Protein AF-A0A957ZTR5-F1 (afdb_monomer_lite)

pLDDT: mean 83.46, std 18.91, range [32.91, 98.38]

Secondary structure (DSSP, 8-state):
----------THHHHHHHHHHHHHHHHHHHHHHHHHHHHHS------TT-S-SS--EEEBSS-B--BS-TT-TT-B-SSPBPTT-EEEEEEE-TTSSEEEEEETTEEEEEEGGGBSS--TT---S-B-PPPPTTTEEEEEEE-STTPPEEP-S-EEEEEEEEEEETT--TTGGG-EEEEEEESS-EEEEEEEEEEE-SSS-EEEEEEEEEEEE-TT-EEEEEEET-TTSPPEEEEEEEEE---TTS---TTHHHHTS---S---PPEEEE-------PPPP------PPPPPPPPPPPP---PSPPPHHHHHHHHHHHHHHHHHHHHHHHHH---SSHHHHB-HHHHHHHHHHHHHHHHTTEEEEEEEEPPPEEEEEEEEETTEEEEEEEE-EEEEEEETTEE-TTT-B---EEEEEEEEEETTEEEEEEEEEE-GGGSTTGGG--S-----PPPPHHHHHHHHHHHHHHHT-SS--S-HHHHHHHHHHHHHTGGG-EEGGGTEEHHHHHHHHTSTTHHHHHHHHHHHHHHHHHHHHHHHT--TTTS-SGGGT--HHHHHHHHHHTT---SPPHHHHHHHHHHHH----TTHHHH-HHHHHHHHHHHHTT--

Sequence (612 aa):
MKVETKDYWNPEIQVREARTVLTASKMLRVLVFLAAFLLTGCVTAVDDGLPYRDLPTVEVGVPVSLIASPSHPTSYLSSEMAAGTTVTVLGADPSQQWLFVADGNQVGWMPTIYSRNGVGRLEPAVTIDPPPADCTKYLDGTFNPEERWSSFTDGSVIVLGSILRPHAGDDFDDAELSVSIDGEGVVTTADYVHVLLTRSEAIVLFGVAIDGLERGSQISFSLENAGIEEVVPQAAFFANSCPDEVPSSDEEYTDMLPIGTYKRSVSVAISNPATDVPTPEATTGSTPQPSPVPPTPIVRESGPLKSSSSLRTDIELVLERWDDIHHEVDRTLDPTDLPLVLTGDALAQQRKTLQWLRDNDCYWIFEDLAPAEVRAIDQVSTDEVVVDARKHWDGDFYCDGEYDARSSFDDPFFVRYTVIRSDGDWRVSSKEVIDEDEVVNTDNLFSSTPSTPSPSSADQRLKDDLLLKSNRSSVTLEHRQQAGEYADALIAHLDEFRMPGIGVTEQSMRNALQRSDAGDRLNCLVQEVWDEWSKRARQGGFNAYTADPGSMGFSPFRQLTIRLIQDRQGSLSDAQQHALHNYFTRNESSTAWRNDPDGIIGAVNRESFRWP

Structure (mmCIF, N/CA/C/O backbone):
data_AF-A0A957ZTR5-F1
#
_entry.id   AF-A0A957ZTR5-F1
#
loop_
_atom_site.group_PDB
_atom_site.id
_atom_site.type_symbol
_atom_site.label_atom_id
_atom_site.label_alt_id
_atom_site.label_comp_id
_atom_site.label_asym_id
_atom_site.label_entity_id
_atom_site.label_seq_id
_atom_site.pdbx_PDB_ins_code
_atom_site.Cartn_x
_atom_site.Cartn_y
_atom_site.Cartn_z
_atom_site.occupancy
_atom_site.B_iso_or_equiv
_atom_site.auth_seq_id
_atom_site.auth_comp_id
_atom_site.auth_asym_id
_atom_site.auth_atom_id
_atom_site.pdbx_PDB_model_num
ATOM 1 N N . MET A 1 1 ? 73.273 -65.743 -67.465 1.00 40.09 1 MET A N 1
ATOM 2 C CA . MET A 1 1 ? 72.386 -66.571 -66.623 1.00 40.09 1 MET A CA 1
ATOM 3 C C . MET A 1 1 ? 71.042 -65.857 -66.581 1.00 40.09 1 MET A C 1
ATOM 5 O O . MET A 1 1 ? 71.021 -64.689 -66.224 1.00 40.09 1 MET A O 1
ATOM 9 N N . LYS A 1 2 ? 69.981 -66.494 -67.093 1.00 39.81 2 LYS A N 1
ATOM 10 C CA . LYS A 1 2 ? 68.597 -65.990 -67.075 1.00 39.81 2 LYS A CA 1
ATOM 11 C C . LYS A 1 2 ? 68.119 -65.837 -65.630 1.00 39.81 2 LYS A C 1
ATOM 13 O O . LYS A 1 2 ? 68.220 -66.821 -64.908 1.00 39.81 2 LYS A O 1
ATOM 18 N N . VAL A 1 3 ? 67.513 -64.704 -65.284 1.00 33.97 3 VAL A N 1
ATOM 19 C CA . VAL A 1 3 ? 66.349 -64.655 -64.385 1.00 33.97 3 VAL A CA 1
ATOM 20 C C . VAL A 1 3 ? 65.443 -63.537 -64.894 1.00 33.97 3 VAL A C 1
ATOM 22 O O . VAL A 1 3 ? 65.836 -62.377 -64.949 1.00 33.97 3 VAL A O 1
ATOM 25 N N . GLU A 1 4 ? 64.264 -63.935 -65.347 1.00 42.12 4 GLU A N 1
ATOM 26 C CA . GLU A 1 4 ? 63.179 -63.091 -65.826 1.00 42.12 4 GLU A CA 1
ATOM 27 C C . GLU A 1 4 ? 62.104 -63.165 -64.733 1.00 42.12 4 GLU A C 1
ATOM 29 O O . GLU A 1 4 ? 61.538 -64.235 -64.510 1.00 42.12 4 GLU A O 1
ATOM 34 N N . THR A 1 5 ? 61.865 -62.076 -64.002 1.00 39.31 5 THR A N 1
ATOM 35 C CA . THR A 1 5 ? 60.751 -61.966 -63.045 1.00 39.31 5 THR A CA 1
ATOM 36 C C . THR A 1 5 ? 59.796 -60.886 -63.533 1.00 39.31 5 THR A C 1
ATOM 38 O O . THR A 1 5 ? 60.083 -59.692 -63.480 1.00 39.31 5 THR A O 1
ATOM 41 N N . LYS A 1 6 ? 58.665 -61.343 -64.076 1.00 45.47 6 LYS A N 1
ATOM 42 C CA . LYS A 1 6 ? 57.457 -60.554 -64.317 1.00 45.47 6 LYS A CA 1
ATOM 43 C C . LYS A 1 6 ? 56.676 -60.492 -63.008 1.00 45.47 6 LYS A C 1
ATOM 45 O O . LYS A 1 6 ? 56.048 -61.486 -62.656 1.00 45.47 6 LYS A O 1
ATOM 50 N N . ASP A 1 7 ? 56.658 -59.333 -62.361 1.00 45.53 7 ASP A N 1
ATOM 51 C CA . ASP A 1 7 ? 55.707 -59.052 -61.286 1.00 45.53 7 ASP A CA 1
ATOM 52 C C . ASP A 1 7 ? 54.548 -58.207 -61.819 1.00 45.53 7 ASP A C 1
ATOM 54 O O . ASP A 1 7 ? 54.715 -57.107 -62.351 1.00 45.53 7 ASP A O 1
ATOM 58 N N . TYR A 1 8 ? 53.356 -58.790 -61.710 1.00 44.09 8 TYR A N 1
ATOM 59 C CA . TYR A 1 8 ? 52.066 -58.187 -62.010 1.00 44.09 8 TYR A CA 1
ATOM 60 C C . TYR A 1 8 ? 51.768 -57.069 -61.003 1.00 44.09 8 TYR A C 1
ATOM 62 O O . TYR A 1 8 ? 51.496 -57.327 -59.833 1.00 44.09 8 TYR A O 1
ATOM 70 N N . TRP A 1 9 ? 51.757 -55.824 -61.473 1.00 45.78 9 TRP A N 1
ATOM 71 C CA . TRP A 1 9 ? 51.170 -54.702 -60.746 1.00 45.78 9 TRP A CA 1
ATOM 72 C C . TRP A 1 9 ? 49.649 -54.722 -60.934 1.00 45.78 9 TRP A C 1
ATOM 74 O O . TRP A 1 9 ? 49.159 -54.456 -62.030 1.00 45.78 9 TRP A O 1
ATOM 84 N N . ASN A 1 10 ? 48.905 -55.053 -59.875 1.00 49.91 10 ASN A N 1
ATOM 85 C CA . ASN A 1 10 ? 47.447 -54.939 -59.838 1.00 49.91 10 ASN A CA 1
ATOM 86 C C . ASN A 1 10 ? 47.044 -53.600 -59.175 1.00 49.91 10 ASN A C 1
ATOM 88 O O . ASN A 1 10 ? 47.157 -53.474 -57.952 1.00 49.91 10 ASN A O 1
ATOM 92 N N . PRO A 1 11 ? 46.576 -52.596 -59.939 1.00 49.09 11 PRO A N 1
ATOM 93 C CA . PRO A 1 11 ? 46.224 -51.276 -59.413 1.00 49.09 11 PRO A CA 1
ATOM 94 C C . PRO A 1 11 ? 44.930 -51.241 -58.575 1.00 49.09 11 PRO A C 1
ATOM 96 O O . PRO A 1 11 ? 44.629 -50.207 -57.980 1.00 49.09 11 PRO A O 1
ATOM 99 N N . GLU A 1 12 ? 44.170 -52.337 -58.460 1.00 50.75 12 GLU A N 1
ATOM 100 C CA . GLU A 1 12 ? 42.922 -52.347 -57.674 1.00 50.75 12 GLU A CA 1
ATOM 101 C C . GLU A 1 12 ? 43.125 -52.465 -56.154 1.00 50.75 12 GLU A C 1
ATOM 103 O O . GLU A 1 12 ? 42.227 -52.108 -55.386 1.00 50.75 12 GLU A O 1
ATOM 108 N N . ILE A 1 13 ? 44.298 -52.905 -55.684 1.00 53.06 13 ILE A N 1
ATOM 109 C CA . ILE A 1 13 ? 44.535 -53.110 -54.243 1.00 53.06 13 ILE A CA 1
ATOM 110 C C . ILE A 1 13 ? 44.847 -51.783 -53.526 1.00 53.06 13 ILE A C 1
ATOM 112 O O . ILE A 1 13 ? 44.353 -51.556 -52.421 1.00 53.06 13 ILE A O 1
ATOM 116 N N . GLN A 1 14 ? 45.537 -50.837 -54.175 1.00 50.38 14 GLN A N 1
ATOM 117 C CA . GLN A 1 14 ? 45.859 -49.544 -53.549 1.00 50.38 14 GLN A CA 1
ATOM 118 C C . GLN A 1 14 ? 44.653 -48.607 -53.380 1.00 50.38 14 GLN A C 1
ATOM 120 O O . GLN A 1 14 ? 44.631 -47.782 -52.467 1.00 50.38 14 GLN A O 1
ATOM 125 N N . VAL A 1 15 ? 43.607 -48.749 -54.201 1.00 54.56 15 VAL A N 1
ATOM 126 C CA . VAL A 1 15 ? 42.398 -47.914 -54.078 1.00 54.56 15 VAL A CA 1
ATOM 127 C C . VAL A 1 15 ? 41.513 -48.370 -52.911 1.00 54.56 15 VAL A C 1
ATOM 129 O O . VAL A 1 15 ? 40.822 -47.545 -52.305 1.00 54.56 15 VAL A O 1
ATOM 132 N N . ARG A 1 16 ? 41.551 -49.660 -52.543 1.00 51.38 16 ARG A N 1
ATOM 133 C CA . ARG A 1 16 ? 40.812 -50.166 -51.376 1.00 51.38 16 ARG A CA 1
ATOM 134 C C . ARG A 1 16 ? 41.450 -49.730 -50.061 1.00 51.38 16 ARG A C 1
ATOM 136 O O . ARG A 1 16 ? 40.718 -49.254 -49.203 1.00 51.38 16 ARG A O 1
ATOM 143 N N . GLU A 1 17 ? 42.774 -49.780 -49.923 1.00 49.59 17 GLU A N 1
ATOM 144 C CA . GLU A 1 17 ? 43.439 -49.328 -48.689 1.00 49.59 17 GLU A CA 1
ATOM 145 C C . GLU A 1 17 ? 43.338 -47.809 -48.481 1.00 49.59 17 GLU A C 1
ATOM 147 O O . GLU A 1 17 ? 43.058 -47.355 -47.370 1.00 49.59 17 GLU A O 1
ATOM 152 N N . ALA A 1 18 ? 43.432 -47.010 -49.551 1.00 52.44 18 ALA A N 1
ATOM 153 C CA . ALA A 1 18 ? 43.260 -45.559 -49.461 1.00 52.44 18 ALA A CA 1
ATOM 154 C C . ALA A 1 18 ? 41.830 -45.147 -49.062 1.00 52.44 18 ALA A C 1
ATOM 156 O O . ALA A 1 18 ? 41.648 -44.163 -48.340 1.00 52.44 18 ALA A O 1
ATOM 157 N N . ARG A 1 19 ? 40.801 -45.903 -49.478 1.00 52.31 19 ARG A N 1
ATOM 158 C CA . ARG A 1 19 ? 39.416 -45.645 -49.050 1.00 52.31 19 ARG A CA 1
ATOM 159 C C . ARG A 1 19 ? 39.203 -45.972 -47.577 1.00 52.31 19 ARG A C 1
ATOM 161 O O . ARG A 1 19 ? 38.579 -45.160 -46.902 1.00 52.31 19 ARG A O 1
ATOM 168 N N . THR A 1 20 ? 39.768 -47.067 -47.066 1.00 53.41 20 THR A N 1
ATOM 169 C CA . THR A 1 20 ? 39.609 -47.466 -45.657 1.00 53.41 20 THR A CA 1
ATOM 170 C C . THR A 1 20 ? 40.232 -46.446 -44.700 1.00 53.41 20 THR A C 1
ATOM 172 O O . THR A 1 20 ? 39.604 -46.072 -43.707 1.00 53.41 20 THR A O 1
ATOM 175 N N . VAL A 1 21 ? 41.415 -45.915 -45.034 1.00 54.91 21 VAL A N 1
ATOM 176 C CA . VAL A 1 21 ? 42.104 -44.889 -44.227 1.00 54.91 21 VAL A CA 1
ATOM 177 C C . VAL A 1 21 ? 41.354 -43.550 -44.258 1.00 54.91 21 VAL A C 1
ATOM 179 O O . VAL A 1 21 ? 41.246 -42.873 -43.232 1.00 54.91 21 VAL A O 1
ATOM 182 N N . LEU A 1 22 ? 40.750 -43.186 -45.395 1.00 53.19 22 LEU A N 1
ATOM 183 C CA . LEU A 1 22 ? 39.968 -41.952 -45.510 1.00 53.19 22 LEU A CA 1
ATOM 184 C C . LEU A 1 22 ? 38.634 -42.028 -44.741 1.00 53.19 22 LEU A C 1
ATOM 186 O O . LEU A 1 22 ? 38.217 -41.032 -44.147 1.00 53.19 22 LEU A O 1
ATOM 190 N N . THR A 1 23 ? 37.976 -43.193 -44.698 1.00 59.75 23 THR A N 1
ATOM 191 C CA . THR A 1 23 ? 36.775 -43.404 -43.866 1.00 59.75 23 THR A CA 1
ATOM 192 C C . THR A 1 23 ? 37.092 -43.452 -42.377 1.00 59.75 23 THR A C 1
ATOM 194 O O . THR A 1 23 ? 36.352 -42.854 -41.600 1.00 59.75 23 THR A O 1
ATOM 197 N N . ALA A 1 24 ? 38.206 -44.069 -41.970 1.00 61.94 24 ALA A N 1
ATOM 198 C CA . ALA A 1 24 ? 38.617 -44.105 -40.566 1.00 61.94 24 ALA A CA 1
ATOM 199 C C . ALA A 1 24 ? 38.969 -42.703 -40.038 1.00 61.94 24 ALA A C 1
ATOM 201 O O . ALA A 1 24 ? 38.566 -42.336 -38.938 1.00 61.94 24 ALA A O 1
ATOM 202 N N . SER A 1 25 ? 39.636 -41.872 -40.848 1.00 65.69 25 SER A N 1
ATOM 203 C CA . SER A 1 25 ? 39.948 -40.483 -40.482 1.00 65.69 25 SER A CA 1
ATOM 204 C C . SER A 1 25 ? 38.696 -39.599 -40.381 1.00 65.69 25 SER A C 1
ATOM 206 O O . SER A 1 25 ? 38.597 -38.769 -39.476 1.00 65.69 25 SER A O 1
ATOM 208 N N . LYS A 1 26 ? 37.707 -39.798 -41.264 1.00 66.12 26 LYS A N 1
ATOM 209 C CA . LYS A 1 26 ? 36.421 -39.087 -41.184 1.00 66.12 26 LYS A CA 1
ATOM 210 C C . LYS A 1 26 ? 35.589 -39.536 -39.984 1.00 66.12 26 LYS A C 1
ATOM 212 O O . LYS A 1 26 ? 35.067 -38.674 -39.287 1.00 66.12 26 LYS A O 1
ATOM 217 N N . MET A 1 27 ? 35.523 -40.839 -39.696 1.00 71.56 27 MET A N 1
ATOM 218 C CA . MET A 1 27 ? 34.851 -41.335 -38.491 1.00 71.56 27 MET A CA 1
ATOM 219 C C . MET A 1 27 ? 35.527 -40.829 -37.221 1.00 71.56 27 MET A C 1
ATOM 221 O O . MET A 1 27 ? 34.823 -40.378 -36.331 1.00 71.56 27 MET A O 1
ATOM 225 N N . LEU A 1 28 ? 36.862 -40.811 -37.154 1.00 73.94 28 LEU A N 1
ATOM 226 C CA . LEU A 1 28 ? 37.580 -40.303 -35.984 1.00 73.94 28 LEU A CA 1
ATOM 227 C C . LEU A 1 28 ? 37.324 -38.806 -35.760 1.00 73.94 28 LEU A C 1
ATOM 229 O O . LEU A 1 28 ? 37.132 -38.390 -34.626 1.00 73.94 28 LEU A O 1
ATOM 233 N N . ARG A 1 29 ? 37.253 -37.991 -36.821 1.00 73.62 29 ARG A N 1
ATOM 234 C CA . ARG A 1 29 ? 36.906 -36.563 -36.692 1.00 73.62 29 ARG A CA 1
ATOM 235 C C . ARG A 1 29 ? 35.461 -36.344 -36.253 1.00 73.62 29 ARG A C 1
ATOM 237 O O . ARG A 1 29 ? 35.226 -35.449 -35.453 1.00 73.62 29 ARG A O 1
ATOM 244 N N . VAL A 1 30 ? 34.523 -37.162 -36.731 1.00 73.19 30 VAL A N 1
ATOM 245 C CA . VAL A 1 30 ? 33.121 -37.119 -36.287 1.00 73.19 30 VAL A CA 1
ATOM 246 C C . VAL A 1 30 ? 32.998 -37.577 -34.833 1.00 73.19 30 VAL A C 1
ATOM 248 O O . VAL A 1 30 ? 32.297 -36.930 -34.070 1.00 73.19 30 VAL A O 1
ATOM 251 N N . LEU A 1 31 ? 33.732 -38.613 -34.419 1.00 75.06 31 LEU A N 1
ATOM 252 C CA . LEU A 1 31 ? 33.757 -39.094 -33.033 1.00 75.06 31 LEU A CA 1
ATOM 253 C C . LEU A 1 31 ? 34.407 -38.089 -32.080 1.00 75.06 31 LEU A C 1
ATOM 255 O O . LEU A 1 31 ? 33.911 -37.909 -30.978 1.00 75.06 31 LEU A O 1
ATOM 259 N N . VAL A 1 32 ? 35.468 -37.396 -32.503 1.00 75.81 32 VAL A N 1
ATOM 260 C CA . VAL A 1 32 ? 36.087 -36.318 -31.714 1.00 75.81 32 VAL A CA 1
ATOM 261 C C . VAL A 1 32 ? 35.158 -35.103 -31.620 1.00 75.81 32 VAL A C 1
ATOM 263 O O . VAL A 1 32 ? 35.066 -34.510 -30.552 1.00 75.81 32 VAL A O 1
ATOM 266 N N . PHE A 1 33 ? 34.415 -34.763 -32.680 1.00 72.12 33 PHE A N 1
ATOM 267 C CA . PHE A 1 33 ? 33.396 -33.706 -32.622 1.00 72.12 33 PHE A CA 1
ATOM 268 C C . PHE A 1 33 ? 32.196 -34.087 -31.743 1.00 72.12 33 PHE A C 1
ATOM 270 O O . PHE A 1 33 ? 31.734 -33.257 -30.968 1.00 72.12 33 PHE A O 1
ATOM 277 N N . LEU A 1 34 ? 31.721 -35.336 -31.809 1.00 67.75 34 LEU A N 1
ATOM 278 C CA . LEU A 1 34 ? 30.649 -35.834 -30.940 1.00 67.75 34 LEU A CA 1
ATOM 279 C C . LEU A 1 34 ? 31.100 -35.933 -29.481 1.00 67.75 34 LEU A C 1
ATOM 281 O O . LEU A 1 34 ? 30.345 -35.560 -28.595 1.00 67.75 34 LEU A O 1
ATOM 285 N N . ALA A 1 35 ? 32.330 -36.383 -29.221 1.00 63.91 35 ALA A N 1
ATOM 286 C CA . ALA A 1 35 ? 32.892 -36.423 -27.875 1.00 63.91 35 ALA A CA 1
ATOM 287 C C . ALA A 1 35 ? 33.115 -35.013 -27.311 1.00 63.91 35 ALA A C 1
ATOM 289 O O . ALA A 1 35 ? 32.875 -34.800 -26.131 1.00 63.91 35 ALA A O 1
ATOM 290 N N . ALA A 1 36 ? 33.506 -34.036 -28.139 1.00 60.50 36 ALA A N 1
ATOM 291 C CA . ALA A 1 36 ? 33.584 -32.640 -27.718 1.00 60.50 36 ALA A CA 1
ATOM 292 C C . ALA A 1 36 ? 32.198 -32.077 -27.361 1.00 60.50 36 ALA A C 1
ATOM 294 O O . ALA A 1 36 ? 32.074 -31.457 -26.314 1.00 60.50 36 ALA A O 1
ATOM 295 N N . PHE A 1 37 ? 31.157 -32.369 -28.155 1.00 58.38 37 PHE A N 1
ATOM 296 C CA . PHE A 1 37 ? 29.772 -31.979 -27.845 1.00 58.38 37 PHE A CA 1
ATOM 297 C C . PHE A 1 37 ? 29.219 -32.670 -26.589 1.00 58.38 37 PHE A C 1
ATOM 299 O O . PHE A 1 37 ? 28.539 -32.030 -25.792 1.00 58.38 37 PHE A O 1
ATOM 306 N N . LEU A 1 38 ? 29.544 -33.950 -26.379 1.00 54.41 38 LEU A N 1
ATOM 307 C CA . LEU A 1 38 ? 29.143 -34.704 -25.187 1.00 54.41 38 LEU A CA 1
ATOM 308 C C . LEU A 1 38 ? 29.898 -34.256 -23.924 1.00 54.41 38 LEU A C 1
ATOM 310 O O . LEU A 1 38 ? 29.332 -34.307 -22.840 1.00 54.41 38 LEU A O 1
ATOM 314 N N . LEU A 1 39 ? 31.140 -33.774 -24.046 1.00 50.44 39 LEU A N 1
ATOM 315 C CA . LEU A 1 39 ? 31.922 -33.259 -22.914 1.00 50.44 39 LEU A CA 1
ATOM 316 C C . LEU A 1 39 ? 31.602 -31.795 -22.571 1.00 50.44 39 LEU A C 1
ATOM 318 O O . LEU A 1 39 ? 31.800 -31.395 -21.430 1.00 50.44 39 LEU A O 1
ATOM 322 N N . THR A 1 40 ? 31.063 -31.008 -23.508 1.00 52.09 40 THR A N 1
ATOM 323 C CA . THR A 1 40 ? 30.482 -29.681 -23.220 1.00 52.09 40 THR A CA 1
ATOM 324 C C . THR A 1 40 ? 29.017 -29.740 -22.778 1.00 52.09 40 THR A C 1
ATOM 326 O O . THR A 1 40 ? 28.488 -28.733 -22.329 1.00 52.09 40 THR A O 1
ATOM 329 N N . GLY A 1 41 ? 28.362 -30.902 -22.894 1.00 44.16 41 GLY A N 1
ATOM 330 C CA . GLY A 1 41 ? 26.984 -31.132 -22.443 1.00 44.16 41 GLY A CA 1
ATOM 331 C C . GLY A 1 41 ? 26.845 -31.412 -20.943 1.00 44.16 41 GLY A C 1
ATOM 332 O O . GLY A 1 41 ? 25.733 -31.416 -20.433 1.00 44.16 41 GLY A O 1
ATOM 333 N N . CYS A 1 42 ? 27.957 -31.597 -20.226 1.00 40.56 42 CYS A N 1
ATOM 334 C CA . CYS A 1 42 ? 27.994 -31.620 -18.763 1.00 40.56 42 CYS A CA 1
ATOM 335 C C . CYS A 1 42 ? 28.304 -30.221 -18.211 1.00 40.56 42 CYS A C 1
ATOM 337 O O . CYS A 1 42 ? 29.170 -30.060 -17.353 1.00 40.56 42 CYS A O 1
ATOM 339 N N . VAL A 1 43 ? 27.627 -29.188 -18.714 1.00 38.72 43 VAL A N 1
ATOM 340 C CA . VAL A 1 43 ? 27.353 -28.043 -17.847 1.00 38.72 43 VAL A CA 1
ATOM 341 C C . VAL A 1 43 ? 26.305 -28.586 -16.893 1.00 38.72 43 VAL A C 1
ATOM 343 O O . VAL A 1 43 ? 25.178 -28.843 -17.302 1.00 38.72 43 VAL A O 1
ATOM 346 N N . THR A 1 44 ? 26.722 -28.895 -15.664 1.00 43.12 44 THR A N 1
ATOM 347 C CA . THR A 1 44 ? 25.800 -29.106 -14.547 1.00 43.12 44 THR A CA 1
ATOM 348 C C . THR A 1 44 ? 24.752 -28.015 -14.661 1.00 43.12 44 THR A C 1
ATOM 350 O O . THR A 1 44 ? 25.137 -26.842 -14.618 1.00 43.12 44 THR A O 1
ATOM 353 N N . ALA A 1 45 ? 23.494 -28.385 -14.907 1.00 38.38 45 ALA A N 1
ATOM 354 C CA . ALA A 1 45 ? 22.394 -27.449 -14.811 1.00 38.38 45 ALA A CA 1
ATOM 355 C C . ALA A 1 45 ? 22.568 -26.777 -13.448 1.00 38.38 45 ALA A C 1
ATOM 357 O O . ALA A 1 45 ? 22.547 -27.438 -12.410 1.00 38.38 45 ALA A O 1
ATOM 358 N N . VAL A 1 46 ? 22.960 -25.505 -13.474 1.00 41.44 46 VAL A N 1
ATOM 359 C CA . VAL A 1 46 ? 22.815 -24.651 -12.309 1.00 41.44 46 VAL A CA 1
ATOM 360 C C . VAL A 1 46 ? 21.317 -24.698 -12.087 1.00 41.44 46 VAL A C 1
ATOM 362 O O . VAL A 1 46 ? 20.577 -24.436 -13.025 1.00 41.44 46 VAL A O 1
ATOM 365 N N . ASP A 1 47 ? 20.906 -25.198 -10.930 1.00 45.72 47 ASP A N 1
ATOM 366 C CA . ASP A 1 47 ? 19.505 -25.238 -10.553 1.00 45.72 47 ASP A CA 1
ATOM 367 C C . ASP A 1 47 ? 18.948 -23.813 -10.690 1.00 45.72 47 ASP A C 1
ATOM 369 O O . ASP A 1 47 ? 19.323 -22.928 -9.919 1.00 45.72 47 ASP A O 1
ATOM 373 N N . ASP A 1 48 ? 18.183 -23.563 -11.757 1.00 52.34 48 ASP A N 1
ATOM 374 C CA . ASP A 1 48 ? 17.647 -22.240 -12.104 1.00 52.34 48 ASP A CA 1
ATOM 375 C C . ASP A 1 48 ? 16.522 -21.827 -11.127 1.00 52.34 48 ASP A C 1
ATOM 377 O O . ASP A 1 48 ? 15.954 -20.749 -11.267 1.00 52.34 48 ASP A O 1
ATOM 381 N N . GLY A 1 49 ? 16.198 -22.672 -10.137 1.00 64.88 49 GLY A N 1
ATOM 382 C CA . GLY A 1 49 ? 15.149 -22.441 -9.144 1.00 64.88 49 GLY A CA 1
ATOM 383 C C . GLY A 1 49 ? 15.566 -21.659 -7.894 1.00 64.88 49 GLY A C 1
ATOM 384 O O . GLY A 1 49 ? 14.709 -21.390 -7.060 1.00 64.88 49 GLY A O 1
ATOM 385 N N . LEU A 1 50 ? 16.845 -21.297 -7.722 1.00 74.38 50 LEU A N 1
ATOM 386 C CA . LEU A 1 50 ? 17.261 -20.484 -6.571 1.00 74.38 50 LEU A CA 1
ATOM 387 C C . LEU A 1 50 ? 17.058 -18.989 -6.849 1.00 74.38 50 LEU A C 1
ATOM 389 O O . LEU A 1 50 ? 17.512 -18.510 -7.893 1.00 74.38 50 LEU A O 1
ATOM 393 N N . PRO A 1 51 ? 16.469 -18.227 -5.905 1.00 73.94 51 PRO A N 1
ATOM 394 C CA . PRO A 1 51 ? 16.151 -16.818 -6.122 1.00 73.94 51 PRO A CA 1
ATOM 395 C C . PRO A 1 51 ? 17.413 -15.978 -6.338 1.00 73.94 51 PRO A C 1
ATOM 397 O O . PRO A 1 51 ? 17.395 -15.012 -7.103 1.00 73.94 51 PRO A O 1
ATOM 400 N N . TYR A 1 52 ? 18.541 -16.375 -5.735 1.00 84.94 52 TYR A N 1
ATOM 401 C CA . TYR A 1 52 ? 19.802 -15.672 -5.909 1.00 84.94 52 TYR A CA 1
ATOM 402 C C . TYR A 1 52 ? 21.007 -16.585 -6.092 1.00 84.94 52 TYR A C 1
ATOM 404 O O . TYR A 1 52 ? 21.160 -17.646 -5.485 1.00 84.94 52 TYR A O 1
ATOM 412 N N . ARG A 1 53 ? 21.955 -16.078 -6.886 1.00 87.31 53 ARG A N 1
ATOM 413 C CA . ARG A 1 53 ? 23.335 -16.565 -6.872 1.00 87.31 53 ARG A CA 1
ATOM 414 C C . ARG A 1 53 ? 24.089 -16.066 -5.638 1.00 87.31 53 ARG A C 1
ATOM 416 O O . ARG A 1 53 ? 24.803 -16.848 -5.023 1.00 87.31 53 ARG A O 1
ATOM 423 N N . ASP A 1 54 ? 23.940 -14.778 -5.341 1.00 91.12 54 ASP A N 1
ATOM 424 C CA . ASP A 1 54 ? 24.507 -14.069 -4.196 1.00 91.12 54 ASP A CA 1
ATOM 425 C C . ASP A 1 54 ? 23.397 -13.154 -3.652 1.00 91.12 54 ASP A C 1
ATOM 427 O O . ASP A 1 54 ? 22.733 -12.487 -4.455 1.00 91.12 54 ASP A O 1
ATOM 431 N N . LEU A 1 55 ? 23.180 -13.115 -2.333 1.00 92.56 55 LEU A N 1
ATOM 432 C CA . LEU A 1 55 ? 22.127 -12.275 -1.755 1.00 92.56 55 LEU A CA 1
ATOM 433 C C . LEU A 1 55 ? 22.368 -10.785 -2.057 1.00 92.56 55 LEU A C 1
ATOM 435 O O . LEU A 1 55 ? 23.509 -10.307 -1.974 1.00 92.56 55 LEU A O 1
ATOM 439 N N . PRO A 1 56 ? 21.314 -10.018 -2.391 1.00 94.06 56 PRO A N 1
ATOM 440 C CA . PRO A 1 56 ? 21.451 -8.588 -2.595 1.00 94.06 56 PRO A CA 1
ATOM 441 C C . PRO A 1 56 ? 21.867 -7.890 -1.299 1.00 94.06 56 PRO A C 1
ATOM 443 O O . PRO A 1 56 ? 21.455 -8.259 -0.202 1.00 94.06 56 PRO A O 1
ATOM 446 N N . THR A 1 57 ? 22.667 -6.834 -1.429 1.00 95.00 57 THR A N 1
ATOM 447 C CA . THR A 1 57 ? 23.082 -6.004 -0.294 1.00 95.00 57 THR A CA 1
ATOM 448 C C . THR A 1 57 ? 22.677 -4.552 -0.502 1.00 95.00 57 THR A C 1
ATOM 450 O O . THR A 1 57 ? 22.620 -4.052 -1.631 1.00 95.00 57 THR A O 1
ATOM 453 N N . VAL A 1 58 ? 22.408 -3.856 0.600 1.00 94.88 58 VAL A N 1
ATOM 454 C CA . VAL A 1 58 ? 22.104 -2.422 0.611 1.00 94.88 58 VAL A CA 1
ATOM 455 C C . VAL A 1 58 ? 22.982 -1.694 1.618 1.00 94.88 58 VAL A C 1
ATOM 457 O O . VAL A 1 58 ? 23.347 -2.234 2.658 1.00 94.88 58 VAL A O 1
ATOM 460 N N . GLU A 1 59 ? 23.339 -0.451 1.298 1.00 96.25 59 GLU A N 1
ATOM 461 C CA . GLU A 1 59 ? 24.062 0.426 2.218 1.00 96.25 59 GLU A CA 1
ATOM 462 C C . GLU A 1 59 ? 23.054 1.246 3.026 1.00 96.25 59 GLU A C 1
ATOM 464 O O . GLU A 1 59 ? 22.193 1.918 2.455 1.00 96.25 59 GLU A O 1
ATOM 469 N N . VAL A 1 60 ? 23.175 1.221 4.347 1.00 95.44 60 VAL A N 1
ATOM 470 C CA . VAL A 1 60 ? 22.364 1.999 5.282 1.00 95.44 60 VAL A CA 1
ATOM 471 C C . VAL A 1 60 ? 22.709 3.487 5.134 1.00 95.44 60 VAL A C 1
ATOM 473 O O . VAL A 1 60 ? 23.826 3.918 5.399 1.00 95.44 60 VAL A O 1
ATOM 476 N N . GLY A 1 61 ? 21.766 4.309 4.691 1.00 88.69 61 GLY A N 1
ATOM 477 C CA . GLY A 1 61 ? 21.960 5.736 4.425 1.00 88.69 61 GLY A CA 1
ATOM 478 C C . GLY A 1 61 ? 21.980 6.618 5.677 1.00 88.69 61 GLY A C 1
ATOM 479 O O . GLY A 1 61 ? 22.617 7.673 5.670 1.00 88.69 61 GLY A O 1
ATOM 480 N N . VAL A 1 62 ? 21.306 6.203 6.751 1.00 87.06 62 VAL A N 1
ATOM 481 C CA . VAL A 1 62 ? 21.250 6.899 8.048 1.00 87.06 62 VAL A CA 1
ATOM 482 C C . VAL A 1 62 ? 21.260 5.879 9.182 1.00 87.06 62 VAL A C 1
ATOM 484 O O . VAL A 1 62 ? 20.786 4.770 8.958 1.00 87.06 62 VAL A O 1
ATOM 487 N N . PRO A 1 63 ? 21.754 6.226 10.384 1.00 92.75 63 PRO A N 1
ATOM 488 C CA . PRO A 1 63 ? 21.729 5.291 11.497 1.00 92.75 63 PRO A CA 1
ATOM 489 C C . PRO A 1 63 ? 20.311 4.778 11.783 1.00 92.75 63 PRO A C 1
ATOM 491 O O . PRO A 1 63 ? 19.355 5.559 11.752 1.00 92.75 63 PRO A O 1
ATOM 494 N N . VAL A 1 64 ? 20.167 3.470 12.003 1.00 93.81 64 VAL A N 1
ATOM 495 C CA . VAL A 1 64 ? 18.864 2.818 12.198 1.00 93.81 64 VAL A CA 1
ATOM 496 C C . VAL A 1 64 ? 18.996 1.563 13.056 1.00 93.81 64 VAL A C 1
ATOM 498 O O . VAL A 1 64 ? 19.903 0.762 12.863 1.00 93.81 64 VAL A O 1
ATOM 501 N N . SER A 1 65 ? 18.068 1.364 13.989 1.00 95.00 65 SER A N 1
ATOM 502 C CA . SER A 1 65 ? 17.900 0.090 14.695 1.00 95.00 65 SER A CA 1
ATOM 503 C C . SER A 1 65 ? 16.937 -0.817 13.936 1.00 95.00 65 SER A C 1
ATOM 505 O O . SER A 1 65 ? 15.885 -0.359 13.486 1.00 95.00 65 SER A O 1
ATOM 507 N N . LEU A 1 66 ? 17.272 -2.104 13.839 1.00 95.19 66 LEU A N 1
ATOM 508 C CA . LEU A 1 66 ? 16.340 -3.112 13.340 1.00 95.19 66 LEU A CA 1
ATOM 509 C C . LEU A 1 66 ? 15.134 -3.230 14.274 1.00 95.19 66 LEU A C 1
ATOM 511 O O . LEU A 1 66 ? 15.273 -3.084 15.493 1.00 95.19 66 LEU A O 1
ATOM 515 N N . ILE A 1 67 ? 13.967 -3.509 13.700 1.00 95.56 67 ILE A N 1
ATOM 516 C CA . ILE A 1 67 ? 12.733 -3.756 14.451 1.00 95.56 67 ILE A CA 1
ATOM 517 C C . ILE A 1 67 ? 12.200 -5.171 14.214 1.00 95.56 67 ILE A C 1
ATOM 519 O O . ILE A 1 67 ? 12.550 -5.824 13.231 1.00 95.56 67 ILE A O 1
ATOM 523 N N . ALA A 1 68 ? 11.354 -5.638 15.128 1.00 93.31 68 ALA A N 1
ATOM 524 C CA . ALA A 1 68 ? 10.795 -6.983 15.140 1.00 93.31 68 ALA A CA 1
ATOM 525 C C . ALA A 1 68 ? 9.732 -7.188 14.071 1.00 93.31 68 ALA A C 1
ATOM 527 O O . ALA A 1 68 ? 9.619 -8.270 13.505 1.00 93.31 68 ALA A O 1
ATOM 528 N N . SER A 1 69 ? 8.943 -6.148 13.813 1.00 93.19 69 SER A N 1
ATOM 529 C CA . SER A 1 69 ? 7.826 -6.209 12.883 1.00 93.19 69 SER A CA 1
ATOM 530 C C . SER A 1 69 ? 7.517 -4.832 12.293 1.00 93.19 69 SER A C 1
ATOM 532 O O . SER A 1 69 ? 7.413 -3.869 13.058 1.00 93.19 69 SER A O 1
ATOM 534 N N . PRO A 1 70 ? 7.299 -4.733 10.968 1.00 90.88 70 PRO A N 1
ATOM 535 C CA . PRO A 1 70 ? 6.838 -3.522 10.289 1.00 90.88 70 PRO A CA 1
ATOM 536 C C . PRO A 1 70 ? 5.590 -2.887 10.911 1.00 90.88 70 PRO A C 1
ATOM 538 O O . PRO A 1 70 ? 5.518 -1.665 11.030 1.00 90.88 70 PRO A O 1
ATOM 541 N N . SER A 1 71 ? 4.642 -3.712 11.367 1.00 88.88 71 SER A N 1
ATOM 542 C CA . SER A 1 71 ? 3.396 -3.268 12.007 1.00 88.88 71 SER A CA 1
ATOM 543 C C . SER A 1 71 ? 3.603 -2.630 13.378 1.00 88.88 71 SER A C 1
ATOM 545 O O . SER A 1 71 ? 2.743 -1.903 13.867 1.00 88.88 71 SER A O 1
ATOM 547 N N . HIS A 1 72 ? 4.760 -2.867 14.001 1.00 91.75 72 HIS A N 1
ATOM 548 C CA . HIS A 1 72 ? 5.113 -2.353 15.321 1.00 91.75 72 HIS A CA 1
ATOM 549 C C . HIS A 1 72 ? 6.435 -1.581 15.241 1.00 91.75 72 HIS A C 1
ATOM 551 O O . HIS A 1 72 ? 7.459 -2.072 15.714 1.00 91.75 72 HIS A O 1
ATOM 557 N N . PRO A 1 73 ? 6.465 -0.352 14.688 1.00 86.62 73 PRO A N 1
ATOM 558 C CA . PRO A 1 73 ? 7.703 0.393 14.417 1.00 86.62 73 PRO A CA 1
ATOM 559 C C . PRO A 1 73 ? 8.532 0.760 15.661 1.00 86.62 73 PRO A C 1
ATOM 561 O O . PRO A 1 73 ? 9.653 1.251 15.540 1.00 86.62 73 PRO A O 1
ATOM 564 N N . THR A 1 74 ? 7.995 0.532 16.859 1.00 86.00 74 THR A N 1
ATOM 565 C CA . THR A 1 74 ? 8.665 0.729 18.152 1.00 86.00 74 THR A CA 1
ATOM 566 C C . THR A 1 74 ? 9.291 -0.553 18.719 1.00 86.00 74 THR A C 1
ATOM 568 O O . THR A 1 74 ? 9.890 -0.512 19.794 1.00 86.00 74 THR A O 1
ATOM 571 N N . SER A 1 75 ? 9.181 -1.682 18.010 1.00 89.62 75 SER A N 1
ATOM 572 C CA . SER A 1 75 ? 9.687 -3.005 18.407 1.00 89.62 75 SER A CA 1
ATOM 573 C C . SER A 1 75 ? 11.193 -3.173 18.159 1.00 89.62 75 SER A C 1
ATOM 575 O O . SER A 1 75 ? 11.629 -4.068 17.444 1.00 89.62 75 SER A O 1
ATOM 577 N N . TYR A 1 76 ? 12.019 -2.282 18.705 1.00 90.06 76 TYR A N 1
ATOM 578 C CA . TYR A 1 76 ? 13.465 -2.297 18.460 1.00 90.06 76 TYR A CA 1
ATOM 579 C C . TYR A 1 76 ? 14.132 -3.584 18.957 1.00 90.06 76 TYR A C 1
ATOM 581 O O . TYR A 1 76 ? 13.955 -3.975 20.109 1.00 90.06 76 TYR A O 1
ATOM 589 N N . LEU A 1 77 ? 14.942 -4.201 18.095 1.00 81.12 77 LEU A N 1
ATOM 590 C CA . LEU A 1 77 ? 15.604 -5.474 18.369 1.00 81.12 77 LEU A CA 1
ATOM 591 C C . LEU A 1 77 ? 17.006 -5.318 18.980 1.00 81.12 77 LEU A C 1
ATOM 593 O O . LEU A 1 77 ? 17.444 -6.174 19.740 1.00 81.12 77 LEU A O 1
ATOM 597 N N . SER A 1 78 ? 17.751 -4.259 18.639 1.00 74.00 78 SER A N 1
ATOM 598 C CA . SER A 1 78 ? 19.169 -4.154 19.027 1.00 74.00 78 SER A CA 1
ATOM 599 C C . SER A 1 78 ? 19.787 -2.752 18.918 1.00 74.00 78 SER A C 1
ATOM 601 O O . SER A 1 78 ? 19.109 -1.736 18.724 1.00 74.00 78 SER A O 1
ATOM 603 N N . SER A 1 79 ? 21.123 -2.729 19.047 1.00 75.12 79 SER A N 1
ATOM 604 C CA . SER A 1 79 ? 21.997 -1.599 18.768 1.00 75.12 79 SER A CA 1
ATOM 605 C C . SER A 1 79 ? 21.810 -1.040 17.361 1.00 75.12 79 SER A C 1
ATOM 607 O O . SER A 1 79 ? 21.749 -1.764 16.375 1.00 75.12 79 SER A O 1
ATOM 609 N N . GLU A 1 80 ? 21.793 0.284 17.300 1.00 91.94 80 GLU A N 1
ATOM 610 C CA . GLU A 1 80 ? 21.739 1.076 16.079 1.00 91.94 80 GLU A CA 1
ATOM 611 C C . GLU A 1 80 ? 22.850 0.685 15.086 1.00 91.94 80 GLU A C 1
ATOM 613 O O . GLU A 1 80 ? 24.041 0.723 15.412 1.00 91.94 80 GLU A O 1
ATOM 618 N N . MET A 1 81 ? 22.461 0.345 13.856 1.00 94.75 81 MET A N 1
ATOM 619 C CA . MET A 1 81 ? 23.368 0.203 12.721 1.00 94.75 81 MET A CA 1
ATOM 620 C C . MET A 1 81 ? 23.830 1.589 12.285 1.00 94.75 81 MET A C 1
ATOM 622 O O . MET A 1 81 ? 23.022 2.507 12.145 1.00 94.75 81 MET A O 1
ATOM 626 N N . ALA A 1 82 ? 25.127 1.758 12.045 1.00 95.81 82 ALA A N 1
ATOM 627 C CA . ALA A 1 82 ? 25.669 3.029 11.582 1.00 95.81 82 ALA A CA 1
ATOM 628 C C . ALA A 1 82 ? 25.316 3.306 10.107 1.00 95.81 82 ALA A C 1
ATOM 630 O O . ALA A 1 82 ? 25.171 2.398 9.290 1.00 95.81 82 ALA A O 1
ATOM 631 N N . ALA A 1 83 ? 25.263 4.587 9.731 1.00 94.19 83 ALA A N 1
ATOM 632 C CA . ALA A 1 83 ? 25.247 4.953 8.317 1.00 94.19 83 ALA A CA 1
ATOM 633 C C . ALA A 1 83 ? 26.523 4.452 7.617 1.00 94.19 83 ALA A C 1
ATOM 635 O O . ALA A 1 83 ? 27.629 4.590 8.144 1.00 94.19 83 ALA A O 1
ATOM 636 N N . GLY A 1 84 ? 26.369 3.911 6.413 1.00 94.25 84 GLY A N 1
ATOM 637 C CA . GLY A 1 84 ? 27.414 3.251 5.639 1.00 94.25 84 GLY A CA 1
ATOM 638 C C . GLY A 1 84 ? 27.543 1.749 5.912 1.00 94.25 84 GLY A C 1
ATOM 639 O O . GLY A 1 84 ? 28.279 1.084 5.184 1.00 94.25 84 GLY A O 1
ATOM 640 N N . THR A 1 85 ? 26.850 1.197 6.919 1.00 96.81 85 THR A N 1
ATOM 641 C CA . THR A 1 85 ? 26.800 -0.258 7.130 1.00 96.81 85 THR A CA 1
ATOM 642 C C . THR A 1 85 ? 26.180 -0.929 5.907 1.00 96.81 85 THR A C 1
ATOM 644 O O . THR A 1 85 ? 25.189 -0.449 5.363 1.00 96.81 85 THR A O 1
ATOM 647 N N . THR A 1 86 ? 26.787 -2.020 5.443 1.00 96.75 86 THR A N 1
ATOM 648 C CA . THR A 1 86 ? 26.230 -2.848 4.367 1.00 96.75 86 THR A CA 1
ATOM 649 C C . THR A 1 86 ? 25.489 -4.011 4.998 1.00 96.75 86 THR A C 1
ATOM 651 O O . THR A 1 86 ? 26.101 -4.769 5.742 1.00 96.75 86 THR A O 1
ATOM 654 N N . VAL A 1 87 ? 24.204 -4.141 4.687 1.00 96.06 87 VAL A N 1
ATOM 655 C CA . VAL A 1 87 ? 23.346 -5.221 5.185 1.00 96.06 87 VAL A CA 1
ATOM 656 C C . VAL A 1 87 ? 22.887 -6.102 4.034 1.00 96.06 87 VAL A C 1
ATOM 658 O O . VAL A 1 87 ? 22.753 -5.636 2.896 1.00 96.06 87 VAL A O 1
ATOM 661 N N . THR A 1 88 ? 22.650 -7.373 4.329 1.00 96.00 88 THR A N 1
ATOM 662 C CA . THR A 1 88 ? 22.139 -8.350 3.366 1.00 96.00 88 THR A CA 1
ATOM 663 C C . THR A 1 88 ? 20.618 -8.306 3.370 1.00 96.00 88 THR A C 1
ATOM 665 O O . THR A 1 88 ? 20.013 -8.352 4.434 1.00 96.00 88 THR A O 1
ATOM 668 N N . VAL A 1 89 ? 19.984 -8.209 2.203 1.00 95.50 89 VAL A N 1
ATOM 669 C CA . VAL A 1 89 ? 18.521 -8.213 2.076 1.00 95.50 89 VAL A CA 1
ATOM 670 C C . VAL A 1 89 ? 18.049 -9.650 1.883 1.00 95.50 89 VAL A C 1
ATOM 672 O O . VAL A 1 89 ? 18.434 -10.309 0.921 1.00 95.50 89 VAL A O 1
ATOM 675 N N . LEU A 1 90 ? 17.230 -10.123 2.819 1.00 95.31 90 LEU A N 1
ATOM 676 C CA . LEU A 1 90 ? 16.646 -11.465 2.833 1.00 95.31 90 LEU A CA 1
ATOM 677 C C . LEU A 1 90 ? 15.242 -11.473 2.215 1.00 95.31 90 LEU A C 1
ATOM 679 O O . LEU A 1 90 ? 14.844 -12.452 1.593 1.00 95.31 90 LEU A O 1
ATOM 683 N N . GLY A 1 91 ? 14.500 -10.377 2.383 1.00 94.19 91 GLY A N 1
ATOM 684 C CA . GLY A 1 91 ? 13.118 -10.256 1.935 1.00 94.19 91 GLY A CA 1
ATOM 685 C C . GLY A 1 91 ? 12.571 -8.835 2.053 1.00 94.19 91 GLY A C 1
ATOM 686 O O . GLY A 1 91 ? 13.317 -7.888 2.325 1.00 94.19 91 GLY A O 1
ATOM 687 N N . ALA A 1 92 ? 11.265 -8.688 1.863 1.00 93.88 92 ALA A N 1
ATOM 688 C CA . ALA A 1 92 ? 10.535 -7.440 2.063 1.00 93.88 92 ALA A CA 1
ATOM 689 C C . ALA A 1 92 ? 9.096 -7.708 2.530 1.00 93.88 92 ALA A C 1
ATOM 691 O O . ALA A 1 92 ? 8.625 -8.843 2.506 1.00 93.88 92 ALA A O 1
ATOM 692 N N . ASP A 1 93 ? 8.397 -6.666 2.966 1.00 91.69 93 ASP A N 1
ATOM 693 C CA . ASP A 1 93 ? 6.943 -6.719 3.116 1.00 91.69 93 ASP A CA 1
ATOM 694 C C . ASP A 1 93 ? 6.273 -6.579 1.731 1.00 91.69 93 ASP A C 1
ATOM 696 O O . ASP A 1 93 ? 6.933 -6.125 0.787 1.00 91.69 93 ASP A O 1
ATOM 700 N N . PRO A 1 94 ? 4.977 -6.911 1.570 1.00 83.88 94 PRO A N 1
ATOM 701 C CA . PRO A 1 94 ? 4.306 -6.831 0.267 1.00 83.88 94 PRO A CA 1
ATOM 702 C C . PRO A 1 94 ? 4.379 -5.441 -0.367 1.00 83.88 94 PRO A C 1
ATOM 704 O O . PRO A 1 94 ? 4.537 -5.299 -1.578 1.00 83.88 94 PRO A O 1
ATOM 707 N N . SER A 1 95 ? 4.330 -4.394 0.463 1.00 80.62 95 SER A N 1
ATOM 708 C CA . SER A 1 95 ? 4.409 -3.006 0.001 1.00 80.62 95 SER A CA 1
ATOM 709 C C . SER A 1 95 ? 5.837 -2.538 -0.320 1.00 80.62 95 SER A C 1
ATOM 711 O O . SER A 1 95 ? 6.032 -1.420 -0.809 1.00 80.62 95 SER A O 1
ATOM 713 N N . GLN A 1 96 ? 6.845 -3.368 -0.027 1.00 86.75 96 GLN A N 1
ATOM 714 C CA . GLN A 1 96 ? 8.280 -3.076 -0.111 1.00 86.75 96 GLN A CA 1
ATOM 715 C C . GLN A 1 96 ? 8.704 -1.800 0.635 1.00 86.75 96 GLN A C 1
ATOM 717 O O . GLN A 1 96 ? 9.748 -1.199 0.346 1.00 86.75 96 GLN A O 1
ATOM 722 N N . GLN A 1 97 ? 7.915 -1.346 1.608 1.00 87.62 97 GLN A N 1
ATOM 723 C CA . GLN A 1 97 ? 8.258 -0.219 2.473 1.00 87.62 97 GLN A CA 1
ATOM 724 C C . GLN A 1 97 ? 9.261 -0.608 3.562 1.00 87.62 97 GLN A C 1
ATOM 726 O O . GLN A 1 97 ? 9.932 0.272 4.127 1.00 87.62 97 GLN A O 1
ATOM 731 N N . TRP A 1 98 ? 9.392 -1.907 3.814 1.00 94.19 98 TRP A N 1
ATOM 732 C CA . TRP A 1 98 ? 10.273 -2.525 4.783 1.00 94.19 98 TRP A CA 1
ATOM 733 C C . TRP A 1 98 ? 11.083 -3.638 4.128 1.00 94.19 98 TRP A C 1
ATOM 735 O O . TRP A 1 98 ? 10.560 -4.509 3.445 1.00 94.19 98 TRP A O 1
ATOM 745 N N . LEU A 1 99 ? 12.388 -3.612 4.369 1.00 95.19 99 LEU A N 1
ATOM 746 C CA . LEU A 1 99 ? 13.306 -4.675 3.998 1.00 95.19 99 LEU A CA 1
ATOM 747 C C . LEU A 1 99 ? 13.526 -5.569 5.205 1.00 95.19 99 LEU A C 1
ATOM 749 O O . LEU A 1 99 ? 13.827 -5.081 6.299 1.00 95.19 99 LEU A O 1
ATOM 753 N N . PHE A 1 100 ? 13.443 -6.870 4.985 1.00 96.12 100 PHE A N 1
ATOM 754 C CA . PHE A 1 100 ? 13.901 -7.858 5.939 1.00 96.12 100 PHE A CA 1
ATOM 755 C C . PHE A 1 100 ? 15.383 -8.115 5.685 1.00 96.12 100 PHE A C 1
ATOM 757 O O . PHE A 1 100 ? 15.764 -8.552 4.597 1.00 96.12 100 PHE A O 1
ATOM 764 N N . VAL A 1 101 ? 16.237 -7.760 6.643 1.00 96.44 101 VAL A N 1
ATOM 765 C CA . VAL A 1 101 ? 17.690 -7.694 6.450 1.00 96.44 101 VAL A CA 1
ATOM 766 C C . VAL A 1 101 ? 18.455 -8.459 7.525 1.00 96.44 101 VAL A C 1
ATOM 768 O O . VAL A 1 101 ? 17.992 -8.589 8.658 1.00 96.44 101 VAL A O 1
ATOM 771 N N . ALA A 1 102 ? 19.653 -8.915 7.167 1.00 95.75 102 ALA A N 1
ATOM 772 C CA . ALA A 1 102 ? 20.656 -9.436 8.085 1.00 95.75 102 ALA A CA 1
ATOM 773 C C . ALA A 1 102 ? 21.838 -8.466 8.226 1.00 95.75 102 ALA A C 1
ATOM 775 O O . ALA A 1 102 ? 22.385 -7.988 7.225 1.00 95.75 102 ALA A O 1
ATOM 776 N N . ASP A 1 103 ? 22.265 -8.239 9.468 1.00 94.94 103 ASP A N 1
ATOM 777 C CA . ASP A 1 103 ? 23.509 -7.552 9.828 1.00 94.94 103 ASP A CA 1
ATOM 778 C C . ASP A 1 103 ? 24.281 -8.392 10.855 1.00 94.94 103 ASP A C 1
ATOM 780 O O . ASP A 1 103 ? 23.932 -8.458 12.035 1.00 94.94 103 ASP A O 1
ATOM 784 N N . GLY A 1 104 ? 25.323 -9.091 10.399 1.00 92.06 104 GLY A N 1
ATOM 785 C CA . GLY A 1 104 ? 26.119 -9.977 11.248 1.00 92.06 104 GLY A CA 1
ATOM 786 C C . GLY A 1 104 ? 25.299 -11.129 11.835 1.00 92.06 104 GLY A C 1
ATOM 787 O O . GLY A 1 104 ? 24.824 -11.993 11.104 1.00 92.06 104 GLY A O 1
ATOM 788 N N . ASN A 1 105 ? 25.168 -11.156 13.163 1.00 91.56 105 ASN A N 1
ATOM 789 C CA . ASN A 1 105 ? 24.426 -12.175 13.910 1.00 91.56 105 ASN A CA 1
ATOM 790 C C . ASN A 1 105 ? 23.010 -11.713 14.277 1.00 91.56 105 ASN A C 1
ATOM 792 O O . ASN A 1 105 ? 22.474 -12.110 15.312 1.00 91.56 105 ASN A O 1
ATOM 796 N N . GLN A 1 106 ? 22.425 -10.846 13.458 1.00 93.38 106 GLN A N 1
ATOM 797 C CA . GLN A 1 106 ? 21.087 -10.347 13.682 1.00 93.38 106 GLN A CA 1
ATOM 798 C C . GLN A 1 106 ? 20.285 -10.292 12.390 1.00 93.38 106 GLN A C 1
ATOM 800 O O . GLN A 1 106 ? 20.798 -9.915 11.338 1.00 93.38 106 GLN A O 1
ATOM 805 N N . VAL A 1 107 ? 19.001 -10.614 12.510 1.00 95.38 107 VAL A N 1
ATOM 806 C CA . VAL A 1 107 ? 17.992 -10.442 11.470 1.00 95.38 107 VAL A CA 1
ATOM 807 C C . VAL A 1 107 ? 16.887 -9.531 12.000 1.00 95.38 107 VAL A C 1
ATOM 809 O O . VAL A 1 107 ? 16.577 -9.540 13.194 1.00 95.38 107 VAL A O 1
ATOM 812 N N . GLY A 1 108 ? 16.310 -8.709 11.130 1.00 95.56 108 GLY A N 1
ATOM 813 C CA . GLY A 1 108 ? 15.180 -7.864 11.480 1.00 95.56 108 GLY A CA 1
ATOM 814 C C . GLY A 1 108 ? 14.739 -6.963 10.342 1.00 95.56 108 GLY A C 1
ATOM 815 O O . GLY A 1 108 ? 15.224 -7.048 9.215 1.00 95.56 108 GLY A O 1
ATOM 816 N N . TRP A 1 109 ? 13.810 -6.071 10.651 1.00 96.06 109 TRP A N 1
ATOM 817 C CA . TRP A 1 109 ? 13.209 -5.186 9.668 1.00 96.06 109 TRP A CA 1
ATOM 818 C C . TRP A 1 109 ? 13.854 -3.809 9.682 1.00 96.06 109 TRP A C 1
ATOM 820 O O . TRP A 1 109 ? 14.059 -3.200 10.735 1.00 96.06 109 TRP A O 1
ATOM 830 N N . MET A 1 110 ? 14.130 -3.293 8.490 1.00 95.62 110 MET A N 1
ATOM 831 C CA . MET A 1 110 ? 14.620 -1.944 8.265 1.00 95.62 110 MET A CA 1
ATOM 832 C C . MET A 1 110 ? 13.735 -1.254 7.227 1.00 95.62 110 MET A C 1
ATOM 834 O O . MET A 1 110 ? 13.529 -1.798 6.146 1.00 95.62 110 MET A O 1
ATOM 838 N N . PRO A 1 111 ? 13.257 -0.027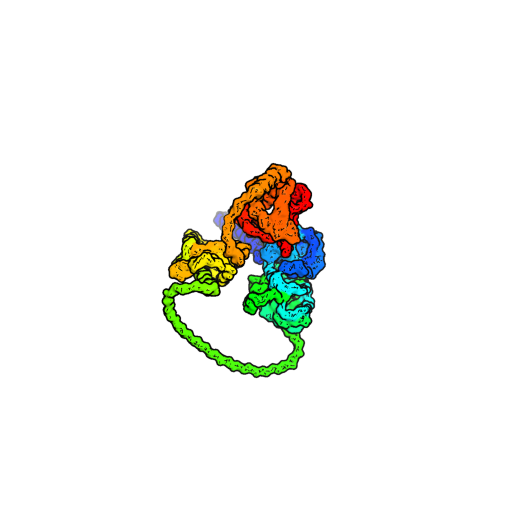 7.475 1.00 93.31 111 PRO A N 1
ATOM 839 C CA . PRO A 1 111 ? 12.498 0.678 6.461 1.00 93.31 111 PRO A CA 1
ATOM 840 C C . PRO A 1 111 ? 13.329 0.957 5.202 1.00 93.31 111 PRO A C 1
ATOM 842 O O . PRO A 1 111 ? 14.428 1.510 5.269 1.00 93.31 111 PRO A O 1
ATOM 845 N N . THR A 1 112 ? 12.751 0.668 4.041 1.00 91.31 112 THR A N 1
ATOM 846 C CA . THR A 1 112 ? 13.377 0.760 2.716 1.00 91.31 112 THR A CA 1
ATOM 847 C C . THR A 1 112 ? 13.969 2.140 2.415 1.00 91.31 112 THR A C 1
ATOM 849 O O . THR A 1 112 ? 15.020 2.256 1.788 1.00 91.31 112 THR A O 1
ATOM 852 N N . ILE A 1 113 ? 13.351 3.205 2.936 1.00 84.50 113 ILE A N 1
ATOM 853 C CA . ILE A 1 113 ? 13.824 4.599 2.820 1.00 84.50 113 ILE A CA 1
ATOM 854 C C . ILE A 1 113 ? 15.213 4.855 3.425 1.00 84.50 113 ILE A C 1
ATOM 856 O O . ILE A 1 113 ? 15.798 5.911 3.177 1.00 84.50 113 ILE A O 1
ATOM 860 N N . TYR A 1 114 ? 15.690 3.961 4.293 1.00 89.75 114 TYR A N 1
ATOM 861 C CA . TYR A 1 114 ? 16.998 4.060 4.922 1.00 89.75 114 TYR A CA 1
ATOM 862 C C . TYR A 1 114 ? 18.055 3.318 4.120 1.00 89.75 114 TYR A C 1
ATOM 864 O O . TYR A 1 114 ? 19.225 3.420 4.459 1.00 89.75 114 TYR A O 1
ATOM 872 N N . SER A 1 115 ? 17.690 2.645 3.028 1.00 90.75 115 SER A N 1
ATOM 873 C CA . SER A 1 115 ? 18.660 2.218 2.030 1.00 90.75 115 SER A CA 1
ATOM 874 C C . SER A 1 115 ? 19.132 3.411 1.199 1.00 90.75 115 SER A C 1
ATOM 876 O O . SER A 1 115 ? 18.344 4.227 0.720 1.00 90.75 115 SER A O 1
ATOM 878 N N . ARG A 1 116 ? 20.442 3.489 0.985 1.00 87.12 116 ARG A N 1
ATOM 879 C CA . ARG A 1 116 ? 21.093 4.451 0.092 1.00 87.12 116 ARG A CA 1
ATOM 880 C C . ARG A 1 116 ? 21.042 4.021 -1.371 1.00 87.12 116 ARG A C 1
ATOM 882 O O . ARG A 1 116 ? 21.060 4.866 -2.264 1.00 87.12 116 ARG A O 1
ATOM 889 N N . ASN A 1 117 ? 21.007 2.713 -1.609 1.00 83.88 117 ASN A N 1
ATOM 890 C CA . ASN A 1 117 ? 21.084 2.128 -2.942 1.00 83.88 117 ASN A CA 1
ATOM 891 C C . ASN A 1 117 ? 19.684 1.726 -3.417 1.00 83.88 117 ASN A C 1
ATOM 893 O O . ASN A 1 117 ? 18.804 1.443 -2.607 1.00 83.88 117 ASN A O 1
ATOM 897 N N . GLY A 1 118 ? 19.468 1.741 -4.736 1.00 70.56 118 GLY A N 1
ATOM 898 C CA . GLY A 1 118 ? 18.156 1.529 -5.352 1.00 70.56 118 GLY A CA 1
ATOM 899 C C . GLY A 1 118 ? 17.546 0.164 -5.027 1.00 70.56 118 GLY A C 1
ATOM 900 O O . GLY A 1 118 ? 17.854 -0.824 -5.682 1.00 70.56 118 GLY A O 1
ATOM 901 N N . VAL A 1 119 ? 16.647 0.160 -4.049 1.00 79.12 119 VAL A N 1
ATOM 902 C CA . VAL A 1 119 ? 15.827 -0.968 -3.573 1.00 79.12 119 VAL A CA 1
ATOM 903 C C . VAL A 1 119 ? 14.702 -1.367 -4.519 1.00 79.12 119 VAL A C 1
ATOM 905 O O . VAL A 1 119 ? 14.367 -2.537 -4.583 1.00 79.12 119 VAL A O 1
ATOM 908 N N . GLY A 1 120 ? 14.175 -0.439 -5.326 1.00 69.00 120 GLY A N 1
ATOM 909 C CA . GLY A 1 120 ? 13.048 -0.704 -6.236 1.00 69.00 120 GLY A CA 1
ATOM 910 C C . GLY A 1 120 ? 13.362 -1.616 -7.431 1.00 69.00 120 GLY A C 1
ATOM 911 O O . GLY A 1 120 ? 12.619 -1.624 -8.404 1.00 69.00 120 GLY A O 1
ATOM 912 N N . ARG A 1 121 ? 14.507 -2.306 -7.416 1.00 73.00 121 ARG A N 1
ATOM 913 C CA . ARG A 1 121 ? 14.881 -3.363 -8.371 1.00 73.00 121 ARG A CA 1
ATOM 914 C C . ARG A 1 121 ? 15.207 -4.684 -7.679 1.00 73.00 121 ARG A C 1
ATOM 916 O O . ARG A 1 121 ? 15.677 -5.601 -8.343 1.00 73.00 121 ARG A O 1
ATOM 923 N N . LEU A 1 122 ? 15.076 -4.739 -6.358 1.00 78.38 122 LEU A N 1
ATOM 924 C CA . LEU A 1 122 ? 15.262 -5.971 -5.617 1.00 78.38 122 LEU A CA 1
ATOM 925 C C . LEU A 1 122 ? 13.983 -6.783 -5.786 1.00 78.38 122 LEU A C 1
ATOM 927 O O . LEU A 1 122 ? 12.906 -6.306 -5.456 1.00 78.38 122 LEU A O 1
ATOM 931 N N . GLU A 1 123 ? 14.116 -7.982 -6.333 1.00 81.44 123 GLU A N 1
ATOM 932 C CA . GLU A 1 123 ? 13.077 -9.008 -6.280 1.00 81.44 123 GLU A CA 1
ATOM 933 C C . GLU A 1 123 ? 13.355 -9.800 -5.003 1.00 81.44 123 GLU A C 1
ATOM 935 O O . GLU A 1 123 ? 14.319 -10.562 -5.019 1.00 81.44 123 GLU A O 1
ATOM 940 N N . PRO A 1 124 ? 12.669 -9.543 -3.873 1.00 81.75 124 PRO A N 1
ATOM 941 C CA . PRO A 1 124 ? 12.958 -10.204 -2.599 1.00 81.75 124 PRO A CA 1
ATOM 942 C C . PRO A 1 124 ? 12.726 -11.721 -2.702 1.00 81.75 124 PRO A C 1
ATOM 944 O O . PRO A 1 124 ? 11.745 -12.148 -3.297 1.00 81.75 124 PRO A O 1
ATOM 947 N N . ALA A 1 125 ? 13.601 -12.539 -2.102 1.00 82.75 125 ALA A N 1
ATOM 948 C CA . ALA A 1 125 ? 13.408 -13.997 -2.061 1.00 82.75 125 ALA A CA 1
ATOM 949 C C . ALA A 1 125 ? 12.203 -14.404 -1.212 1.00 82.75 125 ALA A C 1
ATOM 951 O O . ALA A 1 125 ? 11.652 -15.485 -1.399 1.00 82.75 125 ALA A O 1
ATOM 952 N N . VAL A 1 126 ? 11.832 -13.551 -0.260 1.00 88.00 126 VAL A N 1
ATOM 953 C CA . VAL A 1 126 ? 10.715 -13.770 0.646 1.00 88.00 126 VAL A CA 1
ATOM 954 C C . VAL A 1 126 ? 9.903 -12.488 0.751 1.00 88.00 126 VAL A C 1
ATOM 956 O O . VAL A 1 126 ? 10.455 -11.423 1.043 1.00 88.00 126 VAL A O 1
ATOM 959 N N . THR A 1 127 ? 8.593 -12.620 0.584 1.00 86.00 127 THR A N 1
ATOM 960 C CA . THR A 1 127 ? 7.613 -11.604 0.969 1.00 86.00 127 THR A CA 1
ATOM 961 C C . THR A 1 127 ? 6.952 -12.058 2.266 1.00 86.00 127 THR A C 1
ATOM 963 O O . THR A 1 127 ? 6.490 -13.194 2.337 1.00 86.00 127 THR A O 1
ATOM 966 N N . ILE A 1 128 ? 6.964 -11.219 3.304 1.00 86.06 128 ILE A N 1
ATOM 967 C CA . ILE A 1 128 ? 6.415 -11.566 4.624 1.00 86.06 128 ILE A CA 1
ATOM 968 C C . ILE A 1 128 ? 5.329 -10.561 4.987 1.00 86.06 128 ILE A C 1
ATOM 970 O O . ILE A 1 128 ? 5.614 -9.367 5.119 1.00 86.06 128 ILE A O 1
ATOM 974 N N . ASP A 1 129 ? 4.114 -11.052 5.209 1.00 83.44 129 ASP A N 1
ATOM 975 C CA . ASP A 1 129 ? 3.032 -10.236 5.746 1.00 83.44 129 ASP A CA 1
ATOM 976 C C . ASP A 1 129 ? 3.277 -9.934 7.231 1.00 83.44 129 ASP A C 1
ATOM 978 O O . ASP A 1 129 ? 3.520 -10.833 8.041 1.00 83.44 129 ASP A O 1
ATOM 982 N N . PRO A 1 130 ? 3.277 -8.665 7.655 1.00 85.19 130 PRO A N 1
ATOM 983 C CA . PRO A 1 130 ? 3.387 -8.364 9.067 1.00 85.19 130 PRO A CA 1
ATOM 984 C C . PRO A 1 130 ? 2.030 -8.614 9.759 1.00 85.19 130 PRO A C 1
ATOM 986 O O . PRO A 1 130 ? 0.977 -8.451 9.144 1.00 85.19 130 PRO A O 1
ATOM 989 N N . PRO A 1 131 ? 2.015 -8.960 11.060 1.00 85.19 131 PRO A N 1
ATOM 990 C CA . PRO A 1 131 ? 0.767 -9.158 11.790 1.00 85.19 131 PRO A CA 1
ATOM 991 C C . PRO A 1 131 ? -0.038 -7.847 11.817 1.00 85.19 131 PRO A C 1
ATOM 993 O O . PRO A 1 131 ? 0.578 -6.781 11.926 1.00 85.19 131 PRO A O 1
ATOM 996 N N . PRO A 1 132 ? -1.380 -7.867 11.777 1.00 81.94 132 PRO A N 1
ATOM 997 C CA . PRO A 1 132 ? -2.165 -6.634 11.750 1.00 81.94 132 PRO A CA 1
ATOM 998 C C . PRO A 1 132 ? -1.924 -5.789 13.010 1.00 81.94 132 PRO A C 1
ATOM 1000 O O . PRO A 1 132 ? -1.990 -6.287 14.140 1.00 81.94 132 PRO A O 1
ATOM 1003 N N . ALA A 1 133 ? -1.579 -4.512 12.822 1.00 83.94 133 ALA A N 1
ATOM 1004 C CA . ALA A 1 133 ? -1.162 -3.612 13.903 1.00 83.94 133 ALA A CA 1
ATOM 1005 C C . ALA A 1 133 ? -2.299 -3.263 14.881 1.00 83.94 133 ALA A C 1
ATOM 1007 O O . ALA A 1 133 ? -2.051 -2.943 16.041 1.00 83.94 133 ALA A O 1
ATOM 1008 N N . ASP A 1 134 ? -3.540 -3.311 14.408 1.00 82.25 134 ASP A N 1
ATOM 1009 C CA . ASP A 1 134 ? -4.777 -3.078 15.156 1.00 82.25 134 ASP A CA 1
ATOM 1010 C C . ASP A 1 134 ? -5.189 -4.279 16.023 1.00 82.25 134 ASP A C 1
ATOM 1012 O O . ASP A 1 134 ? -5.821 -4.112 17.067 1.00 82.25 134 ASP A O 1
ATOM 1016 N N . CYS A 1 135 ? -4.780 -5.478 15.618 1.00 85.50 135 CYS A N 1
ATOM 1017 C CA . CYS A 1 135 ? -5.131 -6.742 16.261 1.00 85.50 135 CYS A CA 1
ATOM 1018 C C . CYS A 1 135 ? -4.047 -7.276 17.200 1.00 85.50 135 CYS A C 1
ATOM 1020 O O . CYS A 1 135 ? -4.291 -8.173 18.008 1.00 85.50 135 CYS A O 1
ATOM 1022 N N . THR A 1 136 ? -2.836 -6.733 17.119 1.00 91.50 136 THR A N 1
ATOM 1023 C CA . THR A 1 136 ? -1.692 -7.235 17.876 1.00 91.50 136 THR A CA 1
ATOM 1024 C C . THR A 1 136 ? -1.023 -6.137 18.679 1.00 91.50 136 THR A C 1
ATOM 1026 O O . THR A 1 136 ? -1.065 -4.959 18.341 1.00 91.50 136 THR A O 1
ATOM 1029 N N . LYS A 1 137 ? -0.351 -6.526 19.760 1.00 92.38 137 LYS A N 1
ATOM 1030 C CA . LYS A 1 137 ? 0.494 -5.631 20.546 1.00 92.38 137 LYS A CA 1
ATOM 1031 C C . LYS A 1 137 ? 1.846 -6.276 20.778 1.00 92.38 137 LYS A C 1
ATOM 1033 O O . LYS A 1 137 ? 1.919 -7.305 21.444 1.00 92.38 137 LYS A O 1
ATOM 1038 N N . TYR A 1 138 ? 2.916 -5.642 20.303 1.00 94.50 138 TYR A N 1
ATOM 1039 C CA . TYR A 1 138 ? 4.274 -6.111 20.573 1.00 94.50 138 TYR A CA 1
ATOM 1040 C C . TYR A 1 138 ? 4.552 -6.216 22.081 1.00 94.50 138 TYR A C 1
ATOM 1042 O O . TYR A 1 138 ? 4.289 -5.283 22.849 1.00 94.50 138 TYR A O 1
ATOM 1050 N N . LEU A 1 139 ? 5.080 -7.368 22.488 1.00 94.75 139 LEU A N 1
ATOM 1051 C CA . LEU A 1 139 ? 5.469 -7.678 23.856 1.00 94.75 139 LEU A CA 1
ATOM 1052 C C . LEU A 1 139 ? 6.984 -7.602 24.013 1.00 94.75 139 LEU A C 1
ATOM 1054 O O . LEU A 1 139 ? 7.463 -6.835 24.846 1.00 94.75 139 LEU A O 1
ATOM 1058 N N . ASP A 1 140 ? 7.716 -8.403 23.240 1.00 96.12 140 ASP A N 1
ATOM 1059 C CA . ASP A 1 140 ? 9.169 -8.546 23.349 1.00 96.12 140 ASP A CA 1
ATOM 1060 C C . ASP A 1 140 ? 9.751 -9.312 22.150 1.00 96.12 140 ASP A C 1
ATOM 1062 O O . ASP A 1 140 ? 9.006 -9.754 21.271 1.00 96.12 140 ASP A O 1
ATOM 1066 N N . GLY A 1 141 ? 11.067 -9.530 22.143 1.00 93.56 141 GLY A N 1
ATOM 1067 C CA . GLY A 1 141 ? 11.740 -10.403 21.187 1.00 93.56 141 GLY A CA 1
ATOM 1068 C C . GLY A 1 141 ? 12.910 -11.182 21.790 1.00 93.56 141 GLY A C 1
ATOM 1069 O O . GLY A 1 141 ? 13.435 -10.828 22.840 1.00 93.56 141 GLY A O 1
ATOM 1070 N N . THR A 1 142 ? 13.317 -12.253 21.113 1.00 94.12 142 THR A N 1
ATOM 1071 C CA . THR A 1 142 ? 14.506 -13.056 21.439 1.00 94.12 142 THR A CA 1
ATOM 1072 C C . THR A 1 142 ? 15.391 -13.227 20.206 1.00 94.12 142 THR A C 1
ATOM 1074 O O . THR A 1 142 ? 14.895 -13.222 19.077 1.00 94.12 142 THR A O 1
ATOM 1077 N N . PHE A 1 143 ? 16.703 -13.358 20.425 1.00 90.81 143 PHE A N 1
ATOM 1078 C CA . PHE A 1 143 ? 17.732 -13.359 19.367 1.00 90.81 143 PHE A CA 1
ATOM 1079 C C . PHE A 1 143 ? 18.702 -14.530 19.448 1.00 90.81 143 PHE A C 1
ATOM 1081 O O . PHE A 1 143 ? 19.672 -14.606 18.698 1.00 90.81 143 PHE A O 1
ATOM 1088 N N . ASN A 1 144 ? 18.502 -15.415 20.417 1.00 87.56 144 ASN A N 1
ATOM 1089 C CA . ASN A 1 144 ? 19.385 -16.537 20.666 1.00 87.56 144 ASN A CA 1
ATOM 1090 C C . ASN A 1 144 ? 18.526 -17.802 20.720 1.00 87.56 144 ASN A C 1
ATOM 1092 O O . ASN A 1 14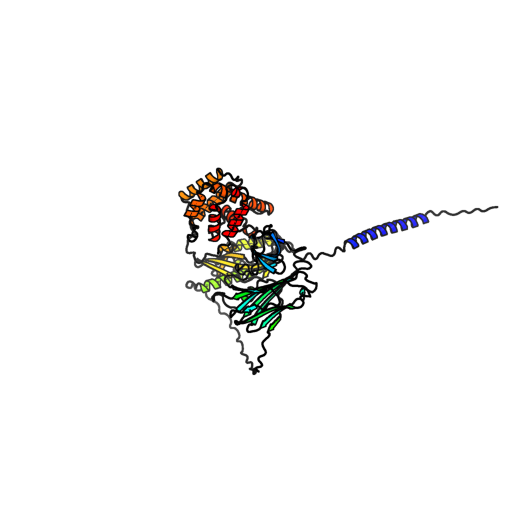4 ? 17.501 -17.794 21.397 1.00 87.56 144 ASN A O 1
ATOM 1096 N N . PRO A 1 145 ? 18.916 -18.888 20.032 1.00 78.94 145 PRO A N 1
ATOM 1097 C CA . PRO A 1 145 ? 18.070 -20.080 19.985 1.00 78.94 145 PRO A CA 1
ATOM 1098 C C . PRO A 1 145 ? 17.927 -20.741 21.367 1.00 78.94 145 PRO A C 1
ATOM 1100 O O . PRO A 1 145 ? 16.965 -21.448 21.631 1.00 78.94 145 PRO A O 1
ATOM 1103 N N . GLU A 1 146 ? 18.864 -20.499 22.284 1.00 83.94 146 GLU A N 1
ATOM 1104 C CA . GLU A 1 146 ? 18.816 -21.014 23.654 1.00 83.94 146 GLU A CA 1
ATOM 1105 C C . GLU A 1 146 ? 18.109 -20.065 24.634 1.00 83.94 146 GLU A C 1
ATOM 1107 O O . GLU A 1 146 ? 17.874 -20.423 25.794 1.00 83.94 146 GLU A O 1
ATOM 1112 N N . GLU A 1 147 ? 17.800 -18.838 24.210 1.00 92.94 147 GLU A N 1
ATOM 1113 C CA . GLU A 1 147 ? 17.133 -17.867 25.064 1.00 92.94 147 GLU A CA 1
ATOM 1114 C C . GLU A 1 147 ? 15.665 -18.248 25.260 1.00 92.94 147 GLU A C 1
ATOM 1116 O O . GLU A 1 147 ? 14.948 -18.652 24.344 1.00 92.94 147 GLU A O 1
ATOM 1121 N N . ARG A 1 148 ? 15.224 -18.140 26.514 1.00 96.44 148 ARG A N 1
ATOM 1122 C CA . ARG A 1 148 ? 13.840 -18.385 26.899 1.00 96.44 148 ARG A CA 1
ATOM 1123 C C . ARG A 1 148 ? 13.158 -17.056 27.128 1.00 96.44 148 ARG A C 1
ATOM 1125 O O . ARG A 1 148 ? 13.523 -16.329 28.056 1.00 96.44 148 ARG A O 1
ATOM 1132 N N . TRP A 1 149 ? 12.135 -16.767 26.341 1.00 97.12 149 TRP A N 1
ATOM 1133 C CA . TRP A 1 149 ? 11.275 -15.633 26.622 1.00 97.12 149 TRP A CA 1
ATOM 1134 C C . TRP A 1 149 ? 10.379 -15.957 27.813 1.00 97.12 149 TRP A C 1
ATOM 1136 O O . TRP A 1 149 ? 9.782 -17.028 27.859 1.00 97.12 149 TRP A O 1
ATOM 1146 N N . SER A 1 150 ? 10.296 -15.054 28.789 1.00 97.69 150 SER A N 1
ATOM 1147 C CA . SER A 1 150 ? 9.418 -15.214 29.952 1.00 97.69 150 SER A CA 1
ATOM 1148 C C . SER A 1 150 ? 8.187 -14.334 29.796 1.00 97.69 150 SER A C 1
ATOM 1150 O O . SER A 1 150 ? 8.300 -13.108 29.751 1.00 97.69 150 SER A O 1
ATOM 1152 N N . SER A 1 151 ? 7.010 -14.951 29.778 1.00 96.81 151 SER A N 1
ATOM 1153 C CA . SER A 1 151 ? 5.754 -14.230 29.660 1.00 96.81 151 SER A CA 1
ATOM 1154 C C . SER A 1 151 ? 5.531 -13.307 30.848 1.00 96.81 151 SER A C 1
ATOM 1156 O O . SER A 1 151 ? 5.587 -13.712 32.009 1.00 96.81 151 SER A O 1
ATOM 1158 N N . PHE A 1 152 ? 5.214 -12.049 30.566 1.00 95.31 152 PHE A N 1
ATOM 1159 C CA . PHE A 1 152 ? 4.758 -11.085 31.568 1.00 95.31 152 PHE A CA 1
ATOM 1160 C C . PHE A 1 152 ? 3.251 -10.793 31.468 1.00 95.31 152 PHE A C 1
ATOM 1162 O O . PHE A 1 152 ? 2.725 -9.986 32.249 1.00 95.31 152 PHE A O 1
ATOM 1169 N N . THR A 1 153 ? 2.554 -11.460 30.544 1.00 93.19 153 THR A N 1
ATOM 1170 C CA . THR A 1 153 ? 1.110 -11.346 30.316 1.00 93.19 153 THR A CA 1
ATOM 1171 C C . THR A 1 153 ? 0.413 -12.688 30.513 1.00 93.19 153 THR A C 1
ATOM 1173 O O . THR A 1 153 ? 1.037 -13.740 30.417 1.00 93.19 153 THR A O 1
ATOM 1176 N N . ASP A 1 154 ? -0.884 -12.622 30.783 1.00 94.75 154 ASP A N 1
ATOM 1177 C CA . ASP A 1 154 ? -1.773 -13.776 30.715 1.00 94.75 154 ASP A CA 1
ATOM 1178 C C . ASP A 1 154 ? -2.512 -13.741 29.362 1.00 94.75 154 ASP A C 1
ATOM 1180 O O . ASP A 1 154 ? -2.688 -12.654 28.796 1.00 94.75 154 ASP A O 1
ATOM 1184 N N . GLY A 1 155 ? -2.960 -14.891 28.857 1.00 94.00 155 GLY A N 1
ATOM 1185 C CA . GLY A 1 155 ? -3.819 -14.999 27.672 1.00 94.00 155 GLY A CA 1
ATOM 1186 C C . GLY A 1 155 ? -3.121 -15.569 26.437 1.00 94.00 155 GLY A C 1
ATOM 1187 O O . GLY A 1 155 ? -2.360 -16.529 26.540 1.00 94.00 155 GLY A O 1
ATOM 1188 N N . SER A 1 156 ? -3.436 -15.005 25.272 1.00 93.81 156 SER A N 1
ATOM 1189 C CA . SER A 1 156 ? -2.985 -15.502 23.970 1.00 93.81 156 SER A CA 1
ATOM 1190 C C . SER A 1 156 ? -1.796 -14.707 23.442 1.00 93.81 156 SER A C 1
ATOM 1192 O O . SER A 1 156 ? -1.790 -13.470 23.480 1.00 93.81 156 SER A O 1
ATOM 1194 N N . VAL A 1 157 ? -0.798 -15.416 22.922 1.00 94.62 157 VAL A N 1
ATOM 1195 C CA . VAL A 1 157 ? 0.409 -14.846 22.322 1.00 94.62 157 VAL A CA 1
ATOM 1196 C C . VAL A 1 157 ? 0.613 -15.421 20.928 1.00 94.62 157 VAL A C 1
ATOM 1198 O O . VAL A 1 157 ? 0.563 -16.631 20.729 1.00 94.62 157 VAL A O 1
ATOM 1201 N N . ILE A 1 158 ? 0.892 -14.539 19.974 1.00 93.38 158 ILE A N 1
ATOM 1202 C CA . ILE A 1 158 ? 1.374 -14.889 18.641 1.00 93.38 158 ILE A CA 1
ATOM 1203 C C . ILE A 1 158 ? 2.884 -14.675 18.636 1.00 93.38 158 ILE A C 1
ATOM 1205 O O . ILE A 1 158 ? 3.374 -13.630 19.070 1.00 93.38 158 ILE A O 1
ATOM 1209 N N . VAL A 1 159 ? 3.625 -15.657 18.143 1.00 94.56 159 VAL A N 1
ATOM 1210 C CA . VAL A 1 159 ? 5.064 -15.567 17.921 1.00 94.56 159 VAL A CA 1
ATOM 1211 C C . VAL A 1 159 ? 5.325 -15.616 16.431 1.00 94.56 159 VAL A C 1
ATOM 1213 O O . VAL A 1 159 ? 4.893 -16.553 15.772 1.00 94.56 159 VAL A O 1
ATOM 1216 N N . LEU A 1 160 ? 6.054 -14.634 15.914 1.00 94.06 160 LEU A N 1
ATOM 1217 C CA . LEU A 1 160 ? 6.569 -14.650 14.547 1.00 94.06 160 LEU A CA 1
ATOM 1218 C C . LEU A 1 160 ? 8.083 -14.599 14.600 1.00 94.06 160 LEU A C 1
ATOM 1220 O O . LEU A 1 160 ? 8.648 -13.797 15.347 1.00 94.06 160 LEU A O 1
ATOM 1224 N N . GLY A 1 161 ? 8.748 -15.433 13.817 1.00 94.50 161 GLY A N 1
ATOM 1225 C CA . GLY A 1 161 ? 10.194 -15.486 13.847 1.00 94.50 161 GLY A CA 1
ATOM 1226 C C . GLY A 1 161 ? 10.832 -16.014 12.581 1.00 94.50 161 GLY A C 1
ATOM 1227 O O . GLY A 1 161 ? 10.185 -16.431 11.622 1.00 94.50 161 GLY A O 1
ATOM 1228 N N . SER A 1 162 ? 12.153 -15.957 12.605 1.00 95.19 162 SER A N 1
ATOM 1229 C CA . SER A 1 162 ? 13.033 -16.412 11.550 1.00 95.19 162 SER A CA 1
ATOM 1230 C C . SER A 1 162 ? 14.285 -17.058 12.133 1.00 95.19 162 SER A C 1
ATOM 1232 O O . SER A 1 162 ? 14.728 -16.712 13.228 1.00 95.19 162 SER A O 1
ATOM 1234 N N . ILE A 1 163 ? 14.867 -17.998 11.396 1.00 95.38 163 ILE A N 1
ATOM 1235 C CA . ILE A 1 163 ? 16.163 -18.607 11.685 1.00 95.38 163 ILE A CA 1
ATOM 1236 C C . ILE A 1 163 ? 16.964 -18.596 10.387 1.00 95.38 163 ILE A C 1
ATOM 1238 O O . ILE A 1 163 ? 16.745 -19.429 9.506 1.00 95.38 163 ILE A O 1
ATOM 1242 N N . LEU A 1 164 ? 17.879 -17.636 10.251 1.00 95.62 164 LEU A N 1
ATOM 1243 C CA . LEU A 1 164 ? 18.807 -17.592 9.123 1.00 95.62 164 LEU A CA 1
ATOM 1244 C C . LEU A 1 164 ? 19.926 -18.615 9.348 1.00 95.62 164 LEU A C 1
ATOM 1246 O O . LEU A 1 164 ? 20.549 -18.660 10.412 1.00 95.62 164 LEU A O 1
ATOM 1250 N N . ARG A 1 165 ? 20.186 -19.417 8.318 1.00 94.69 165 ARG A N 1
ATOM 1251 C CA . ARG A 1 165 ? 21.238 -20.432 8.237 1.00 94.69 165 ARG A CA 1
ATOM 1252 C C . ARG A 1 165 ? 22.254 -19.998 7.177 1.00 94.69 165 ARG A C 1
ATOM 1254 O O . ARG A 1 165 ? 21.995 -20.189 5.987 1.00 94.69 165 ARG A O 1
ATOM 1261 N N . PRO A 1 166 ? 23.383 -19.378 7.564 1.00 93.62 166 PRO A N 1
ATOM 1262 C CA . PRO A 1 166 ? 24.372 -18.867 6.611 1.00 93.62 166 PRO A CA 1
ATOM 1263 C C . PRO A 1 166 ? 25.112 -19.959 5.818 1.00 93.62 166 PRO A C 1
ATOM 1265 O O . PRO A 1 166 ? 25.776 -19.652 4.824 1.00 93.62 166 PRO A O 1
ATOM 1268 N N . HIS A 1 167 ? 25.068 -21.212 6.285 1.00 93.25 167 HIS A N 1
ATOM 1269 C CA . HIS A 1 167 ? 25.793 -22.358 5.735 1.00 93.25 167 HIS A CA 1
ATOM 1270 C C . HIS A 1 167 ? 24.904 -23.614 5.665 1.00 93.25 167 HIS A C 1
ATOM 1272 O O . HIS A 1 167 ? 25.339 -24.709 6.034 1.00 93.25 167 HIS A O 1
ATOM 1278 N N . ALA A 1 168 ? 23.677 -23.449 5.163 1.00 89.62 168 ALA A N 1
ATOM 1279 C CA . ALA A 1 168 ? 22.709 -24.515 4.957 1.00 89.62 168 ALA A CA 1
ATOM 1280 C C . ALA A 1 168 ? 23.339 -25.688 4.182 1.00 89.62 168 ALA A C 1
ATOM 1282 O O . ALA A 1 168 ? 23.815 -25.531 3.054 1.00 89.62 168 ALA A O 1
ATOM 1283 N N . GLY A 1 169 ? 23.389 -26.855 4.830 1.00 86.81 169 GLY A N 1
ATOM 1284 C CA . GLY A 1 169 ? 23.848 -28.104 4.228 1.00 86.81 169 GLY A CA 1
ATOM 1285 C C . GLY A 1 169 ? 22.780 -28.758 3.352 1.00 86.81 169 GLY A C 1
ATOM 1286 O O . GLY A 1 169 ? 21.638 -28.306 3.294 1.00 86.81 169 GLY A O 1
ATOM 1287 N N . ASP A 1 170 ? 23.143 -29.872 2.711 1.00 85.56 170 ASP A N 1
ATOM 1288 C CA . ASP A 1 170 ? 22.212 -30.684 1.908 1.00 85.56 170 ASP A CA 1
ATOM 1289 C C . ASP A 1 170 ? 21.049 -31.267 2.749 1.00 85.56 170 ASP A C 1
ATOM 1291 O O . ASP A 1 170 ? 20.054 -31.723 2.197 1.00 85.56 170 ASP A O 1
ATOM 1295 N N . ASP A 1 171 ? 21.180 -31.266 4.079 1.00 84.06 171 ASP A N 1
ATOM 1296 C CA . ASP A 1 171 ? 20.189 -31.703 5.068 1.00 84.06 171 ASP A CA 1
ATOM 1297 C C . ASP A 1 171 ? 19.305 -30.556 5.588 1.00 84.06 171 ASP A C 1
ATOM 1299 O O . ASP A 1 171 ? 18.585 -30.718 6.572 1.00 84.06 171 ASP A O 1
ATOM 1303 N N . PHE A 1 172 ? 19.336 -29.381 4.947 1.00 84.62 172 PHE A N 1
ATOM 1304 C CA . PHE A 1 172 ? 18.530 -28.234 5.367 1.00 84.62 172 PHE A CA 1
ATOM 1305 C C . PHE A 1 172 ? 17.035 -28.557 5.460 1.00 84.62 172 PHE A C 1
ATOM 1307 O O . PHE A 1 172 ? 16.390 -28.196 6.446 1.00 84.62 172 PHE A O 1
ATOM 1314 N N . ASP A 1 173 ? 16.518 -29.294 4.480 1.00 84.25 173 ASP A N 1
ATOM 1315 C CA . ASP A 1 173 ? 15.108 -29.669 4.413 1.00 84.25 173 ASP A CA 1
ATOM 1316 C C . ASP A 1 173 ? 14.683 -30.646 5.518 1.00 84.25 173 ASP A C 1
ATOM 1318 O O . ASP A 1 173 ? 13.481 -30.821 5.724 1.00 84.25 173 ASP A O 1
ATOM 1322 N N . ASP A 1 174 ? 15.628 -31.263 6.235 1.00 87.88 174 ASP A N 1
ATOM 1323 C CA . ASP A 1 174 ? 15.373 -32.184 7.350 1.00 87.88 174 ASP A CA 1
ATOM 1324 C C . ASP A 1 174 ? 15.327 -31.468 8.713 1.00 87.88 174 ASP A C 1
ATOM 1326 O O . ASP A 1 174 ? 15.068 -32.103 9.743 1.00 87.88 174 ASP A O 1
ATOM 1330 N N . ALA A 1 175 ? 15.579 -30.154 8.741 1.00 88.19 175 ALA A N 1
ATOM 1331 C CA . ALA A 1 175 ? 15.481 -29.371 9.962 1.00 88.19 175 ALA A CA 1
ATOM 1332 C C . ALA A 1 175 ? 14.038 -29.340 10.488 1.00 88.19 175 ALA A C 1
ATOM 1334 O O . ALA A 1 175 ? 13.075 -29.185 9.734 1.00 88.19 175 ALA A O 1
ATOM 1335 N N . GLU A 1 176 ? 13.878 -29.486 11.800 1.00 90.81 176 GLU A N 1
ATOM 1336 C CA . GLU A 1 176 ? 12.564 -29.489 12.441 1.00 90.81 176 GLU A CA 1
ATOM 1337 C C . GLU A 1 176 ? 12.531 -28.455 13.558 1.00 90.81 176 GLU A C 1
ATOM 1339 O O . GLU A 1 176 ? 13.335 -28.490 14.492 1.00 90.81 176 GLU A O 1
ATOM 1344 N N . LEU A 1 177 ? 11.607 -27.502 13.445 1.00 91.12 177 LEU A N 1
ATOM 1345 C CA . LEU A 1 177 ? 11.367 -26.533 14.500 1.00 91.12 177 LEU A CA 1
ATOM 1346 C C . LEU A 1 177 ? 10.582 -27.214 15.624 1.00 91.12 177 LEU A C 1
ATOM 1348 O O . LEU A 1 177 ? 9.521 -27.792 15.392 1.00 91.12 177 LEU A O 1
ATOM 1352 N N . SER A 1 178 ? 11.086 -27.107 16.847 1.00 92.12 178 SER A N 1
ATOM 1353 C CA . SER A 1 178 ? 10.393 -27.523 18.060 1.00 92.12 178 SER A CA 1
ATOM 1354 C C . SER A 1 178 ? 10.152 -26.332 18.978 1.00 92.12 178 SER A C 1
ATOM 1356 O O . SER A 1 178 ? 11.011 -25.467 19.166 1.00 92.12 178 SER A O 1
ATOM 1358 N N . VAL A 1 179 ? 8.956 -26.300 19.563 1.00 94.31 179 VAL A N 1
ATOM 1359 C CA . VAL A 1 179 ? 8.545 -25.288 20.542 1.00 94.31 179 VAL A CA 1
ATOM 1360 C C . VAL A 1 179 ? 8.438 -25.963 21.900 1.00 94.31 179 VAL A C 1
ATOM 1362 O O . VAL A 1 179 ? 7.746 -26.974 22.048 1.00 94.31 179 VAL A O 1
ATOM 1365 N N . SER A 1 180 ? 9.116 -25.396 22.896 1.00 95.50 180 SER A N 1
ATOM 1366 C CA . SER A 1 180 ? 9.032 -25.833 24.289 1.00 95.50 180 SER A CA 1
ATOM 1367 C C . SER A 1 180 ? 8.429 -24.728 25.142 1.00 95.50 180 SER A C 1
ATOM 1369 O O . SER A 1 180 ? 8.915 -23.596 25.131 1.00 95.50 180 SER A O 1
ATOM 1371 N N . ILE A 1 181 ? 7.404 -25.089 25.915 1.00 96.12 181 ILE A N 1
ATOM 1372 C CA . ILE A 1 181 ? 6.754 -24.222 26.901 1.00 96.12 181 ILE A CA 1
ATOM 1373 C C . ILE A 1 181 ? 7.006 -24.822 28.291 1.00 96.12 181 ILE A C 1
ATOM 1375 O O . ILE A 1 181 ? 6.682 -25.986 28.533 1.00 96.12 181 ILE A O 1
ATOM 1379 N N . ASP A 1 182 ? 7.622 -24.045 29.182 1.00 96.62 182 ASP A N 1
ATOM 1380 C CA . ASP A 1 182 ? 7.796 -24.358 30.608 1.00 96.62 182 ASP A CA 1
ATOM 1381 C C . ASP A 1 182 ? 6.838 -23.476 31.422 1.00 96.62 182 ASP A C 1
ATOM 1383 O O . ASP A 1 182 ? 7.073 -22.276 31.586 1.00 96.62 182 ASP A O 1
ATOM 1387 N N . GLY A 1 183 ? 5.719 -24.054 31.861 1.00 95.19 183 GLY A N 1
ATOM 1388 C CA . GLY A 1 183 ? 4.597 -23.348 32.487 1.00 95.19 183 GLY A CA 1
ATOM 1389 C C . GLY A 1 183 ? 3.257 -23.708 31.840 1.00 95.19 183 GLY A C 1
ATOM 1390 O O . GLY A 1 183 ? 3.134 -24.753 31.205 1.00 95.19 183 GLY A O 1
ATOM 1391 N N . GLU A 1 184 ? 2.262 -22.837 32.005 1.00 96.12 184 GLU A N 1
ATOM 1392 C CA . GLU A 1 184 ? 0.962 -22.950 31.331 1.00 96.12 184 GLU A CA 1
ATOM 1393 C C . GLU A 1 184 ? 1.032 -22.370 29.914 1.00 96.12 184 GLU A C 1
ATOM 1395 O O . GLU A 1 184 ? 1.787 -21.424 29.667 1.00 96.12 184 GLU A O 1
ATOM 1400 N N . GLY A 1 185 ? 0.233 -22.920 29.002 1.00 94.88 185 GLY A N 1
ATOM 1401 C CA . GLY A 1 185 ? 0.150 -22.504 27.604 1.00 94.88 185 GLY A CA 1
ATOM 1402 C C . GLY A 1 185 ? 0.050 -23.699 26.660 1.00 94.88 185 GLY A C 1
ATOM 1403 O O . GLY A 1 185 ? 0.703 -24.724 26.860 1.00 94.88 185 GLY A O 1
ATOM 1404 N N . VAL A 1 186 ? -0.76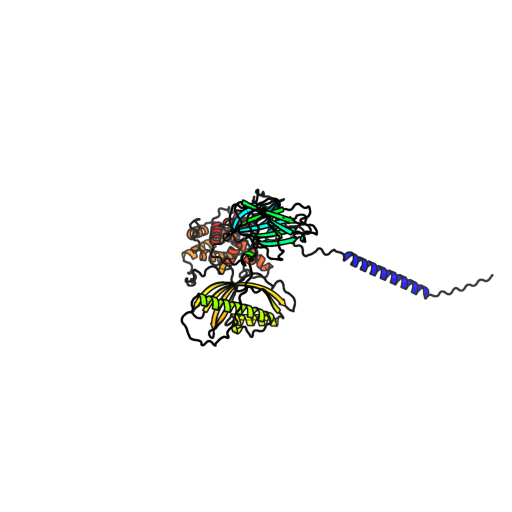2 -23.576 25.615 1.00 93.31 186 VAL A N 1
ATOM 1405 C CA . VAL A 1 186 ? -0.944 -24.610 24.591 1.00 93.31 186 VAL A CA 1
ATOM 1406 C C . VAL A 1 186 ? -0.739 -23.983 23.224 1.00 93.31 186 VAL A C 1
ATOM 1408 O O . VAL A 1 186 ? -1.378 -22.988 22.899 1.00 93.31 186 VAL A O 1
ATOM 1411 N N . VAL A 1 187 ? 0.143 -24.578 22.420 1.00 92.31 187 VAL A N 1
ATOM 1412 C CA . VAL A 1 187 ? 0.259 -24.232 20.999 1.00 92.31 187 VAL A CA 1
ATOM 1413 C C . VAL A 1 187 ? -1.036 -24.660 20.316 1.00 92.31 187 VAL A C 1
ATOM 1415 O O . VAL A 1 187 ? -1.314 -25.858 20.225 1.00 92.31 187 VAL A O 1
ATOM 1418 N N . THR A 1 188 ? -1.838 -23.698 19.875 1.00 88.56 188 THR A N 1
ATOM 1419 C CA . THR A 1 188 ? -3.105 -23.960 19.183 1.00 88.56 188 THR A CA 1
ATOM 1420 C C . THR A 1 188 ? -2.916 -24.027 17.680 1.00 88.56 188 THR A C 1
ATOM 1422 O O . THR A 1 188 ? -3.535 -24.863 17.028 1.00 88.56 188 THR A O 1
ATOM 1425 N N . THR A 1 189 ? -1.985 -23.232 17.151 1.00 86.75 189 THR A N 1
ATOM 1426 C CA . THR A 1 189 ? -1.599 -23.243 15.738 1.00 86.75 189 THR A CA 1
ATOM 1427 C C . THR A 1 189 ? -0.099 -23.015 15.603 1.00 86.75 189 THR A C 1
ATOM 1429 O O . THR A 1 189 ? 0.484 -22.236 16.354 1.00 86.75 189 THR A O 1
ATOM 1432 N N . ALA A 1 190 ? 0.539 -23.670 14.638 1.00 88.31 190 ALA A N 1
ATOM 1433 C CA . ALA A 1 190 ? 1.908 -23.366 14.254 1.00 88.31 190 ALA A CA 1
ATOM 1434 C C . ALA A 1 190 ? 2.117 -23.634 12.763 1.00 88.31 190 ALA A C 1
ATOM 1436 O O . ALA A 1 190 ? 1.578 -24.607 12.235 1.00 88.31 190 ALA A O 1
ATOM 1437 N N . ASP A 1 191 ? 2.924 -22.796 12.122 1.00 84.88 191 ASP A N 1
ATOM 1438 C CA . ASP A 1 191 ? 3.340 -22.950 10.732 1.00 84.88 191 ASP A CA 1
ATOM 1439 C C . ASP A 1 191 ? 4.805 -22.540 10.567 1.00 84.88 191 ASP A C 1
ATOM 1441 O O . ASP A 1 191 ? 5.315 -21.690 11.305 1.00 84.88 191 ASP A O 1
ATOM 1445 N N . TYR A 1 192 ? 5.497 -23.156 9.615 1.00 88.75 192 TYR A N 1
ATOM 1446 C CA . TYR A 1 192 ? 6.849 -22.764 9.245 1.00 88.75 192 TYR A CA 1
ATOM 1447 C C . TYR A 1 192 ? 7.192 -23.177 7.816 1.00 88.75 192 TYR A C 1
ATOM 1449 O O . TYR A 1 192 ? 6.778 -24.233 7.336 1.00 88.75 192 TYR A O 1
ATOM 1457 N N . VAL A 1 193 ? 8.019 -22.361 7.163 1.00 87.00 193 VAL A N 1
ATOM 1458 C CA . VAL A 1 193 ? 8.508 -22.593 5.802 1.00 87.00 193 VAL A CA 1
ATOM 1459 C C . VAL A 1 193 ? 10.028 -22.554 5.759 1.00 87.00 193 VAL A C 1
ATOM 1461 O O . VAL A 1 193 ? 10.689 -21.786 6.464 1.00 87.00 193 VAL A O 1
ATOM 1464 N N . HIS A 1 194 ? 10.575 -23.392 4.891 1.00 89.56 194 HIS A N 1
ATOM 1465 C CA . HIS A 1 194 ? 11.983 -23.451 4.548 1.00 89.56 194 HIS A CA 1
ATOM 1466 C C . HIS A 1 194 ? 12.206 -22.760 3.205 1.00 89.56 194 HIS A C 1
ATOM 1468 O O . HIS A 1 194 ? 11.648 -23.186 2.197 1.00 89.56 194 HIS A O 1
ATOM 1474 N N . VAL A 1 195 ? 13.035 -21.716 3.179 1.00 90.88 195 VAL A N 1
ATOM 1475 C CA . VAL A 1 195 ? 13.365 -20.992 1.947 1.00 90.88 195 VAL A CA 1
ATOM 1476 C C . VAL A 1 195 ? 14.866 -21.039 1.707 1.00 90.88 195 VAL A C 1
ATOM 1478 O O . VAL A 1 195 ? 15.652 -20.496 2.485 1.00 90.88 195 VAL A O 1
ATOM 1481 N N . LEU A 1 196 ? 15.270 -21.663 0.602 1.00 91.69 196 LEU A N 1
ATOM 1482 C CA . LEU A 1 196 ? 16.637 -21.563 0.101 1.00 91.69 196 LEU A CA 1
ATOM 1483 C C . LEU A 1 196 ? 16.841 -20.175 -0.516 1.00 91.69 196 LEU A C 1
ATOM 1485 O O . LEU A 1 196 ? 16.173 -19.802 -1.477 1.00 91.69 196 LEU A O 1
ATOM 1489 N N . LEU A 1 197 ? 17.776 -19.409 0.041 1.00 92.12 197 LEU A N 1
ATOM 1490 C CA . LEU A 1 197 ? 18.100 -18.056 -0.411 1.00 92.12 197 LEU A CA 1
ATOM 1491 C C . LEU A 1 197 ? 19.207 -18.081 -1.470 1.00 92.12 197 LEU A C 1
ATOM 1493 O O . LEU A 1 197 ? 19.152 -17.369 -2.472 1.00 92.12 197 LEU A O 1
ATOM 1497 N N . THR A 1 198 ? 20.212 -18.927 -1.248 1.00 93.25 198 THR A N 1
ATOM 1498 C CA . THR A 1 198 ? 21.295 -19.227 -2.190 1.00 93.25 198 THR A CA 1
ATOM 1499 C C . THR A 1 198 ? 21.606 -20.724 -2.137 1.00 93.25 198 THR A C 1
ATOM 1501 O O . THR A 1 198 ? 20.860 -21.514 -1.567 1.00 93.25 198 THR A O 1
ATOM 1504 N N . ARG A 1 199 ? 22.732 -21.149 -2.722 1.00 90.12 199 ARG A N 1
ATOM 1505 C CA . ARG A 1 199 ? 23.192 -22.548 -2.642 1.00 90.12 199 ARG A CA 1
ATOM 1506 C C . ARG A 1 199 ? 23.667 -22.972 -1.256 1.00 90.12 199 ARG A C 1
ATOM 1508 O O . ARG A 1 199 ? 23.873 -24.159 -1.044 1.00 90.12 199 ARG A O 1
ATOM 1515 N N . SER A 1 200 ? 23.961 -22.015 -0.385 1.00 92.12 200 SER A N 1
ATOM 1516 C CA . SER A 1 200 ? 24.517 -22.274 0.944 1.00 92.12 200 SER A CA 1
ATOM 1517 C C . SER A 1 200 ? 23.834 -21.468 2.034 1.00 92.12 200 SER A C 1
ATOM 1519 O O . SER A 1 200 ? 24.217 -21.591 3.185 1.00 92.12 200 SER A O 1
ATOM 1521 N N . GLU A 1 201 ? 22.873 -20.616 1.695 1.00 94.75 201 GLU A N 1
ATOM 1522 C CA . GLU A 1 201 ? 22.140 -19.811 2.663 1.00 94.75 201 GLU A CA 1
ATOM 1523 C C . GLU A 1 201 ? 20.668 -20.160 2.566 1.00 94.75 201 GLU A C 1
ATOM 1525 O O . GLU A 1 201 ? 20.107 -20.259 1.471 1.00 94.75 201 GLU A O 1
ATOM 1530 N N . ALA A 1 202 ? 20.043 -20.323 3.720 1.00 94.62 202 ALA A N 1
ATOM 1531 C CA . ALA A 1 202 ? 18.631 -20.616 3.820 1.00 94.62 202 ALA A CA 1
ATOM 1532 C C . ALA A 1 202 ? 18.029 -19.893 5.016 1.00 94.62 202 ALA A C 1
ATOM 1534 O O . ALA A 1 202 ? 18.735 -19.504 5.947 1.00 94.62 202 ALA A O 1
ATOM 1535 N N . ILE A 1 203 ? 16.718 -19.723 5.006 1.00 94.62 203 ILE A N 1
ATOM 1536 C CA . ILE A 1 203 ? 15.982 -19.156 6.122 1.00 94.62 203 ILE A CA 1
ATOM 1537 C C . ILE A 1 203 ? 14.781 -20.030 6.445 1.00 94.62 203 ILE A C 1
ATOM 1539 O O . ILE A 1 203 ? 14.072 -20.498 5.557 1.00 94.62 203 ILE A O 1
ATOM 1543 N N . VAL A 1 204 ? 14.576 -20.262 7.737 1.00 93.62 204 VAL A N 1
ATOM 1544 C CA . VAL A 1 204 ? 13.336 -20.827 8.264 1.00 93.62 204 VAL A CA 1
ATOM 1545 C C . VAL A 1 204 ? 12.497 -19.664 8.757 1.00 93.62 204 VAL A C 1
ATOM 1547 O O . VAL A 1 204 ? 12.983 -18.891 9.576 1.00 93.62 204 VAL A O 1
ATOM 1550 N N . LEU A 1 205 ? 11.268 -19.520 8.283 1.00 93.44 205 LEU A N 1
ATOM 1551 C CA . LEU A 1 205 ? 10.310 -18.551 8.823 1.00 93.44 205 LEU A CA 1
ATOM 1552 C C . LEU A 1 205 ? 9.245 -19.332 9.567 1.00 93.44 205 LEU A C 1
ATOM 1554 O O . LEU A 1 205 ? 8.851 -20.396 9.096 1.00 93.44 205 LEU A O 1
ATOM 1558 N N . PHE A 1 206 ? 8.784 -18.831 10.707 1.00 93.56 206 PHE A N 1
ATOM 1559 C CA . PHE A 1 206 ? 7.784 -19.534 11.502 1.00 93.56 206 PHE A CA 1
ATOM 1560 C C . PHE A 1 206 ? 6.802 -18.594 12.196 1.00 93.56 206 PHE A C 1
ATOM 1562 O O . PHE A 1 206 ? 7.130 -17.459 12.548 1.00 93.56 206 PHE A O 1
ATOM 1569 N N . GLY A 1 207 ? 5.596 -19.108 12.412 1.00 92.38 207 GLY A N 1
ATOM 1570 C CA . GLY A 1 207 ? 4.519 -18.478 13.154 1.00 92.38 207 GLY A CA 1
ATOM 1571 C C . GLY A 1 207 ? 3.904 -19.471 14.137 1.00 92.38 207 GLY A C 1
ATOM 1572 O O . GLY A 1 207 ? 3.662 -20.621 13.784 1.00 92.38 207 GLY A O 1
ATOM 1573 N N . VAL A 1 208 ? 3.676 -19.063 15.385 1.00 92.88 208 VAL A N 1
ATOM 1574 C CA . VAL A 1 208 ? 3.125 -19.927 16.442 1.00 92.88 208 VAL A CA 1
ATOM 1575 C C . VAL A 1 208 ? 2.096 -19.149 17.252 1.00 92.88 208 VAL A C 1
ATOM 1577 O O . VAL A 1 208 ? 2.418 -18.109 17.818 1.00 92.88 208 VAL A O 1
ATOM 1580 N N . ALA A 1 209 ? 0.874 -19.661 17.346 1.00 92.00 209 ALA A N 1
ATOM 1581 C CA . ALA A 1 209 ? -0.164 -19.163 18.239 1.00 92.00 209 ALA A CA 1
ATOM 1582 C C . ALA A 1 209 ? -0.215 -20.021 19.508 1.00 92.00 209 ALA A C 1
ATOM 1584 O O . ALA A 1 209 ? -0.237 -21.254 19.446 1.00 92.00 209 ALA A O 1
ATOM 1585 N N . ILE A 1 210 ? -0.199 -19.362 20.665 1.00 94.19 210 ILE A N 1
ATOM 1586 C CA . ILE A 1 210 ? -0.182 -19.997 21.982 1.00 94.19 210 ILE A CA 1
ATOM 1587 C C . ILE A 1 210 ? -1.295 -19.395 22.826 1.00 94.19 210 ILE A C 1
ATOM 1589 O O . ILE A 1 210 ? -1.288 -18.194 23.088 1.00 94.19 210 ILE A O 1
ATOM 1593 N N . ASP A 1 211 ? -2.206 -20.237 23.299 1.00 94.06 211 ASP A N 1
ATOM 1594 C CA . ASP A 1 211 ? -3.324 -19.840 24.151 1.00 94.06 211 ASP A CA 1
ATOM 1595 C C . ASP A 1 211 ? -3.146 -20.314 25.589 1.00 94.06 211 ASP A C 1
ATOM 1597 O O . ASP A 1 211 ? -2.439 -21.283 25.871 1.00 94.06 211 ASP A O 1
ATOM 1601 N N . GLY A 1 212 ? -3.821 -19.629 26.514 1.00 94.38 212 GLY A N 1
ATOM 1602 C CA . GLY A 1 212 ? -3.807 -19.991 27.932 1.00 94.38 212 GLY A CA 1
ATOM 1603 C C . GLY A 1 212 ? -2.442 -19.810 28.594 1.00 94.38 212 GLY A C 1
ATOM 1604 O O . GLY A 1 212 ? -2.128 -20.517 29.547 1.00 94.38 212 GLY A O 1
ATOM 1605 N N . LEU A 1 213 ? -1.621 -18.894 28.083 1.00 96.00 213 LEU A N 1
ATOM 1606 C CA . LEU A 1 213 ? -0.328 -18.575 28.667 1.00 96.00 213 LEU A CA 1
ATOM 1607 C C . LEU A 1 213 ? -0.536 -17.836 29.998 1.00 96.00 213 LEU A C 1
ATOM 1609 O O . LEU A 1 213 ? -1.351 -16.916 30.071 1.00 96.00 213 LEU A O 1
ATOM 1613 N N . GLU A 1 214 ? 0.212 -18.201 31.038 1.00 96.56 214 GLU A N 1
ATOM 1614 C CA . GLU A 1 214 ? 0.229 -17.474 32.314 1.00 96.56 214 GLU A CA 1
ATOM 1615 C C . GLU A 1 214 ? 1.506 -16.635 32.458 1.00 96.56 214 GLU A C 1
ATOM 1617 O O . GLU A 1 214 ? 2.577 -16.965 31.933 1.00 96.56 214 GLU A O 1
ATOM 1622 N N . ARG A 1 215 ? 1.426 -15.542 33.224 1.00 96.25 215 ARG A N 1
ATOM 1623 C CA . ARG A 1 215 ? 2.604 -14.761 33.610 1.00 96.25 215 ARG A CA 1
ATOM 1624 C C . ARG A 1 215 ? 3.625 -15.662 34.312 1.00 96.25 215 ARG A C 1
ATOM 1626 O O . ARG A 1 215 ? 3.378 -16.184 35.395 1.00 96.25 215 ARG A O 1
ATOM 1633 N N . GLY A 1 216 ? 4.828 -15.719 33.754 1.00 96.50 216 GLY A N 1
ATOM 1634 C CA . GLY A 1 216 ? 5.944 -16.529 34.230 1.00 96.50 216 GLY A CA 1
ATOM 1635 C C . GLY A 1 216 ? 6.229 -17.754 33.363 1.00 96.50 216 GLY A C 1
ATOM 1636 O O . GLY A 1 216 ? 7.344 -18.266 33.462 1.00 96.50 216 GLY A O 1
ATOM 1637 N N . SER A 1 217 ? 5.297 -18.177 32.498 1.00 97.19 217 SER A N 1
ATOM 1638 C CA . SER A 1 217 ? 5.554 -19.230 31.509 1.00 97.19 217 SER A CA 1
ATOM 1639 C C . SER A 1 217 ? 6.731 -18.850 30.617 1.00 97.19 217 SER A C 1
ATOM 1641 O O . SER A 1 217 ? 6.869 -17.689 30.225 1.00 97.19 217 SER A O 1
ATOM 1643 N N . GLN A 1 218 ? 7.586 -19.815 30.294 1.00 97.94 218 GLN A N 1
ATOM 1644 C CA . GLN A 1 218 ? 8.750 -19.607 29.441 1.00 97.94 218 GLN A CA 1
ATOM 1645 C C . GLN A 1 218 ? 8.578 -20.306 28.097 1.00 97.94 218 GLN A C 1
ATOM 1647 O O . GLN A 1 218 ? 8.186 -21.468 28.061 1.00 97.94 218 GLN A O 1
ATOM 1652 N N . ILE A 1 219 ? 8.912 -19.618 27.007 1.00 96.62 219 ILE A N 1
ATOM 1653 C CA . ILE A 1 219 ? 8.853 -20.146 25.640 1.00 96.62 219 ILE A CA 1
ATOM 1654 C C . ILE A 1 219 ? 10.267 -20.169 25.062 1.00 96.62 219 ILE A C 1
ATOM 1656 O O . ILE A 1 219 ? 11.006 -19.190 25.183 1.00 96.62 219 ILE A O 1
ATOM 1660 N N . SER A 1 220 ? 10.636 -21.275 24.421 1.00 95.88 220 SER A N 1
ATOM 1661 C CA . SER A 1 220 ? 11.890 -21.409 23.673 1.00 95.88 220 SER A CA 1
ATOM 1662 C C . SER A 1 220 ? 11.703 -22.200 22.386 1.00 95.88 220 SER A C 1
ATOM 1664 O O . SER A 1 220 ? 10.831 -23.069 22.312 1.00 95.88 220 SER A O 1
ATOM 1666 N N . PHE A 1 221 ? 12.574 -21.933 21.416 1.00 94.12 221 PHE A N 1
ATOM 1667 C CA . PHE A 1 221 ? 12.565 -22.548 20.093 1.00 94.12 221 PHE A CA 1
ATOM 1668 C C . PHE A 1 221 ? 13.870 -23.299 19.870 1.00 94.12 221 PHE A C 1
ATOM 1670 O O . PHE A 1 221 ? 14.943 -22.736 20.053 1.00 94.12 221 PHE A O 1
ATOM 1677 N N . SER A 1 222 ? 13.793 -24.549 19.436 1.00 91.69 222 SER A N 1
ATOM 1678 C CA . SER A 1 222 ? 14.964 -25.313 19.008 1.00 91.69 222 SER A CA 1
ATOM 1679 C C . SER A 1 222 ? 14.797 -25.763 17.569 1.00 91.69 222 SER A C 1
ATOM 1681 O O . SER A 1 222 ? 13.708 -26.139 17.153 1.00 91.69 222 SER A O 1
ATOM 1683 N N . LEU A 1 223 ? 15.888 -25.726 16.809 1.00 90.12 223 LEU A N 1
ATOM 1684 C CA . LEU A 1 223 ? 15.931 -26.288 15.467 1.00 90.12 223 LEU A CA 1
ATOM 1685 C C . LEU A 1 223 ? 16.693 -27.612 15.535 1.00 90.12 223 LEU A C 1
ATOM 1687 O O . LEU A 1 223 ? 17.917 -27.638 15.690 1.00 90.12 223 LEU A O 1
ATOM 1691 N N . GLU A 1 224 ? 15.964 -28.719 15.480 1.00 90.19 224 GLU A N 1
ATOM 1692 C CA . GLU A 1 224 ? 16.553 -30.049 15.380 1.00 90.19 224 GLU A CA 1
ATOM 1693 C C . GLU A 1 224 ? 17.111 -30.258 13.969 1.00 90.19 224 GLU A C 1
ATOM 1695 O O . GLU A 1 224 ? 16.630 -29.667 13.006 1.00 90.19 224 GLU A O 1
ATOM 1700 N N . ASN A 1 225 ? 18.163 -31.071 13.844 1.00 86.88 225 ASN A N 1
ATOM 1701 C CA . ASN A 1 225 ? 18.864 -31.322 12.576 1.00 86.88 225 ASN A CA 1
ATOM 1702 C C . ASN A 1 225 ? 19.384 -30.051 11.865 1.00 86.88 225 ASN A C 1
ATOM 1704 O O . ASN A 1 225 ? 19.604 -30.051 10.660 1.00 86.88 225 ASN A O 1
ATOM 1708 N N . ALA A 1 226 ? 19.661 -28.972 12.605 1.00 81.44 226 ALA A N 1
ATOM 1709 C CA . ALA A 1 226 ? 20.249 -27.746 12.054 1.00 81.44 226 ALA A CA 1
ATOM 1710 C C . ALA A 1 226 ? 21.717 -27.897 11.591 1.00 81.44 226 ALA A C 1
ATOM 1712 O O . ALA A 1 226 ? 22.315 -26.940 11.113 1.00 81.44 226 ALA A O 1
ATOM 1713 N N . GLY A 1 227 ? 22.328 -29.074 11.752 1.00 84.38 227 GLY A N 1
ATOM 1714 C CA . GLY A 1 227 ? 23.762 -29.277 11.549 1.00 84.38 227 GLY A CA 1
ATOM 1715 C C . GLY A 1 227 ? 24.613 -28.715 12.698 1.00 84.38 227 GLY A C 1
ATOM 1716 O O . GLY A 1 227 ? 24.149 -28.554 13.823 1.00 84.38 227 GLY A O 1
ATOM 1717 N N . ILE A 1 228 ? 25.900 -28.471 12.430 1.00 85.12 228 ILE A N 1
ATOM 1718 C CA . ILE A 1 228 ? 26.857 -27.871 13.389 1.00 85.12 228 ILE A CA 1
ATOM 1719 C C . ILE A 1 228 ? 27.060 -26.365 13.166 1.00 85.12 228 ILE A C 1
ATOM 1721 O O . ILE A 1 228 ? 27.983 -25.782 13.736 1.00 85.12 228 ILE A O 1
ATOM 1725 N N . GLU A 1 229 ? 26.278 -25.760 12.274 1.00 88.88 229 GLU A N 1
ATOM 1726 C CA . GLU A 1 229 ? 26.424 -24.351 11.925 1.00 88.88 229 GLU A CA 1
ATOM 1727 C C . GLU A 1 229 ? 25.831 -23.427 12.992 1.00 88.88 229 GLU A C 1
ATOM 1729 O O . GLU A 1 229 ? 24.940 -23.798 13.756 1.00 88.88 229 GLU A O 1
ATOM 1734 N N . GLU A 1 230 ? 26.357 -22.207 13.043 1.00 92.00 230 GLU A N 1
ATOM 1735 C CA . GLU A 1 230 ? 25.790 -21.141 13.857 1.00 92.00 230 GLU A CA 1
ATOM 1736 C C . GLU A 1 230 ? 24.595 -20.543 13.112 1.00 92.00 230 GLU A C 1
ATOM 1738 O O . GLU A 1 230 ? 24.728 -20.084 11.976 1.00 92.00 230 GLU A O 1
ATOM 1743 N N . VAL A 1 231 ? 23.429 -20.568 13.752 1.00 94.25 231 VAL A N 1
ATOM 1744 C CA . VAL A 1 231 ? 22.198 -19.982 13.217 1.00 94.25 231 VAL A CA 1
ATOM 1745 C C . VAL A 1 231 ? 21.971 -18.591 13.795 1.00 94.25 231 VAL A C 1
ATOM 1747 O O . VAL A 1 231 ? 22.411 -18.292 14.906 1.00 94.25 231 VAL A O 1
ATOM 1750 N N . VAL A 1 232 ? 21.246 -17.752 13.060 1.00 95.19 232 VAL A N 1
ATOM 1751 C CA . VAL A 1 232 ? 20.865 -16.404 13.492 1.00 95.19 232 VAL A CA 1
ATOM 1752 C C . VAL A 1 232 ? 19.348 -16.356 13.677 1.00 95.19 232 VAL A C 1
ATOM 1754 O O . VAL A 1 232 ? 18.626 -16.147 12.697 1.00 95.19 232 VAL A O 1
ATOM 1757 N N . PRO A 1 233 ? 18.835 -16.595 14.898 1.00 95.06 233 PRO A N 1
ATOM 1758 C CA . PRO A 1 233 ? 17.409 -16.559 15.145 1.00 95.06 233 PRO A CA 1
ATOM 1759 C C . PRO A 1 233 ? 16.930 -15.168 15.539 1.00 95.06 233 PRO A C 1
ATOM 1761 O O . PRO A 1 233 ? 17.637 -14.375 16.161 1.00 95.06 233 PRO A O 1
ATOM 1764 N N . GLN A 1 234 ? 15.671 -14.914 15.229 1.00 94.88 234 GLN A N 1
ATOM 1765 C CA . GLN A 1 234 ? 14.908 -13.795 15.739 1.00 94.88 234 GLN A CA 1
ATOM 1766 C C . GLN A 1 234 ? 13.473 -14.269 15.942 1.00 94.88 234 GLN A C 1
ATOM 1768 O O . GLN A 1 234 ? 12.889 -14.853 15.037 1.00 94.88 234 GLN A O 1
ATOM 1773 N N . ALA A 1 235 ? 12.892 -14.020 17.110 1.00 95.56 235 ALA A N 1
ATOM 1774 C CA . ALA A 1 235 ? 11.462 -14.210 17.325 1.00 95.56 235 ALA A CA 1
ATOM 1775 C C . ALA A 1 235 ? 10.873 -12.992 18.031 1.00 95.56 235 ALA A C 1
ATOM 1777 O O . ALA A 1 235 ? 11.521 -12.383 18.882 1.00 95.56 235 ALA A O 1
ATOM 1778 N N . ALA A 1 236 ? 9.656 -12.628 17.654 1.00 95.25 236 ALA A N 1
ATOM 1779 C CA . ALA A 1 236 ? 8.895 -11.507 18.172 1.00 95.25 236 ALA A CA 1
ATOM 1780 C C . ALA A 1 236 ? 7.587 -12.021 18.768 1.00 95.25 236 ALA A C 1
ATOM 1782 O O . ALA A 1 236 ? 6.880 -12.801 18.132 1.00 95.25 236 ALA A O 1
ATOM 1783 N N . PHE A 1 237 ? 7.267 -11.566 19.974 1.00 95.94 237 PHE A N 1
ATOM 1784 C CA . PHE A 1 237 ? 6.082 -11.967 20.721 1.00 95.94 237 PHE A CA 1
ATOM 1785 C C . PHE A 1 237 ? 5.051 -10.846 20.679 1.00 95.94 237 PHE A C 1
ATOM 1787 O O . PHE A 1 237 ? 5.368 -9.687 20.962 1.00 95.94 237 PHE A O 1
ATOM 1794 N N . PHE A 1 238 ? 3.807 -11.193 20.380 1.00 95.00 238 PHE A N 1
ATOM 1795 C CA . PHE A 1 238 ? 2.692 -10.264 20.292 1.00 95.00 238 PHE A CA 1
ATOM 1796 C C . PHE A 1 238 ? 1.539 -10.767 21.151 1.00 95.00 238 PHE A C 1
ATOM 1798 O O . PHE A 1 238 ? 1.131 -11.918 21.030 1.00 95.00 238 PHE A O 1
ATOM 1805 N N . ALA A 1 239 ? 0.986 -9.911 22.005 1.00 93.00 239 ALA A N 1
ATOM 1806 C CA . ALA A 1 239 ? -0.302 -10.190 22.617 1.00 93.00 239 ALA A CA 1
ATOM 1807 C C . ALA A 1 239 ? -1.379 -10.019 21.554 1.00 93.00 239 ALA A C 1
ATOM 1809 O O . ALA A 1 239 ? -1.366 -9.035 20.808 1.00 93.00 239 ALA A O 1
ATOM 1810 N N . ASN A 1 240 ? -2.317 -10.955 21.534 1.00 83.88 240 ASN A N 1
ATOM 1811 C CA . ASN A 1 240 ? -3.548 -10.780 20.790 1.00 83.88 240 ASN A CA 1
ATOM 1812 C C . ASN A 1 240 ? -4.420 -9.746 21.521 1.00 83.88 240 ASN A C 1
ATOM 1814 O O . ASN A 1 240 ? -4.689 -9.884 22.717 1.00 83.88 240 ASN A O 1
ATOM 1818 N N . SER A 1 241 ? -4.804 -8.679 20.828 1.00 80.44 241 SER A N 1
ATOM 1819 C CA . SER A 1 241 ? -5.620 -7.599 21.384 1.00 80.44 241 SER A CA 1
ATOM 1820 C C . SER A 1 241 ? -6.734 -7.160 20.441 1.00 80.44 241 SER A C 1
ATOM 1822 O O . SER A 1 241 ? -7.145 -6.000 20.510 1.00 80.44 241 SER A O 1
ATOM 1824 N N . CYS A 1 242 ? -7.215 -8.058 19.573 1.00 77.94 242 CYS A N 1
ATOM 1825 C CA . CYS A 1 242 ? -8.380 -7.785 18.737 1.00 77.94 242 CYS A CA 1
ATOM 1826 C C . CYS A 1 242 ? -9.544 -7.275 19.606 1.00 77.94 242 CYS A C 1
ATOM 1828 O O . CYS A 1 242 ? -9.816 -7.858 20.661 1.00 77.94 242 CYS A O 1
ATOM 1830 N N . PRO A 1 243 ? -10.248 -6.206 19.199 1.00 72.00 243 PRO A N 1
ATOM 1831 C CA . PRO A 1 243 ? -11.517 -5.846 19.814 1.00 72.00 243 PRO A CA 1
ATOM 1832 C C . PRO A 1 243 ? -12.472 -7.048 19.769 1.00 72.00 243 PRO A C 1
ATOM 1834 O O . PRO A 1 243 ? -12.558 -7.709 18.736 1.00 72.00 243 PRO A O 1
ATOM 1837 N N . ASP A 1 244 ? -13.223 -7.291 20.850 1.00 60.91 244 ASP A N 1
ATOM 1838 C CA . ASP A 1 244 ? -14.170 -8.417 21.027 1.00 60.91 244 ASP A CA 1
ATOM 1839 C C . ASP A 1 244 ? -15.261 -8.545 19.925 1.00 60.91 244 ASP A C 1
ATOM 1841 O O . ASP A 1 244 ? -16.118 -9.426 19.987 1.00 60.91 244 ASP A O 1
ATOM 1845 N N . GLU A 1 245 ? -15.278 -7.646 18.937 1.00 51.38 245 GLU A N 1
ATOM 1846 C CA . GLU A 1 245 ? -16.218 -7.625 17.814 1.00 51.38 245 GLU A CA 1
ATOM 1847 C C . GLU A 1 245 ? -15.743 -8.429 16.590 1.00 51.38 245 GLU A C 1
ATOM 1849 O O . GLU A 1 245 ? -16.556 -8.676 15.698 1.00 51.38 245 GLU A O 1
ATOM 1854 N N . VAL A 1 246 ? -14.484 -8.887 16.548 1.00 52.06 246 VAL A N 1
ATOM 1855 C CA . VAL A 1 246 ? -14.033 -9.850 15.528 1.00 52.06 246 VAL A CA 1
ATOM 1856 C C . VAL A 1 246 ? -14.450 -11.254 15.991 1.00 52.06 246 VAL A C 1
ATOM 1858 O O . VAL A 1 246 ? -14.028 -11.682 17.069 1.00 52.06 246 VAL A O 1
ATOM 1861 N N . PRO A 1 247 ? -15.347 -11.950 15.268 1.00 45.78 247 PRO A N 1
ATOM 1862 C CA . PRO A 1 247 ? -15.884 -13.230 15.708 1.00 45.78 247 PRO A CA 1
ATOM 1863 C C . PRO A 1 247 ? -14.748 -14.235 15.910 1.00 45.78 247 PRO A C 1
ATOM 1865 O O . PRO A 1 247 ? -14.016 -14.556 14.989 1.00 45.78 247 PRO A O 1
ATOM 1868 N N . SER A 1 248 ? -14.630 -14.751 17.131 1.00 44.59 248 SER A N 1
ATOM 1869 C CA . SER A 1 248 ? -13.573 -15.664 17.579 1.00 44.59 248 SER A CA 1
ATOM 1870 C C . SER A 1 248 ? -13.672 -17.077 16.979 1.00 44.59 248 SER A C 1
ATOM 1872 O O . SER A 1 248 ? -13.485 -18.058 17.701 1.00 44.59 248 SER A O 1
ATOM 1874 N N . SER A 1 249 ? -14.082 -17.235 15.719 1.00 48.62 249 SER A N 1
ATOM 1875 C CA . SER A 1 249 ? -14.042 -18.546 15.077 1.00 48.62 249 SER A CA 1
ATOM 1876 C C . SER A 1 249 ? -12.586 -18.952 14.894 1.00 48.62 249 SER A C 1
ATOM 1878 O O . SER A 1 249 ? -11.837 -18.270 14.202 1.00 48.62 249 SER A O 1
ATOM 1880 N N . ASP A 1 250 ? -12.223 -20.080 15.503 1.00 49.62 250 ASP A N 1
ATOM 1881 C CA . ASP A 1 250 ? -10.883 -20.679 15.524 1.00 49.62 250 ASP A CA 1
ATOM 1882 C C . ASP A 1 250 ? -10.224 -20.839 14.130 1.00 49.62 250 ASP A C 1
ATOM 1884 O O . ASP A 1 250 ? -9.022 -21.074 14.053 1.00 49.62 250 ASP A O 1
ATOM 1888 N N . GLU A 1 251 ? -10.979 -20.697 13.033 1.00 51.97 251 GLU A N 1
ATOM 1889 C CA . GLU A 1 251 ? -10.485 -20.765 11.650 1.00 51.97 251 GLU A CA 1
ATOM 1890 C C . GLU A 1 251 ? -9.762 -19.484 11.180 1.00 51.97 251 GLU A C 1
ATOM 1892 O O . GLU A 1 251 ? -8.884 -19.573 10.327 1.00 51.97 251 GLU A O 1
ATOM 1897 N N . GLU A 1 252 ? -10.028 -18.306 11.760 1.00 54.22 252 GLU A N 1
ATOM 1898 C CA . GLU A 1 252 ? -9.422 -17.046 11.278 1.00 54.22 252 GLU A CA 1
ATOM 1899 C C . GLU A 1 252 ? -7.966 -16.868 11.764 1.00 54.22 252 GLU A C 1
ATOM 1901 O O . GLU A 1 252 ? -7.149 -16.230 11.104 1.00 54.22 252 GLU A O 1
ATOM 1906 N N . TYR A 1 253 ? -7.583 -17.507 12.878 1.00 53.94 253 TYR A N 1
ATOM 1907 C CA . TYR A 1 253 ? -6.215 -17.424 13.412 1.00 53.94 253 TYR A CA 1
ATOM 1908 C C . TYR A 1 253 ? -5.184 -18.188 12.578 1.00 53.94 253 TYR A C 1
ATOM 1910 O O . TYR A 1 253 ? -4.020 -17.787 12.529 1.00 53.94 253 TYR A O 1
ATOM 1918 N N . THR A 1 254 ? -5.595 -19.278 11.925 1.00 52.09 254 THR A N 1
ATOM 1919 C CA . THR A 1 254 ? -4.732 -20.043 11.014 1.00 52.09 254 THR A CA 1
ATOM 1920 C C . THR A 1 254 ? -4.336 -19.246 9.779 1.00 52.09 254 THR A C 1
ATOM 1922 O O . THR A 1 254 ? -3.220 -19.424 9.298 1.00 52.09 254 THR A O 1
ATOM 1925 N N . ASP A 1 255 ? -5.200 -18.337 9.326 1.00 55.31 255 ASP A N 1
ATOM 1926 C CA . ASP A 1 255 ? -4.951 -17.490 8.156 1.00 55.31 255 ASP A CA 1
ATOM 1927 C C . ASP A 1 255 ? -4.173 -16.212 8.517 1.00 55.31 255 ASP A C 1
ATOM 1929 O O . ASP A 1 255 ? -3.599 -15.559 7.650 1.00 55.31 255 ASP A O 1
ATOM 1933 N N . MET A 1 256 ? -4.085 -15.870 9.810 1.00 54.12 256 MET A N 1
ATOM 1934 C CA . MET A 1 256 ? -3.260 -14.758 10.301 1.00 54.12 256 MET A CA 1
ATOM 1935 C C . MET A 1 256 ? -1.765 -15.091 10.395 1.00 54.12 256 MET A C 1
ATOM 1937 O O . MET A 1 256 ? -0.963 -14.183 10.632 1.00 54.12 256 MET A O 1
ATOM 1941 N N . LEU A 1 257 ? -1.366 -16.363 10.272 1.00 57.53 257 LEU A N 1
ATOM 1942 C CA . LEU A 1 257 ? 0.051 -16.715 10.230 1.00 57.53 257 LEU A CA 1
ATOM 1943 C C . LEU A 1 257 ? 0.589 -16.405 8.820 1.00 57.53 257 LEU A C 1
ATOM 1945 O O . LEU A 1 257 ? 0.190 -17.055 7.860 1.00 57.53 257 LEU A O 1
ATOM 1949 N N . PRO A 1 258 ? 1.504 -15.433 8.675 1.00 54.62 258 PRO A N 1
ATOM 1950 C CA . PRO A 1 258 ? 1.821 -14.782 7.398 1.00 54.62 258 PRO A CA 1
ATOM 1951 C C . PRO A 1 258 ? 2.700 -15.608 6.442 1.00 54.62 258 PRO A C 1
ATOM 1953 O O . PRO A 1 258 ? 3.455 -15.059 5.640 1.00 54.62 258 PRO A O 1
ATOM 1956 N N . ILE A 1 259 ? 2.696 -16.933 6.564 1.00 60.25 259 ILE A N 1
ATOM 1957 C CA . ILE A 1 259 ? 3.659 -17.814 5.902 1.00 60.25 259 ILE A CA 1
ATOM 1958 C C . ILE A 1 259 ? 2.913 -18.676 4.881 1.00 60.25 259 ILE A C 1
ATOM 1960 O O . ILE A 1 259 ? 2.548 -19.818 5.128 1.00 60.25 259 ILE A O 1
ATOM 1964 N N . GLY A 1 260 ? 2.642 -18.081 3.722 1.00 48.91 260 GLY A N 1
ATOM 1965 C CA . GLY A 1 260 ? 1.665 -18.561 2.746 1.00 48.91 260 GLY A CA 1
ATOM 1966 C C . GLY A 1 260 ? 2.030 -19.748 1.842 1.00 48.91 260 GLY A C 1
ATOM 1967 O O . GLY A 1 260 ? 1.536 -19.753 0.729 1.00 48.91 260 GLY A O 1
ATOM 1968 N N . THR A 1 261 ? 2.842 -20.753 2.210 1.00 42.56 261 THR A N 1
ATOM 1969 C CA . THR A 1 261 ? 2.901 -22.033 1.436 1.00 42.56 261 THR A CA 1
ATOM 1970 C C . THR A 1 261 ? 3.621 -23.204 2.143 1.00 42.56 261 THR A C 1
ATOM 1972 O O . THR A 1 261 ? 4.545 -23.020 2.924 1.00 42.56 261 THR A O 1
ATOM 1975 N N . TYR A 1 262 ? 3.183 -24.431 1.793 1.00 40.03 262 TYR A N 1
ATOM 1976 C CA . TYR A 1 262 ? 3.587 -25.787 2.237 1.00 40.03 262 TYR A CA 1
ATOM 1977 C C . TYR A 1 262 ? 3.750 -26.012 3.754 1.00 40.03 262 TYR A C 1
ATOM 1979 O O . TYR A 1 262 ? 4.849 -26.040 4.303 1.00 40.03 262 TYR A O 1
ATOM 1987 N N . LYS A 1 263 ? 2.617 -26.316 4.398 1.00 49.66 263 LYS A N 1
ATOM 1988 C CA . LYS A 1 263 ? 2.485 -26.579 5.837 1.00 49.66 263 LYS A CA 1
ATOM 1989 C C . LYS A 1 263 ? 3.272 -27.824 6.269 1.00 49.66 263 LYS A C 1
ATOM 1991 O O . LYS A 1 263 ? 2.966 -28.941 5.837 1.00 49.66 263 LYS A O 1
ATOM 1996 N N . ARG A 1 264 ? 4.241 -27.664 7.176 1.00 53.75 264 ARG A N 1
ATOM 1997 C CA . ARG A 1 264 ? 4.813 -28.768 7.970 1.00 53.75 264 ARG A CA 1
ATOM 1998 C C . ARG A 1 264 ? 4.361 -28.647 9.425 1.00 53.75 264 ARG A C 1
ATOM 2000 O O . ARG A 1 264 ? 4.267 -27.557 9.972 1.00 53.75 264 ARG A O 1
ATOM 2007 N N . SER A 1 265 ? 4.069 -29.778 10.064 1.00 59.34 265 SER A N 1
ATOM 2008 C CA . SER A 1 265 ? 3.656 -29.798 11.471 1.00 59.34 265 SER A CA 1
ATOM 2009 C C . SER A 1 265 ? 4.844 -29.534 12.394 1.00 59.34 265 SER A C 1
ATOM 2011 O O . SER A 1 265 ? 5.848 -30.235 12.297 1.00 59.34 265 SER A O 1
ATOM 2013 N N . VAL A 1 266 ? 4.702 -28.586 13.318 1.00 65.44 266 VAL A N 1
ATOM 2014 C CA . VAL A 1 266 ? 5.675 -28.335 14.392 1.00 65.44 266 VAL A CA 1
ATOM 2015 C C . VAL A 1 266 ? 5.514 -29.376 15.498 1.00 65.44 266 VAL A C 1
ATOM 2017 O O . VAL A 1 266 ? 4.408 -29.594 16.002 1.00 65.44 266 VAL A O 1
ATOM 2020 N N . SER A 1 267 ? 6.618 -29.986 15.925 1.00 70.81 267 SER A N 1
ATOM 2021 C CA . SER A 1 267 ? 6.629 -30.839 17.114 1.00 70.81 267 SER A CA 1
ATOM 2022 C C . SER A 1 267 ? 6.588 -29.987 18.384 1.00 70.81 267 SER A C 1
ATOM 2024 O O . SER A 1 267 ? 7.488 -29.192 18.661 1.00 70.81 267 SER A O 1
ATOM 2026 N N . VAL A 1 268 ? 5.532 -30.157 19.183 1.00 71.06 268 VAL A N 1
ATOM 2027 C CA . VAL A 1 268 ? 5.348 -29.429 20.446 1.00 71.06 268 VAL A CA 1
ATOM 2028 C C . VAL A 1 268 ? 5.785 -30.314 21.609 1.00 71.06 268 VAL A C 1
ATOM 2030 O O . VAL A 1 268 ? 5.143 -31.320 21.923 1.00 71.06 268 VAL A O 1
ATOM 2033 N N . ALA A 1 269 ? 6.874 -29.930 22.275 1.00 69.88 269 ALA A N 1
ATOM 2034 C CA . ALA A 1 269 ? 7.354 -30.597 23.477 1.00 69.88 269 ALA A CA 1
ATOM 2035 C C . ALA A 1 269 ? 6.835 -29.853 24.716 1.00 69.88 269 ALA A C 1
ATOM 2037 O O . ALA A 1 269 ? 7.447 -28.897 25.192 1.00 69.88 269 ALA A O 1
ATOM 2038 N N . ILE A 1 270 ? 5.697 -30.294 25.258 1.00 58.84 270 ILE A N 1
ATOM 2039 C CA . ILE A 1 270 ? 5.172 -29.746 26.516 1.00 58.84 270 ILE A CA 1
ATOM 2040 C C . ILE A 1 270 ? 5.938 -30.384 27.675 1.00 58.84 270 ILE A C 1
ATOM 2042 O O . ILE A 1 270 ? 5.706 -31.539 28.048 1.00 58.84 270 ILE A O 1
ATOM 2046 N N . SER A 1 271 ? 6.862 -29.624 28.253 1.00 55.31 271 SER A N 1
ATOM 2047 C CA . SER A 1 271 ? 7.607 -30.037 29.439 1.00 55.31 271 SER A CA 1
ATOM 2048 C C . SER A 1 271 ? 6.781 -29.735 30.687 1.00 55.31 271 SER A C 1
ATOM 2050 O O . SER A 1 271 ? 7.102 -28.828 31.444 1.00 55.31 271 SER A O 1
ATOM 2052 N N . ASN A 1 272 ? 5.702 -30.489 30.919 1.00 46.62 272 ASN A N 1
ATOM 2053 C CA . ASN A 1 272 ? 4.941 -30.339 32.160 1.00 46.62 272 ASN A CA 1
ATOM 2054 C C . ASN A 1 272 ? 5.830 -30.736 33.352 1.00 46.62 272 ASN A C 1
ATOM 2056 O O . ASN A 1 272 ? 6.308 -31.879 33.386 1.00 46.62 272 ASN A O 1
ATOM 2060 N N . PRO A 1 273 ? 6.035 -29.871 34.365 1.00 49.56 273 PRO A N 1
ATOM 2061 C CA . PRO A 1 273 ? 6.638 -30.304 35.616 1.00 49.56 273 PRO A CA 1
ATOM 2062 C C . PRO A 1 273 ? 5.734 -31.384 36.217 1.00 49.56 273 PRO A C 1
ATOM 2064 O O . PRO A 1 273 ? 4.603 -31.116 36.624 1.00 49.56 273 PRO A O 1
ATOM 2067 N N . ALA A 1 274 ? 6.217 -32.631 36.193 1.00 38.12 274 ALA A N 1
ATOM 2068 C CA . ALA A 1 274 ? 5.454 -33.829 36.522 1.00 38.12 274 ALA A CA 1
ATOM 2069 C C . ALA A 1 274 ? 4.683 -33.668 37.840 1.00 38.12 274 ALA A C 1
ATOM 2071 O O . ALA A 1 274 ? 5.245 -33.761 38.933 1.00 38.12 274 ALA A O 1
ATOM 2072 N N . THR A 1 275 ? 3.376 -33.441 37.723 1.00 42.62 275 THR A N 1
ATOM 2073 C CA . THR A 1 275 ? 2.444 -33.490 38.843 1.00 42.62 275 THR A CA 1
ATOM 2074 C C . THR A 1 275 ? 1.655 -34.786 38.698 1.00 42.62 275 THR A C 1
ATOM 2076 O O . THR A 1 275 ? 0.643 -34.844 38.006 1.00 42.62 275 THR A O 1
ATOM 2079 N N . ASP A 1 276 ? 2.171 -35.857 39.306 1.00 37.50 276 ASP A N 1
ATOM 2080 C CA . ASP A 1 276 ? 1.530 -37.175 39.380 1.00 37.50 276 ASP A CA 1
ATOM 2081 C C . ASP A 1 276 ? 0.151 -37.073 40.065 1.00 37.50 276 ASP A C 1
ATOM 2083 O O . ASP A 1 276 ? 0.057 -37.063 41.296 1.00 37.50 276 ASP A O 1
ATOM 2087 N N . VAL A 1 277 ? -0.940 -37.038 39.288 1.00 38.09 277 VAL A N 1
ATOM 2088 C CA . VAL A 1 277 ? -2.313 -37.238 39.790 1.00 38.09 277 VAL A CA 1
ATOM 2089 C C . VAL A 1 277 ? -3.092 -38.171 38.842 1.00 38.09 277 VAL A C 1
ATOM 2091 O O . VAL A 1 277 ? -3.155 -37.902 37.645 1.00 38.09 277 VAL A O 1
ATOM 2094 N N . PRO A 1 278 ? -3.702 -39.269 39.337 1.00 37.47 278 PRO A N 1
ATOM 2095 C CA . PRO A 1 278 ? -4.442 -40.224 38.508 1.00 37.47 278 PRO A CA 1
ATOM 2096 C C . PRO A 1 278 ? -5.889 -39.769 38.220 1.00 37.47 278 PRO A C 1
ATOM 2098 O O . PRO A 1 278 ? -6.659 -39.511 39.147 1.00 37.47 278 PRO A O 1
ATOM 2101 N N . THR A 1 279 ? -6.277 -39.748 36.940 1.00 37.38 279 THR A N 1
ATOM 2102 C CA . THR A 1 279 ? -7.632 -39.401 36.452 1.00 37.38 279 THR A CA 1
ATOM 2103 C C . THR A 1 279 ? -8.511 -40.657 36.252 1.00 37.38 279 THR A C 1
ATOM 2105 O O . THR A 1 279 ? -8.016 -41.646 35.710 1.00 37.38 279 THR A O 1
ATOM 2108 N N . PRO A 1 280 ? -9.806 -40.654 36.650 1.00 38.62 280 PRO A N 1
ATOM 2109 C CA . PRO A 1 280 ? -10.750 -41.756 36.423 1.00 38.62 280 PRO A CA 1
ATOM 2110 C C . PRO A 1 280 ? -11.546 -41.649 35.101 1.00 38.62 280 PRO A C 1
ATOM 2112 O O . PRO A 1 280 ? -11.885 -40.558 34.650 1.00 38.62 280 PRO A O 1
ATOM 2115 N N . GLU A 1 281 ? -11.871 -42.817 34.528 1.00 41.03 281 GLU A N 1
ATOM 2116 C CA . GLU A 1 281 ? -12.617 -43.053 33.276 1.00 41.03 281 GLU A CA 1
ATOM 2117 C C . GLU A 1 281 ? -14.054 -42.491 33.264 1.00 41.03 281 GLU A C 1
ATOM 2119 O O . GLU A 1 281 ? -14.797 -42.632 34.240 1.00 41.03 281 GLU A O 1
ATOM 2124 N N . ALA A 1 282 ? -14.489 -41.968 32.107 1.00 36.00 282 ALA A N 1
ATOM 2125 C CA . ALA A 1 282 ? -15.890 -41.652 31.826 1.00 36.00 282 ALA A CA 1
ATOM 2126 C C . ALA A 1 282 ? -16.351 -42.111 30.427 1.00 36.00 282 ALA A C 1
ATOM 2128 O O . ALA A 1 282 ? -15.639 -42.030 29.431 1.00 36.00 282 ALA A O 1
ATOM 2129 N N . THR A 1 283 ? -17.588 -42.604 30.432 1.00 33.69 283 THR A N 1
ATOM 2130 C CA . THR A 1 283 ? -18.333 -43.383 29.435 1.00 33.69 283 THR A CA 1
ATOM 2131 C C . THR A 1 283 ? -18.937 -42.548 28.297 1.00 33.69 283 THR A C 1
ATOM 2133 O O . THR A 1 283 ? -19.494 -41.478 28.528 1.00 33.69 283 THR A O 1
ATOM 2136 N N . THR A 1 284 ? -18.927 -43.102 27.082 1.00 35.69 284 THR A N 1
ATOM 2137 C CA . THR A 1 284 ? -19.555 -42.592 25.850 1.00 35.69 284 THR A CA 1
ATOM 2138 C C . THR A 1 284 ? -21.061 -42.890 25.760 1.00 35.69 284 THR A C 1
ATOM 2140 O O . THR A 1 284 ? -21.511 -43.992 26.073 1.00 35.69 284 THR A O 1
ATOM 2143 N N . GLY A 1 285 ? -21.846 -41.928 25.257 1.00 34.75 285 GLY A N 1
ATOM 2144 C CA . GLY A 1 285 ? -23.260 -42.093 24.896 1.00 34.75 285 GLY A CA 1
ATOM 2145 C C . GLY A 1 285 ? -23.601 -41.323 23.615 1.00 34.75 285 GLY A C 1
ATOM 2146 O O . GLY A 1 285 ? -23.317 -40.134 23.517 1.00 34.75 285 GLY A O 1
ATOM 2147 N N . SER A 1 286 ? -24.172 -42.017 22.629 1.00 35.72 286 SER A N 1
ATOM 2148 C CA . SER A 1 286 ? -24.504 -41.534 21.282 1.00 35.72 286 SER A CA 1
ATOM 2149 C C . SER A 1 286 ? -25.979 -41.120 21.143 1.00 35.72 286 SER A C 1
ATOM 2151 O O . SER A 1 286 ? -26.866 -41.745 21.727 1.00 35.72 286 SER A O 1
ATOM 2153 N N . THR A 1 287 ? -26.247 -40.099 20.319 1.00 34.88 287 THR A N 1
ATOM 2154 C CA . THR A 1 287 ? -27.592 -39.551 20.032 1.00 34.88 287 THR A CA 1
ATOM 2155 C C . THR A 1 287 ? -27.910 -39.671 18.528 1.00 34.88 287 THR A C 1
ATOM 2157 O O . THR A 1 287 ? -26.993 -39.491 17.727 1.00 34.88 287 THR A O 1
ATOM 2160 N N . PRO A 1 288 ? -29.159 -39.970 18.100 1.00 41.03 288 PRO A N 1
ATOM 2161 C CA . PRO A 1 288 ? -29.486 -40.232 16.697 1.00 41.03 288 PRO A CA 1
ATOM 2162 C C . PRO A 1 288 ? -30.020 -39.010 15.923 1.00 41.03 288 PRO A C 1
ATOM 2164 O O . PRO A 1 288 ? -30.747 -38.172 16.451 1.00 41.03 288 PRO A O 1
ATOM 2167 N N . GLN A 1 289 ? -29.686 -38.991 14.631 1.00 39.22 289 GLN A N 1
ATOM 2168 C CA . GLN A 1 289 ? -29.973 -37.979 13.606 1.00 39.22 289 GLN A CA 1
ATOM 2169 C C . GLN A 1 289 ? -31.380 -38.136 12.973 1.00 39.22 289 GLN A C 1
ATOM 2171 O O . GLN A 1 289 ? -31.757 -39.263 12.636 1.00 39.22 289 GLN A O 1
ATOM 2176 N N . PRO A 1 290 ? -32.160 -37.054 12.748 1.00 40.25 290 PRO A N 1
ATOM 2177 C CA . PRO A 1 290 ? -33.435 -37.118 12.029 1.00 40.25 290 PRO A CA 1
ATOM 2178 C C . PRO A 1 290 ? -33.307 -36.821 10.519 1.00 40.25 290 PRO A C 1
ATOM 2180 O O . PRO A 1 290 ? -32.444 -36.068 10.078 1.00 40.25 290 PRO A O 1
ATOM 2183 N N . SER A 1 291 ? -34.198 -37.440 9.733 1.00 37.00 291 SER A N 1
ATOM 2184 C CA . SER A 1 291 ? -34.307 -37.338 8.263 1.00 37.00 291 SER A CA 1
ATOM 2185 C C . SER A 1 291 ? -35.121 -36.119 7.776 1.00 37.00 291 SER A C 1
ATOM 2187 O O . SER A 1 291 ? -35.960 -35.618 8.528 1.00 37.00 291 SER A O 1
ATOM 2189 N N . PRO A 1 292 ? -34.930 -35.671 6.514 1.00 43.50 292 PRO A N 1
ATOM 2190 C CA . PRO A 1 292 ? -35.436 -34.393 6.007 1.00 43.50 292 PRO A CA 1
ATOM 2191 C C . PRO A 1 292 ? -36.847 -34.470 5.388 1.00 43.50 292 PRO A C 1
ATOM 2193 O O . PRO A 1 292 ? -37.277 -35.510 4.886 1.00 43.50 292 PRO A O 1
ATOM 2196 N N . VAL A 1 293 ? -37.558 -33.336 5.411 1.00 43.59 293 VAL A N 1
ATOM 2197 C CA . VAL A 1 293 ? -38.922 -33.131 4.878 1.00 43.59 293 VAL A CA 1
ATOM 2198 C C . VAL A 1 293 ? -38.862 -32.407 3.514 1.00 43.59 293 VAL A C 1
ATOM 2200 O O . VAL A 1 293 ? -37.986 -31.561 3.340 1.00 43.59 293 VAL A O 1
ATOM 2203 N N . PRO A 1 294 ? -39.765 -32.685 2.544 1.00 47.09 294 PRO A N 1
ATOM 2204 C CA . PRO A 1 294 ? -39.723 -32.094 1.199 1.00 47.09 294 PRO A CA 1
ATOM 2205 C C . PRO A 1 294 ? -40.321 -30.669 1.133 1.00 47.09 294 PRO A C 1
ATOM 2207 O O . PRO A 1 294 ? -41.246 -30.366 1.894 1.00 47.09 294 PRO A O 1
ATOM 2210 N N . PRO A 1 295 ? -39.877 -29.810 0.192 1.00 42.88 295 PRO A N 1
ATOM 2211 C CA . PRO A 1 295 ? -40.331 -28.423 0.093 1.00 42.88 295 PRO A CA 1
ATOM 2212 C C . PRO A 1 295 ? -41.704 -28.279 -0.588 1.00 42.88 295 PRO A C 1
ATOM 2214 O O . PRO A 1 295 ? -42.042 -28.992 -1.533 1.00 42.88 295 PRO A O 1
ATOM 2217 N N . THR A 1 296 ? -42.491 -27.316 -0.101 1.00 37.59 296 THR A N 1
ATOM 2218 C CA . THR A 1 296 ? -43.804 -26.908 -0.642 1.00 37.59 296 THR A CA 1
ATOM 2219 C C . THR A 1 296 ? -43.638 -25.680 -1.560 1.00 37.59 296 THR A C 1
ATOM 2221 O O . THR A 1 296 ? -42.759 -24.862 -1.287 1.00 37.59 296 THR A O 1
ATOM 2224 N N . PRO A 1 297 ? -44.448 -25.500 -2.627 1.00 38.28 297 PRO A N 1
ATOM 2225 C CA . PRO A 1 297 ? -44.255 -24.432 -3.613 1.00 38.28 297 PRO A CA 1
ATOM 2226 C C . PRO A 1 297 ? -44.664 -23.055 -3.073 1.00 38.28 297 PRO A C 1
ATOM 2228 O O . PRO A 1 297 ? -45.730 -22.909 -2.474 1.00 38.28 297 PRO A O 1
ATOM 2231 N N . ILE A 1 298 ? -43.834 -22.042 -3.334 1.00 35.38 298 ILE A N 1
ATOM 2232 C CA . ILE A 1 298 ? -44.020 -20.656 -2.884 1.00 35.38 298 ILE A CA 1
ATOM 2233 C C . ILE A 1 298 ? -44.902 -19.883 -3.877 1.00 35.38 298 ILE A C 1
ATOM 2235 O O . ILE A 1 298 ? -44.637 -19.852 -5.078 1.00 35.38 298 ILE A O 1
ATOM 2239 N N . VAL A 1 299 ? -45.940 -19.228 -3.352 1.00 37.16 299 VAL A N 1
ATOM 2240 C CA . VAL A 1 299 ? -46.800 -18.259 -4.050 1.00 37.16 299 VAL A CA 1
ATOM 2241 C C . VAL A 1 299 ? -46.267 -16.846 -3.764 1.00 37.16 299 VAL A C 1
ATOM 2243 O O . VAL A 1 299 ? -46.054 -16.500 -2.605 1.00 37.16 299 VAL A O 1
ATOM 2246 N N . ARG A 1 300 ? -46.027 -16.036 -4.810 1.00 34.03 300 ARG A N 1
ATOM 2247 C CA . ARG A 1 300 ? -45.486 -14.661 -4.720 1.00 34.03 300 ARG A CA 1
ATOM 2248 C C . ARG A 1 300 ? -46.585 -13.659 -4.321 1.00 34.03 300 ARG A C 1
ATOM 2250 O O . ARG A 1 300 ? -47.476 -13.376 -5.117 1.00 34.03 300 ARG A O 1
ATOM 2257 N N . GLU A 1 301 ? -46.472 -13.092 -3.121 1.00 35.06 301 GLU A N 1
ATOM 2258 C CA . GLU A 1 301 ? -47.189 -11.890 -2.666 1.00 35.06 301 GLU A CA 1
ATOM 2259 C C . GLU A 1 301 ? -46.232 -10.685 -2.641 1.00 35.06 301 GLU A C 1
ATOM 2261 O O . GLU A 1 301 ? -45.079 -10.797 -2.222 1.00 35.06 301 GLU A O 1
ATOM 2266 N N . SER A 1 302 ? -46.709 -9.521 -3.086 1.00 40.09 302 SER A N 1
ATOM 2267 C CA . SER A 1 302 ? -45.998 -8.238 -3.032 1.00 40.09 302 SER A CA 1
ATOM 2268 C C . SER A 1 302 ? -45.999 -7.705 -1.594 1.00 40.09 302 SER A C 1
ATOM 2270 O O . SER A 1 302 ? -46.888 -6.951 -1.198 1.00 40.09 302 SER A O 1
ATOM 2272 N N . GLY A 1 303 ? -45.050 -8.181 -0.790 1.00 42.62 303 GLY A N 1
ATOM 2273 C CA . GLY A 1 303 ? -44.922 -7.855 0.629 1.00 42.62 303 GLY A CA 1
ATOM 2274 C C . GLY A 1 303 ? -44.196 -6.530 0.930 1.00 42.62 303 GLY A C 1
ATOM 2275 O O . GLY A 1 303 ? -43.581 -5.942 0.040 1.00 42.62 303 GLY A O 1
ATOM 2276 N N . PRO A 1 304 ? -44.271 -6.060 2.191 1.00 51.97 304 PRO A N 1
ATOM 2277 C CA . PRO A 1 304 ? -43.574 -4.867 2.691 1.00 51.97 304 PRO A CA 1
ATOM 2278 C C . PRO A 1 304 ? -42.047 -4.956 2.515 1.00 51.97 304 PRO A C 1
ATOM 2280 O O . PRO A 1 304 ? -41.511 -6.059 2.402 1.00 51.97 304 PRO A O 1
ATOM 2283 N N . LEU A 1 305 ? -41.355 -3.800 2.509 1.00 54.62 305 LEU A N 1
ATOM 2284 C CA . LEU A 1 305 ? -39.889 -3.725 2.410 1.00 54.62 305 LEU A CA 1
ATOM 2285 C C . LEU A 1 305 ? -39.232 -4.730 3.370 1.00 54.62 305 LEU A C 1
ATOM 2287 O O . LEU A 1 305 ? -39.467 -4.704 4.580 1.00 54.62 305 LEU A O 1
ATOM 2291 N N . LYS A 1 306 ? -38.430 -5.625 2.788 1.00 62.25 306 LYS A N 1
ATOM 2292 C CA . LYS A 1 306 ? -37.604 -6.614 3.482 1.00 62.25 306 LYS A CA 1
ATOM 2293 C C . LYS A 1 306 ? -36.647 -5.912 4.461 1.00 62.25 306 LYS A C 1
ATOM 2295 O O . LYS A 1 306 ? -36.173 -4.816 4.175 1.00 62.25 306 LYS A O 1
ATOM 2300 N N . SER A 1 307 ? -36.366 -6.527 5.613 1.00 75.88 307 SER A N 1
ATOM 2301 C CA . SER A 1 307 ? -35.364 -6.003 6.554 1.00 75.88 307 SER A CA 1
ATOM 2302 C C . SER A 1 307 ? -33.976 -5.997 5.907 1.00 75.88 307 SER A C 1
ATOM 2304 O O . SER A 1 307 ? -33.682 -6.872 5.089 1.00 75.88 307 SER A O 1
ATOM 2306 N N . SER A 1 308 ? -33.107 -5.065 6.307 1.00 72.00 308 SER A N 1
ATOM 2307 C CA . SER A 1 308 ? -31.729 -4.946 5.795 1.00 72.00 308 SER A CA 1
ATOM 2308 C C . SER A 1 308 ? -30.942 -6.260 5.868 1.00 72.00 308 SER A C 1
ATOM 2310 O O . SER A 1 308 ? -30.255 -6.617 4.917 1.00 72.00 308 SER A O 1
ATOM 2312 N N . SER A 1 309 ? -31.122 -7.041 6.939 1.00 75.00 309 SER A N 1
ATOM 2313 C CA . SER A 1 309 ? -30.513 -8.371 7.089 1.00 75.00 309 SER A CA 1
ATOM 2314 C C . SER A 1 309 ? -30.906 -9.349 5.978 1.00 75.00 309 SER A C 1
ATOM 2316 O O . SER A 1 309 ? -30.067 -10.090 5.486 1.00 75.00 309 SER A O 1
ATOM 2318 N N . SER A 1 310 ? -32.167 -9.329 5.540 1.00 88.81 310 SER A N 1
ATOM 2319 C CA . SER A 1 310 ? -32.637 -10.209 4.463 1.00 88.81 310 SER A CA 1
ATOM 2320 C C . SER A 1 310 ? -32.215 -9.736 3.072 1.00 88.81 310 SER A C 1
ATOM 2322 O O . SER A 1 310 ? -32.117 -10.555 2.167 1.00 88.81 310 SER A O 1
ATOM 2324 N N . LEU A 1 311 ? -31.950 -8.436 2.902 1.00 91.06 311 LEU A N 1
ATOM 2325 C CA . LEU A 1 311 ? -31.381 -7.906 1.665 1.00 91.06 311 LEU A CA 1
ATOM 2326 C C . LEU A 1 311 ? -29.927 -8.360 1.506 1.00 91.06 311 LEU A C 1
ATOM 2328 O O . LEU A 1 311 ? -29.582 -8.856 0.443 1.00 91.06 311 LEU A O 1
ATOM 2332 N N . ARG A 1 312 ? -29.109 -8.259 2.563 1.00 93.06 312 ARG A N 1
ATOM 2333 C CA . ARG A 1 312 ? -27.710 -8.711 2.538 1.00 93.06 312 ARG A CA 1
ATOM 2334 C C . ARG A 1 312 ? -27.590 -10.176 2.119 1.00 93.06 312 ARG A C 1
ATOM 2336 O O . ARG A 1 312 ? -26.912 -10.459 1.142 1.00 93.06 312 ARG A O 1
ATOM 2343 N N . THR A 1 313 ? -28.347 -11.065 2.762 1.00 93.06 313 THR A N 1
ATOM 2344 C CA . THR A 1 313 ? -28.366 -12.492 2.402 1.00 93.06 313 THR A CA 1
ATOM 2345 C C . THR A 1 313 ? -28.848 -12.738 0.968 1.00 93.06 313 THR A C 1
ATOM 2347 O O . THR A 1 313 ? -28.297 -13.590 0.277 1.00 93.06 313 THR A O 1
ATOM 2350 N N . ASP A 1 314 ? -29.865 -12.004 0.492 1.00 94.00 314 ASP A N 1
ATOM 2351 C CA . ASP A 1 314 ? -30.325 -12.121 -0.900 1.00 94.00 314 ASP A CA 1
ATOM 2352 C C . ASP A 1 314 ? -29.205 -11.733 -1.893 1.00 94.00 314 ASP A C 1
ATOM 2354 O O . ASP A 1 314 ? -29.102 -12.342 -2.955 1.00 94.00 314 ASP A O 1
ATOM 2358 N N . ILE A 1 315 ? -28.393 -10.721 -1.566 1.00 96.44 315 ILE A N 1
ATOM 2359 C CA . ILE A 1 315 ? -27.298 -10.218 -2.408 1.00 96.44 315 ILE A CA 1
ATOM 2360 C C . ILE A 1 315 ? -26.074 -11.134 -2.365 1.00 96.44 315 ILE A C 1
ATOM 2362 O O . ILE A 1 315 ? -25.543 -11.460 -3.423 1.00 96.44 315 ILE A O 1
ATOM 2366 N N . GLU A 1 316 ? -25.663 -11.597 -1.185 1.00 95.25 316 GLU A N 1
ATOM 2367 C CA . GLU A 1 316 ? -24.578 -12.577 -1.027 1.00 95.25 316 GLU A CA 1
ATOM 2368 C C . GLU A 1 316 ? -24.864 -13.835 -1.860 1.00 95.25 316 GLU A C 1
ATOM 2370 O O . GLU A 1 316 ? -24.017 -14.258 -2.642 1.00 95.25 316 GLU A O 1
ATOM 2375 N N . LEU A 1 317 ? -26.106 -14.338 -1.831 1.00 95.69 317 LEU A N 1
ATOM 2376 C CA . LEU A 1 317 ? -26.532 -15.484 -2.643 1.00 95.69 317 LEU A CA 1
ATOM 2377 C C . LEU A 1 317 ? -26.478 -15.219 -4.161 1.00 95.69 317 LEU A C 1
ATOM 2379 O O . LEU A 1 317 ? -26.294 -16.142 -4.953 1.00 95.69 317 LEU A O 1
ATOM 2383 N N . VAL A 1 318 ? -26.689 -13.975 -4.603 1.00 96.88 318 VAL A N 1
ATOM 2384 C CA . VAL A 1 318 ? -26.567 -13.605 -6.026 1.00 96.88 318 VAL A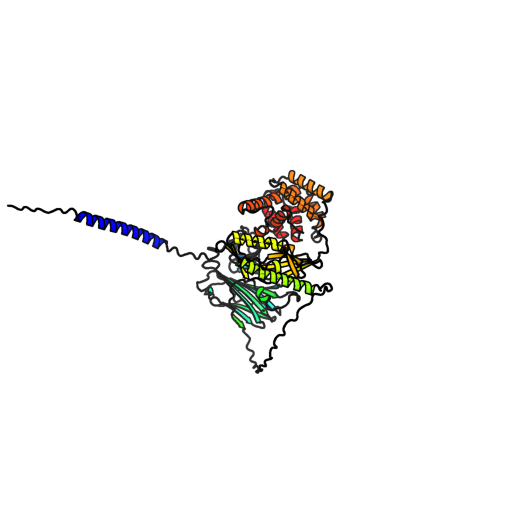 CA 1
ATOM 2385 C C . VAL A 1 318 ? -25.106 -13.581 -6.449 1.00 96.88 318 VAL A C 1
ATOM 2387 O O . VAL A 1 318 ? -24.804 -14.031 -7.551 1.00 96.88 318 VAL A O 1
ATOM 2390 N N . LEU A 1 319 ? -24.218 -13.072 -5.590 1.00 97.12 319 LEU A N 1
ATOM 2391 C CA . LEU A 1 319 ? -22.783 -13.024 -5.856 1.00 97.12 319 LEU A CA 1
ATOM 2392 C C . LEU A 1 319 ? -22.147 -14.418 -5.826 1.00 97.12 319 LEU A C 1
ATOM 2394 O O . LEU A 1 319 ? -21.333 -14.700 -6.695 1.00 97.12 319 LEU A O 1
ATOM 2398 N N . GLU A 1 320 ? -22.573 -15.293 -4.913 1.00 96.06 320 GLU A N 1
ATOM 2399 C CA . GLU A 1 320 ? -22.174 -16.709 -4.869 1.00 96.06 320 GLU A CA 1
ATOM 2400 C C . GLU A 1 320 ? -22.572 -17.432 -6.166 1.00 96.06 320 GLU A C 1
ATOM 2402 O O . GLU A 1 320 ? -21.731 -17.990 -6.864 1.00 96.06 320 GLU A O 1
ATOM 2407 N N . ARG A 1 321 ? -23.844 -17.324 -6.581 1.00 96.81 321 ARG A N 1
ATOM 2408 C CA . ARG A 1 321 ? -24.305 -17.912 -7.854 1.00 96.81 321 ARG A CA 1
ATOM 2409 C C . ARG A 1 321 ? -23.609 -17.320 -9.072 1.00 96.81 321 ARG A C 1
ATOM 2411 O O . ARG A 1 321 ? -23.499 -17.986 -10.099 1.00 96.81 321 ARG A O 1
ATOM 2418 N N . TRP A 1 322 ? -23.246 -16.041 -9.004 1.00 96.81 322 TRP A N 1
ATOM 2419 C CA . TRP A 1 322 ? -22.477 -15.401 -10.057 1.00 96.81 322 TRP A CA 1
ATOM 2420 C C . TRP A 1 322 ? -21.088 -16.028 -10.167 1.00 96.81 322 TRP A C 1
ATOM 2422 O O . TRP A 1 322 ? -20.707 -16.355 -11.285 1.00 96.81 322 TRP A O 1
ATOM 2432 N N . ASP A 1 323 ? -20.386 -16.257 -9.058 1.00 95.06 323 ASP A N 1
ATOM 2433 C CA . ASP A 1 323 ? -19.060 -16.889 -9.064 1.00 95.06 323 ASP A CA 1
ATOM 2434 C C . ASP A 1 323 ? -19.119 -18.318 -9.625 1.00 95.06 323 ASP A C 1
ATOM 2436 O O . ASP A 1 323 ? -18.355 -18.645 -10.535 1.00 95.06 323 ASP A O 1
ATOM 2440 N N . ASP A 1 324 ? -20.099 -19.120 -9.191 1.00 94.50 324 ASP A N 1
ATOM 2441 C CA . ASP A 1 324 ? -20.326 -20.481 -9.703 1.00 94.50 324 ASP A CA 1
ATOM 2442 C C . ASP A 1 324 ? -20.526 -20.501 -11.227 1.00 94.50 324 ASP A C 1
ATOM 2444 O O . ASP A 1 324 ? -19.917 -21.290 -11.955 1.00 94.50 324 ASP A O 1
ATOM 2448 N N . ILE A 1 325 ? -21.402 -19.621 -11.727 1.00 96.56 325 ILE A N 1
ATOM 2449 C CA . ILE A 1 325 ? -21.692 -19.531 -13.160 1.00 96.56 325 ILE A CA 1
ATOM 2450 C C . ILE A 1 325 ? -20.481 -18.969 -13.903 1.00 96.56 325 ILE A C 1
ATOM 2452 O O . ILE A 1 325 ? -20.153 -19.479 -14.967 1.00 96.56 325 ILE A O 1
ATOM 2456 N N . HIS A 1 326 ? -19.809 -17.944 -13.377 1.00 94.94 326 HIS A N 1
ATOM 2457 C CA . HIS A 1 326 ? -18.636 -17.334 -14.002 1.00 94.94 326 HIS A CA 1
ATOM 2458 C C . HIS A 1 326 ? -17.527 -18.357 -14.234 1.00 94.94 326 HIS A C 1
ATOM 2460 O O . HIS A 1 326 ? -17.017 -18.458 -15.348 1.00 94.94 326 HIS A O 1
ATOM 2466 N N . HIS A 1 327 ? -17.224 -19.167 -13.221 1.00 93.06 327 HIS A N 1
ATOM 2467 C CA . HIS A 1 327 ? -16.257 -20.248 -13.336 1.00 93.06 327 HIS A CA 1
ATOM 2468 C C . HIS A 1 327 ? -16.632 -21.211 -14.466 1.00 93.06 327 HIS A C 1
ATOM 2470 O O . HIS A 1 327 ? -15.845 -21.447 -15.386 1.00 93.06 327 HIS A O 1
ATOM 2476 N N . GLU A 1 328 ? -17.856 -21.740 -14.445 1.00 94.69 328 GLU A N 1
ATOM 2477 C CA . GLU A 1 328 ? -18.256 -22.734 -15.436 1.00 94.69 328 GLU A CA 1
ATOM 2478 C C . GLU A 1 328 ? -18.312 -22.145 -16.852 1.00 94.69 328 GLU A C 1
ATOM 2480 O O . GLU A 1 328 ? -17.903 -22.809 -17.811 1.00 94.69 328 GLU A O 1
ATOM 2485 N N . VAL A 1 329 ? -18.772 -20.899 -17.015 1.00 96.62 329 VAL A N 1
ATOM 2486 C CA . VAL A 1 329 ? -18.878 -20.277 -18.340 1.00 96.62 329 VAL A CA 1
ATOM 2487 C C . VAL A 1 329 ? -17.530 -19.872 -18.919 1.00 96.62 329 VAL A C 1
ATOM 2489 O O . VAL A 1 329 ? -17.372 -19.970 -20.130 1.00 96.62 329 VAL A O 1
ATOM 2492 N N . ASP A 1 330 ? -16.550 -19.464 -18.116 1.00 93.44 330 ASP A N 1
ATOM 2493 C CA . ASP A 1 330 ? -15.228 -19.084 -18.625 1.00 93.44 330 ASP A CA 1
ATOM 2494 C C . ASP A 1 330 ? -14.379 -20.321 -18.962 1.00 93.44 330 ASP A C 1
ATOM 2496 O O . ASP A 1 330 ? -13.571 -20.285 -19.893 1.00 93.44 330 ASP A O 1
ATOM 2500 N N . ARG A 1 331 ? -14.651 -21.449 -18.292 1.00 91.31 331 ARG A N 1
ATOM 2501 C CA . ARG A 1 331 ? -14.073 -22.762 -18.599 1.00 91.31 331 ARG A CA 1
ATOM 2502 C C . ARG A 1 331 ? -14.689 -23.411 -19.842 1.00 91.31 331 ARG A C 1
ATOM 2504 O O . ARG A 1 331 ? -13.984 -23.993 -20.663 1.00 91.31 331 ARG A O 1
ATOM 2511 N N . THR A 1 332 ? -16.016 -23.373 -19.977 1.00 95.69 332 THR A N 1
ATOM 2512 C CA . THR A 1 332 ? -16.746 -24.057 -21.071 1.00 95.69 332 THR A CA 1
ATOM 2513 C C . THR A 1 332 ? -17.046 -23.166 -22.270 1.00 95.69 332 THR A C 1
ATOM 2515 O O . THR A 1 332 ? -17.405 -23.659 -23.344 1.00 95.69 332 THR A O 1
ATOM 2518 N N . LEU A 1 333 ? -16.926 -21.852 -22.092 1.00 96.88 333 LEU A N 1
ATOM 2519 C CA . LEU A 1 333 ? -17.356 -20.817 -23.024 1.00 96.88 333 LEU A CA 1
ATOM 2520 C C . LEU A 1 333 ? -18.854 -20.891 -23.376 1.00 96.88 333 LEU A C 1
ATOM 2522 O O . LEU A 1 333 ? -19.252 -20.377 -24.425 1.00 96.88 333 LEU A O 1
ATOM 2526 N N . ASP A 1 334 ? -19.704 -21.513 -22.551 1.00 97.56 334 ASP A N 1
ATOM 2527 C CA . ASP A 1 334 ? -21.154 -21.603 -22.776 1.00 97.56 334 ASP A CA 1
ATOM 2528 C C . ASP A 1 334 ? -21.908 -20.459 -22.065 1.00 97.56 334 ASP A C 1
ATOM 2530 O O . ASP A 1 334 ? -22.006 -20.447 -20.844 1.00 97.56 334 ASP A O 1
ATOM 2534 N N . PRO A 1 335 ? -22.511 -19.492 -22.784 1.00 97.62 335 PRO A N 1
ATOM 2535 C CA . PRO A 1 335 ? -23.188 -18.355 -22.161 1.00 97.62 335 PRO A CA 1
ATOM 2536 C C . PRO A 1 335 ? -24.622 -18.659 -21.682 1.00 97.62 335 PRO A C 1
ATOM 2538 O O . PRO A 1 335 ? -25.351 -17.710 -21.367 1.00 97.62 335 PRO A O 1
ATOM 2541 N N . THR A 1 336 ? -25.078 -19.918 -21.721 1.00 97.81 336 THR A N 1
ATOM 2542 C CA . THR A 1 336 ? -26.489 -20.296 -21.506 1.00 97.81 336 THR A CA 1
ATOM 2543 C C . THR A 1 336 ? -27.022 -19.847 -20.148 1.00 97.81 336 THR A C 1
ATOM 2545 O O . THR A 1 336 ? -28.122 -19.290 -20.096 1.00 97.81 336 THR A O 1
ATOM 2548 N N . ASP A 1 337 ? -26.228 -19.994 -19.087 1.00 97.69 337 ASP A N 1
ATOM 2549 C CA . ASP A 1 337 ? -26.659 -19.704 -17.714 1.00 97.69 337 ASP A CA 1
ATOM 2550 C C . ASP A 1 337 ? -26.413 -18.250 -17.280 1.00 97.69 337 ASP A C 1
ATOM 2552 O O . ASP A 1 337 ? -26.985 -17.797 -16.289 1.00 97.69 337 ASP A O 1
ATOM 2556 N N . LEU A 1 338 ? -25.670 -17.454 -18.064 1.00 97.44 338 LEU A N 1
ATOM 2557 C CA . LEU A 1 338 ? -25.402 -16.045 -17.740 1.00 97.44 338 LEU A CA 1
ATOM 2558 C C . LEU A 1 338 ? -26.667 -15.217 -17.439 1.00 97.44 338 LEU A C 1
ATOM 2560 O O . LEU A 1 338 ? -26.641 -14.453 -16.477 1.00 97.44 338 LEU A O 1
ATOM 2564 N N . PRO A 1 339 ? -27.791 -15.328 -18.183 1.00 97.81 339 PRO A N 1
ATOM 2565 C CA . PRO A 1 339 ? -28.995 -14.541 -17.899 1.00 97.81 339 PRO A CA 1
ATOM 2566 C C . PRO A 1 339 ? -29.689 -14.869 -16.568 1.00 97.81 339 PRO A C 1
ATOM 2568 O O . PRO A 1 339 ? -30.613 -14.147 -16.188 1.00 97.81 339 PRO A O 1
ATOM 2571 N N . LEU A 1 340 ? -29.301 -15.953 -15.882 1.00 95.88 340 LEU A N 1
ATOM 2572 C CA . LEU A 1 340 ? -29.836 -16.303 -14.564 1.00 95.88 340 LEU A CA 1
ATOM 2573 C C . LEU A 1 340 ? -29.335 -15.344 -13.476 1.00 95.88 340 LEU A C 1
ATOM 2575 O O . LEU A 1 340 ? -30.078 -15.057 -12.540 1.00 95.88 340 LEU A O 1
ATOM 2579 N N . VAL A 1 341 ? -28.109 -14.832 -13.626 1.00 97.56 341 VAL A N 1
ATOM 2580 C CA . VAL A 1 341 ? -27.411 -13.997 -12.629 1.00 97.56 341 VAL A CA 1
ATOM 2581 C C . VAL A 1 341 ? -26.965 -12.642 -13.166 1.00 97.56 341 VAL A C 1
ATOM 2583 O O . VAL A 1 341 ? -26.802 -11.711 -12.384 1.00 97.56 341 VAL A O 1
ATOM 2586 N N . LEU A 1 342 ? -26.831 -12.487 -14.485 1.00 97.88 342 LEU A N 1
ATOM 2587 C CA . LEU A 1 342 ? -26.490 -11.228 -15.138 1.00 97.88 342 LEU A CA 1
ATOM 2588 C C . LEU A 1 342 ? -27.673 -10.644 -15.915 1.00 97.88 342 LEU A C 1
ATOM 2590 O O . LEU A 1 342 ? -28.514 -11.345 -16.483 1.00 97.88 342 LEU A O 1
ATOM 2594 N N . THR A 1 343 ? -27.687 -9.322 -16.019 1.00 98.19 343 THR A N 1
ATOM 2595 C CA . THR A 1 343 ? -28.559 -8.555 -16.911 1.00 98.19 343 THR A CA 1
ATOM 2596 C C . THR A 1 343 ? -27.809 -7.324 -17.435 1.00 98.19 343 THR A C 1
ATOM 2598 O O . THR A 1 343 ? -26.631 -7.141 -17.133 1.00 98.19 343 THR A O 1
ATOM 2601 N N . GLY A 1 344 ? -28.463 -6.498 -18.253 1.00 94.81 344 GLY A N 1
ATOM 2602 C CA . GLY A 1 344 ? -27.928 -5.204 -18.687 1.00 94.81 344 GLY A CA 1
ATOM 2603 C C . GLY A 1 344 ? -26.525 -5.266 -19.308 1.00 94.81 344 GLY A C 1
ATOM 2604 O O . GLY A 1 344 ? -26.237 -6.129 -20.146 1.00 94.81 344 GLY A O 1
ATOM 2605 N N . ASP A 1 345 ? -25.673 -4.331 -18.889 1.00 90.56 345 ASP A N 1
ATOM 2606 C CA . ASP A 1 345 ? -24.322 -4.143 -19.419 1.00 90.56 345 ASP A CA 1
ATOM 2607 C C . ASP A 1 345 ? -23.382 -5.280 -19.011 1.00 90.56 345 ASP A C 1
ATOM 2609 O O . ASP A 1 345 ? -22.617 -5.756 -19.849 1.00 90.56 345 ASP A O 1
ATOM 2613 N N . ALA A 1 346 ? -23.497 -5.798 -17.784 1.00 95.69 346 ALA A N 1
ATOM 2614 C CA . ALA A 1 346 ? -22.710 -6.938 -17.315 1.00 95.69 346 ALA A CA 1
ATOM 2615 C C . ALA A 1 346 ? -22.926 -8.179 -18.196 1.00 95.69 346 ALA A C 1
ATOM 2617 O O . ALA A 1 346 ? -21.960 -8.816 -18.623 1.00 95.69 346 ALA A O 1
ATOM 2618 N N . LEU A 1 347 ? -24.182 -8.500 -18.539 1.00 97.31 347 LEU A N 1
ATOM 2619 C CA . LEU A 1 347 ? -24.496 -9.625 -19.429 1.00 97.31 347 LEU A CA 1
ATOM 2620 C C . LEU A 1 347 ? -23.929 -9.411 -20.840 1.00 97.31 347 LEU A C 1
ATOM 2622 O O . LEU A 1 347 ? -23.406 -10.346 -21.453 1.00 97.31 347 LEU A O 1
ATOM 2626 N N . ALA A 1 348 ? -24.052 -8.195 -21.376 1.00 91.56 348 ALA A N 1
ATOM 2627 C CA . ALA A 1 348 ? -23.525 -7.861 -22.696 1.00 91.56 348 ALA A CA 1
ATOM 2628 C C . ALA A 1 348 ? -21.990 -7.948 -22.731 1.00 91.56 348 ALA A C 1
ATOM 2630 O O . ALA A 1 348 ? -21.428 -8.510 -23.676 1.00 91.56 348 ALA A O 1
ATOM 2631 N N . GLN A 1 349 ? -21.326 -7.442 -21.691 1.00 92.25 349 GLN A N 1
ATOM 2632 C CA . GLN A 1 349 ? -19.878 -7.487 -21.530 1.00 92.25 349 GLN A CA 1
ATOM 2633 C C . GLN A 1 349 ? -19.377 -8.927 -21.416 1.00 92.25 349 GLN A C 1
ATOM 2635 O O . GLN A 1 349 ? -18.513 -9.304 -22.204 1.00 92.25 349 GLN A O 1
ATOM 2640 N N . GLN A 1 350 ? -19.956 -9.760 -20.543 1.00 97.31 350 GLN A N 1
ATOM 2641 C CA . GLN A 1 350 ? -19.497 -11.146 -20.386 1.00 97.31 350 GLN A CA 1
ATOM 2642 C C . GLN A 1 350 ? -19.676 -11.952 -21.678 1.00 97.31 350 GLN A C 1
ATOM 2644 O O . GLN A 1 350 ? -18.773 -12.669 -22.092 1.00 97.31 350 GLN A O 1
ATOM 2649 N N . ARG A 1 351 ? -20.794 -11.782 -22.399 1.00 97.50 351 ARG A N 1
ATOM 2650 C CA . ARG A 1 351 ? -20.981 -12.429 -23.712 1.00 97.50 351 ARG A CA 1
ATOM 2651 C C . ARG A 1 351 ? -19.923 -12.012 -24.729 1.00 97.50 351 ARG A C 1
ATOM 2653 O O . ARG A 1 351 ? -19.499 -12.838 -25.535 1.00 97.50 351 ARG A O 1
ATOM 2660 N N . LYS A 1 352 ? -19.511 -10.743 -24.709 1.00 93.38 352 LYS A N 1
ATOM 2661 C CA . LYS A 1 352 ? -18.434 -10.241 -25.565 1.00 93.38 352 LYS A CA 1
ATOM 2662 C C . LYS A 1 352 ? -17.086 -10.853 -25.172 1.00 93.38 352 LYS A C 1
ATOM 2664 O O . LYS A 1 352 ? -16.350 -11.244 -26.072 1.00 93.38 352 LYS A O 1
ATOM 2669 N N . THR A 1 353 ? -16.798 -10.981 -23.876 1.00 94.94 353 THR A N 1
ATOM 2670 C CA . THR A 1 353 ? -15.598 -11.661 -23.362 1.00 94.94 353 THR A CA 1
ATOM 2671 C C . THR A 1 353 ? -15.562 -13.122 -23.804 1.00 94.94 353 THR A C 1
ATOM 2673 O O . THR A 1 353 ? -14.608 -13.520 -24.460 1.00 94.94 353 THR A O 1
ATOM 2676 N N . LEU A 1 354 ? -16.632 -13.890 -23.575 1.00 97.38 354 LEU A N 1
ATOM 2677 C CA . LEU A 1 354 ? -16.716 -15.296 -23.993 1.00 97.38 354 LEU A CA 1
ATOM 2678 C C . LEU A 1 354 ? -16.585 -15.474 -25.511 1.00 97.38 354 LEU A C 1
ATOM 2680 O O . LEU A 1 354 ? -15.990 -16.441 -25.982 1.00 97.38 354 LEU A O 1
ATOM 2684 N N . GLN A 1 355 ? -17.143 -14.549 -26.299 1.00 96.94 355 GLN A N 1
ATOM 2685 C CA . GLN A 1 355 ? -16.973 -14.570 -27.751 1.00 96.94 355 GLN A CA 1
ATOM 2686 C C . GLN A 1 355 ? -15.515 -14.320 -28.144 1.00 96.94 355 GLN A C 1
ATOM 2688 O O . GLN A 1 355 ? -15.002 -15.030 -29.001 1.00 96.94 355 GLN A O 1
ATOM 2693 N N . TRP A 1 356 ? -14.848 -13.352 -27.509 1.00 96.69 356 TRP A N 1
ATOM 2694 C CA . TRP A 1 356 ? -13.434 -13.080 -27.751 1.00 96.69 356 TRP A CA 1
ATOM 2695 C C . TRP A 1 356 ? -12.554 -14.272 -27.361 1.00 96.69 356 TRP A C 1
ATOM 2697 O O . TRP A 1 356 ? -11.724 -14.674 -28.168 1.00 96.69 356 TRP A O 1
ATOM 2707 N N . LEU A 1 357 ? -12.784 -14.884 -26.196 1.00 96.25 357 LEU A N 1
ATOM 2708 C CA . LEU A 1 357 ? -12.081 -16.094 -25.758 1.00 96.25 357 LEU A CA 1
ATOM 2709 C C . LEU A 1 357 ? -12.204 -17.209 -26.803 1.00 96.25 357 LEU A C 1
ATOM 2711 O O . LEU A 1 357 ? -11.203 -17.740 -27.273 1.00 96.25 357 LEU A O 1
ATOM 2715 N N . ARG A 1 358 ? -13.427 -17.465 -27.283 1.00 97.56 358 ARG A N 1
ATOM 2716 C CA . ARG A 1 358 ? -13.680 -18.462 -28.331 1.00 97.56 358 ARG A CA 1
ATOM 2717 C C . ARG A 1 358 ? -12.994 -18.131 -29.658 1.00 97.56 358 ARG A C 1
ATOM 2719 O O . ARG A 1 358 ? -12.491 -19.031 -30.321 1.00 97.56 358 ARG A O 1
ATOM 2726 N N . ASP A 1 359 ? -12.999 -16.863 -30.063 1.00 96.75 359 ASP A N 1
ATOM 2727 C CA . ASP A 1 359 ? -12.394 -16.420 -31.325 1.00 96.75 359 ASP A CA 1
ATOM 2728 C C . ASP A 1 359 ? -10.856 -16.484 -31.305 1.00 96.75 359 ASP A C 1
ATOM 2730 O O . ASP A 1 359 ? -10.244 -16.485 -32.375 1.00 96.75 359 ASP A O 1
ATOM 2734 N N . ASN A 1 360 ? -10.243 -16.544 -30.117 1.00 96.56 360 ASN A N 1
ATOM 2735 C CA . ASN A 1 360 ? -8.791 -16.603 -29.921 1.00 96.56 360 ASN A CA 1
ATOM 2736 C C . ASN A 1 360 ? -8.309 -17.942 -29.332 1.00 96.56 360 ASN A C 1
ATOM 2738 O O . ASN A 1 360 ? -7.155 -18.027 -28.941 1.00 96.56 360 ASN A O 1
ATOM 2742 N N . ASP A 1 361 ? -9.172 -18.965 -29.272 1.00 97.12 361 ASP A N 1
ATOM 2743 C CA . ASP A 1 361 ? -8.869 -20.273 -28.659 1.00 97.12 361 ASP A CA 1
ATOM 2744 C C . ASP A 1 361 ? -8.288 -20.157 -27.235 1.00 97.12 361 ASP A C 1
ATOM 2746 O O . ASP A 1 361 ? -7.340 -20.848 -26.864 1.00 97.12 361 ASP A O 1
ATOM 2750 N N . CYS A 1 362 ? -8.852 -19.243 -26.442 1.00 97.38 362 CYS A N 1
ATOM 2751 C CA . CYS A 1 362 ? -8.452 -18.987 -25.064 1.00 97.38 362 CYS A CA 1
ATOM 2752 C C . CYS A 1 362 ? -9.551 -19.376 -24.072 1.00 97.38 362 CYS A C 1
ATOM 2754 O O . CYS A 1 362 ? -10.738 -19.359 -24.407 1.00 97.38 362 CYS A O 1
ATOM 2756 N N . TYR A 1 363 ? -9.168 -19.679 -22.836 1.00 96.94 363 TYR A N 1
ATOM 2757 C CA . TYR A 1 363 ? -10.081 -19.971 -21.731 1.00 96.94 363 TYR A CA 1
ATOM 2758 C C . TYR A 1 363 ? -9.400 -19.730 -20.378 1.00 96.94 363 TYR A C 1
ATOM 2760 O O . TYR A 1 363 ? -8.177 -19.604 -20.303 1.00 96.94 363 TYR A O 1
ATOM 2768 N N . TRP A 1 364 ? -10.205 -19.676 -19.318 1.00 97.12 364 TRP A N 1
ATOM 2769 C CA . TRP A 1 364 ? -9.725 -19.607 -17.937 1.00 97.12 364 TRP A CA 1
ATOM 2770 C C . TRP A 1 364 ? -9.990 -20.923 -17.205 1.00 97.12 364 TRP A C 1
ATOM 2772 O O . TRP A 1 364 ? -10.983 -21.607 -17.479 1.00 97.12 364 TRP A O 1
ATOM 2782 N N . ILE A 1 365 ? -9.119 -21.263 -16.261 1.00 95.56 365 ILE A N 1
ATOM 2783 C CA . ILE A 1 365 ? -9.367 -22.257 -15.214 1.00 95.56 365 ILE A CA 1
ATOM 2784 C C . ILE A 1 365 ? -9.266 -21.519 -13.884 1.00 95.56 365 ILE A C 1
ATOM 2786 O O . ILE A 1 365 ? -8.293 -20.809 -13.670 1.00 95.56 365 ILE A O 1
ATOM 2790 N N . PHE A 1 366 ? -10.262 -21.681 -13.014 1.00 93.25 366 PHE A N 1
ATOM 2791 C CA . PHE A 1 366 ? -10.209 -21.139 -11.660 1.00 93.25 366 PHE A CA 1
ATOM 2792 C C . PHE A 1 366 ? -10.059 -22.298 -10.672 1.00 93.25 366 PHE A C 1
ATOM 2794 O O . PHE A 1 366 ? -10.910 -23.193 -10.656 1.00 93.25 366 PHE A O 1
ATOM 2801 N N . GLU A 1 367 ? -8.974 -22.325 -9.901 1.00 88.69 367 GLU A N 1
ATOM 2802 C CA . GLU A 1 367 ? -8.698 -23.415 -8.950 1.00 88.69 367 GLU A CA 1
ATOM 2803 C C . GLU A 1 367 ? -9.254 -23.118 -7.555 1.00 88.69 367 GLU A C 1
ATOM 2805 O O . GLU A 1 367 ? -9.792 -24.024 -6.910 1.00 88.69 367 GLU A O 1
ATOM 2810 N N . ASP A 1 368 ? -9.225 -21.848 -7.144 1.00 83.56 368 ASP A N 1
ATOM 2811 C CA . ASP A 1 368 ? -9.804 -21.373 -5.892 1.00 83.56 368 ASP A CA 1
ATOM 2812 C C . ASP A 1 368 ? -10.738 -20.178 -6.124 1.00 83.56 368 ASP A C 1
ATOM 2814 O O . ASP A 1 368 ? -10.420 -19.218 -6.832 1.00 83.56 368 ASP A O 1
ATOM 2818 N N . LEU A 1 369 ? -11.929 -20.260 -5.537 1.00 88.62 369 LEU A N 1
ATOM 2819 C CA . LEU A 1 369 ? -12.956 -19.226 -5.579 1.00 88.62 369 LEU A CA 1
ATOM 2820 C C . LEU A 1 369 ? -13.420 -18.989 -4.153 1.00 88.62 369 LEU A C 1
ATOM 2822 O O . LEU A 1 369 ? -14.427 -19.549 -3.704 1.00 88.62 369 LEU A O 1
ATOM 2826 N N . ALA A 1 370 ? -12.681 -18.142 -3.444 1.00 89.56 370 ALA A N 1
ATOM 2827 C CA . ALA A 1 370 ? -13.094 -17.724 -2.122 1.00 89.56 370 ALA A CA 1
ATOM 2828 C C . ALA A 1 370 ? -14.471 -17.033 -2.208 1.00 89.56 370 ALA A C 1
ATOM 2830 O O . ALA A 1 370 ? -14.725 -16.258 -3.143 1.00 89.56 370 ALA A O 1
ATOM 2831 N N . PRO A 1 371 ? -15.375 -17.274 -1.239 1.00 91.94 371 PRO A N 1
ATOM 2832 C CA . PRO A 1 371 ? -16.657 -16.590 -1.191 1.00 91.94 371 PRO A CA 1
ATOM 2833 C C . PRO A 1 371 ? -16.498 -15.068 -1.236 1.00 91.94 371 PRO A C 1
ATOM 2835 O O . PRO A 1 371 ? -15.608 -14.493 -0.611 1.00 91.94 371 PRO A O 1
ATOM 2838 N N . ALA A 1 372 ? -17.407 -14.403 -1.948 1.00 93.62 372 ALA A N 1
ATOM 2839 C CA . ALA A 1 372 ? -17.448 -12.948 -2.018 1.00 93.62 372 ALA A CA 1
ATOM 2840 C C . ALA A 1 372 ? -17.566 -12.318 -0.622 1.00 93.62 372 ALA A C 1
ATOM 2842 O O . ALA A 1 372 ? -18.577 -12.499 0.060 1.00 93.62 372 ALA A O 1
ATOM 2843 N N . GLU A 1 373 ? -16.602 -11.490 -0.231 1.00 94.69 373 GLU A N 1
ATOM 2844 C CA . GLU A 1 373 ? -16.693 -10.751 1.021 1.00 94.69 373 GLU A CA 1
ATOM 2845 C C . GLU A 1 373 ? -17.375 -9.401 0.770 1.00 94.69 373 GLU A C 1
ATOM 2847 O O . GLU A 1 373 ? -16.762 -8.437 0.305 1.00 94.69 373 GLU A O 1
ATOM 2852 N N . VAL A 1 374 ? -18.678 -9.327 1.052 1.00 95.44 374 VAL A N 1
ATOM 2853 C CA . VAL A 1 374 ? -19.464 -8.096 0.886 1.00 95.44 374 VAL A CA 1
ATOM 2854 C C . VAL A 1 374 ? -19.054 -7.068 1.938 1.00 95.44 374 VAL A C 1
ATOM 2856 O O . VAL A 1 374 ? -19.374 -7.221 3.120 1.00 95.44 374 VAL A O 1
ATOM 2859 N N . ARG A 1 375 ? -18.394 -5.994 1.494 1.00 93.50 375 ARG A N 1
ATOM 2860 C CA . ARG A 1 375 ? -17.902 -4.898 2.339 1.00 93.50 375 ARG A CA 1
ATOM 2861 C C . ARG A 1 375 ? -18.971 -3.841 2.576 1.00 93.50 375 ARG A C 1
ATOM 2863 O O . ARG A 1 375 ? -19.170 -3.420 3.713 1.00 93.50 375 ARG A O 1
ATOM 2870 N N . ALA A 1 376 ? -19.708 -3.468 1.532 1.00 91.94 376 ALA A N 1
ATOM 2871 C CA . ALA A 1 376 ? -20.766 -2.469 1.625 1.00 91.94 376 ALA A CA 1
ATOM 2872 C C . ALA A 1 376 ? -21.959 -2.794 0.720 1.00 91.94 376 ALA A C 1
ATOM 2874 O O . ALA A 1 376 ? -21.802 -3.366 -0.357 1.00 91.94 376 ALA A O 1
ATOM 2875 N N . ILE A 1 377 ? -23.159 -2.402 1.160 1.00 94.06 377 ILE A N 1
ATOM 2876 C CA . ILE A 1 377 ? -24.384 -2.427 0.351 1.00 94.06 377 ILE A CA 1
ATOM 2877 C C . ILE A 1 377 ? -25.066 -1.066 0.485 1.00 94.06 377 ILE A C 1
ATOM 2879 O O . ILE A 1 377 ? -25.543 -0.718 1.566 1.00 94.06 377 ILE A O 1
ATOM 2883 N N . ASP A 1 378 ? -25.165 -0.338 -0.621 1.00 90.88 378 ASP A N 1
ATOM 2884 C CA . ASP A 1 378 ? -25.941 0.892 -0.734 1.00 90.88 378 ASP A CA 1
ATOM 2885 C C . ASP A 1 378 ? -27.253 0.622 -1.483 1.00 90.88 378 ASP A C 1
ATOM 2887 O O . ASP A 1 378 ? -27.271 0.210 -2.646 1.00 90.88 378 ASP A O 1
ATOM 2891 N N . GLN A 1 379 ? -28.385 0.820 -0.807 1.00 93.81 379 GLN A N 1
ATOM 2892 C CA . GLN A 1 379 ? -29.696 0.597 -1.404 1.00 93.81 379 GLN A CA 1
ATOM 2893 C C . GLN A 1 379 ? -30.185 1.853 -2.133 1.00 93.81 379 GLN A C 1
ATOM 2895 O O . GLN A 1 379 ? -30.814 2.729 -1.541 1.00 93.81 379 GLN A O 1
ATOM 2900 N N . VAL A 1 380 ? -29.987 1.879 -3.452 1.00 89.50 380 VAL A N 1
ATOM 2901 C CA . VAL A 1 380 ? -30.431 2.972 -4.332 1.00 89.50 380 VAL A CA 1
ATOM 2902 C C . VAL A 1 380 ? -31.959 3.005 -4.468 1.00 89.50 380 VAL A C 1
ATOM 2904 O O . VAL A 1 380 ? -32.573 4.075 -4.455 1.00 89.50 380 VAL A O 1
ATOM 2907 N N . SER A 1 381 ? -32.606 1.840 -4.594 1.00 92.12 381 SER A N 1
ATOM 2908 C CA . SER A 1 381 ? -34.068 1.728 -4.681 1.00 92.12 381 SER A CA 1
ATOM 2909 C C . SER A 1 381 ? -34.601 0.389 -4.145 1.00 92.12 381 SER A C 1
ATOM 2911 O O . SER A 1 381 ? -33.866 -0.445 -3.618 1.00 92.12 381 SER A O 1
ATOM 2913 N N . THR A 1 382 ? -35.912 0.141 -4.257 1.00 90.94 382 THR A N 1
ATOM 2914 C CA . THR A 1 382 ? -36.500 -1.171 -3.916 1.00 90.94 382 THR A CA 1
ATOM 2915 C C . THR A 1 382 ? -35.999 -2.306 -4.803 1.00 90.94 382 THR A C 1
ATOM 2917 O O . THR A 1 382 ? -36.062 -3.468 -4.400 1.00 90.94 382 THR A O 1
ATOM 2920 N N . ASP A 1 383 ? -35.512 -1.962 -5.992 1.00 95.75 383 ASP A N 1
ATOM 2921 C CA . ASP A 1 383 ? -35.162 -2.886 -7.063 1.00 95.75 383 ASP A CA 1
ATOM 2922 C C . ASP A 1 383 ? -33.722 -2.670 -7.549 1.00 95.75 383 ASP A C 1
ATOM 2924 O O . ASP A 1 383 ? -33.358 -3.186 -8.599 1.00 95.75 383 ASP A O 1
ATOM 2928 N N . GLU A 1 384 ? -32.903 -1.918 -6.808 1.00 95.94 384 GLU A N 1
ATOM 2929 C CA . GLU A 1 384 ? -31.514 -1.610 -7.163 1.00 95.94 384 GLU A CA 1
ATOM 2930 C C . GLU A 1 384 ? -30.663 -1.406 -5.909 1.00 95.94 384 GLU A C 1
ATOM 2932 O O . GLU A 1 384 ? -31.052 -0.670 -4.998 1.00 95.94 384 GLU A O 1
ATOM 2937 N N . VAL A 1 385 ? -29.497 -2.047 -5.889 1.00 96.31 385 VAL A N 1
ATOM 2938 C CA . VAL A 1 385 ? -28.455 -1.863 -4.878 1.00 96.31 385 VAL A CA 1
ATOM 2939 C C . VAL A 1 385 ? -27.087 -1.753 -5.549 1.00 96.31 385 VAL A C 1
ATOM 2941 O O . VAL A 1 385 ? -26.854 -2.358 -6.597 1.00 96.31 385 VAL A O 1
ATOM 2944 N N . VAL A 1 386 ? -26.177 -1.021 -4.920 1.00 95.00 386 VAL A N 1
ATOM 2945 C CA . VAL A 1 386 ? -24.749 -1.002 -5.242 1.00 95.00 386 VAL A CA 1
ATOM 2946 C C . VAL A 1 386 ? -24.018 -1.771 -4.150 1.00 95.00 386 VAL A C 1
ATOM 2948 O O . VAL A 1 386 ? -24.320 -1.610 -2.970 1.00 95.00 386 VAL A O 1
ATOM 2951 N N . VAL A 1 387 ? -23.112 -2.659 -4.539 1.00 96.12 387 VAL A N 1
ATOM 2952 C CA . VAL A 1 387 ? -22.450 -3.600 -3.636 1.00 96.12 387 VAL A CA 1
ATOM 2953 C C . VAL A 1 387 ? -20.959 -3.549 -3.887 1.00 96.12 387 VAL A C 1
ATOM 2955 O O . VAL A 1 387 ? -20.525 -3.879 -4.987 1.00 96.12 387 VAL A O 1
ATOM 2958 N N . ASP A 1 388 ? -20.192 -3.206 -2.864 1.00 95.81 388 ASP A N 1
ATOM 2959 C CA . ASP A 1 388 ? -18.737 -3.301 -2.910 1.00 95.81 388 ASP A CA 1
ATOM 2960 C C . ASP A 1 388 ? -18.337 -4.611 -2.237 1.00 95.81 388 ASP A C 1
ATOM 2962 O O . ASP A 1 388 ? -18.727 -4.885 -1.096 1.00 95.81 388 ASP A O 1
ATOM 2966 N N . ALA A 1 389 ? -17.597 -5.450 -2.954 1.00 96.50 389 ALA A N 1
ATOM 2967 C CA . ALA A 1 389 ? -17.157 -6.747 -2.463 1.00 96.50 389 ALA A CA 1
ATOM 2968 C C . ALA A 1 389 ? -15.674 -6.973 -2.757 1.00 96.50 389 ALA A C 1
ATOM 2970 O O . ALA A 1 389 ? -15.181 -6.597 -3.820 1.00 96.50 389 ALA A O 1
ATOM 2971 N N . ARG A 1 390 ? -14.988 -7.633 -1.824 1.00 95.56 390 ARG A N 1
ATOM 2972 C CA . ARG A 1 390 ? -13.653 -8.193 -2.039 1.00 95.56 390 ARG A CA 1
ATOM 2973 C C . ARG A 1 390 ? -13.805 -9.604 -2.603 1.00 95.56 390 ARG A C 1
ATOM 2975 O O . ARG A 1 390 ? -14.650 -10.378 -2.148 1.00 95.56 390 ARG A O 1
ATOM 2982 N N . LYS A 1 391 ? -13.023 -9.912 -3.628 1.00 95.06 391 LYS A N 1
ATOM 2983 C CA . LYS A 1 391 ? -12.968 -11.204 -4.312 1.00 95.06 391 LYS A CA 1
ATOM 2984 C C . LYS A 1 391 ? -11.540 -11.717 -4.250 1.00 95.06 391 LYS A C 1
ATOM 2986 O O . LYS A 1 391 ? -10.608 -10.920 -4.298 1.00 95.06 391 LYS A O 1
ATOM 2991 N N . HIS A 1 392 ? -11.384 -13.028 -4.173 1.00 93.44 392 HIS A N 1
ATOM 2992 C CA . HIS A 1 392 ? -10.102 -13.699 -4.340 1.00 93.44 392 HIS A CA 1
ATOM 2993 C C . HIS A 1 392 ? -10.343 -14.906 -5.235 1.00 93.44 392 HIS A C 1
ATOM 2995 O O . HIS A 1 392 ? -11.126 -15.790 -4.886 1.00 93.44 392 HIS A O 1
ATOM 3001 N N . TRP A 1 393 ? -9.765 -14.847 -6.431 1.00 92.69 393 TRP A N 1
ATOM 3002 C CA . TRP A 1 393 ? -9.839 -15.895 -7.437 1.00 92.69 393 TRP A CA 1
ATOM 3003 C C . TRP A 1 393 ? -8.412 -16.260 -7.830 1.00 92.69 393 TRP A C 1
ATOM 3005 O O . TRP A 1 393 ? -7.650 -15.360 -8.176 1.00 92.69 393 TRP A O 1
ATOM 3015 N N . ASP A 1 394 ? -8.106 -17.552 -7.829 1.00 93.44 394 ASP A N 1
ATOM 3016 C CA . ASP A 1 394 ? -6.886 -18.098 -8.423 1.00 93.44 394 ASP A CA 1
ATOM 3017 C C . ASP A 1 394 ? -7.207 -18.518 -9.861 1.00 93.44 394 ASP A C 1
ATOM 3019 O O . ASP A 1 394 ? -7.913 -19.506 -10.093 1.00 93.44 394 ASP A O 1
ATOM 3023 N N . GLY A 1 395 ? -6.825 -17.673 -10.819 1.00 95.69 395 GLY A N 1
ATOM 3024 C CA . GLY A 1 395 ? -7.208 -17.769 -12.220 1.00 95.69 395 GLY A CA 1
ATOM 3025 C C . GLY A 1 395 ? -6.021 -18.027 -13.137 1.00 95.69 395 GLY A C 1
ATOM 3026 O O . GLY A 1 395 ? -5.235 -17.122 -13.413 1.00 95.69 395 GLY A O 1
ATOM 3027 N N . ASP A 1 396 ? -5.980 -19.215 -13.731 1.00 96.75 396 ASP A N 1
ATOM 3028 C CA . ASP A 1 396 ? -5.035 -19.580 -14.779 1.00 96.75 396 ASP A CA 1
ATOM 3029 C C . ASP A 1 396 ? -5.589 -19.266 -16.172 1.00 96.75 396 ASP A C 1
ATOM 3031 O O . ASP A 1 396 ? -6.660 -19.749 -16.566 1.00 96.75 396 ASP A O 1
ATOM 3035 N N . PHE A 1 397 ? -4.822 -18.524 -16.971 1.00 96.88 397 PHE A N 1
ATOM 3036 C CA . PHE A 1 397 ? -5.183 -18.217 -18.351 1.00 96.88 397 PHE A CA 1
ATOM 3037 C C . PHE A 1 397 ? -4.472 -19.123 -19.358 1.00 96.88 397 PHE A C 1
ATOM 3039 O O . PHE A 1 397 ? -3.255 -19.316 -19.304 1.00 96.88 397 PHE A O 1
ATOM 3046 N N . TYR A 1 398 ? -5.226 -19.624 -20.337 1.00 97.12 398 TYR A N 1
ATOM 3047 C CA . TYR A 1 398 ? -4.707 -20.446 -21.427 1.00 97.12 398 TYR A CA 1
ATOM 3048 C C . TYR A 1 398 ? -5.133 -19.882 -22.784 1.00 97.12 398 TYR A C 1
ATOM 3050 O O . TYR A 1 398 ? -6.283 -19.476 -22.949 1.00 97.12 398 TYR A O 1
ATOM 3058 N N . CYS A 1 399 ? -4.241 -19.926 -23.776 1.00 96.69 399 CYS A N 1
ATOM 3059 C CA . CYS A 1 399 ? -4.528 -19.629 -25.186 1.00 96.69 399 CYS A CA 1
ATOM 3060 C C . CYS A 1 399 ? -3.820 -20.633 -26.095 1.00 96.69 399 CYS A C 1
ATOM 3062 O O . CYS A 1 399 ? -2.671 -20.988 -25.841 1.00 96.69 399 CYS A O 1
ATOM 3064 N N . ASP A 1 400 ? -4.497 -21.115 -27.142 1.00 96.94 400 ASP A N 1
ATOM 3065 C CA . ASP A 1 400 ? -4.011 -22.197 -28.017 1.00 96.94 400 ASP A CA 1
ATOM 3066 C C . ASP A 1 400 ? -3.588 -23.463 -27.220 1.00 96.94 400 ASP A C 1
ATOM 3068 O O . ASP A 1 400 ? -2.741 -24.253 -27.646 1.00 96.94 400 ASP A O 1
ATOM 3072 N N . GLY A 1 401 ? -4.171 -23.652 -26.027 1.00 95.94 401 GLY A N 1
ATOM 3073 C CA . GLY A 1 401 ? -3.826 -24.713 -25.073 1.00 95.94 401 GLY A CA 1
ATOM 3074 C C . GLY A 1 401 ? -2.511 -24.513 -24.304 1.00 95.94 401 GLY A C 1
ATOM 3075 O O . GLY A 1 401 ? -2.114 -25.412 -23.561 1.00 95.94 401 GLY A O 1
ATOM 3076 N N . GLU A 1 402 ? -1.832 -23.375 -24.461 1.00 97.38 402 GLU A N 1
ATOM 3077 C CA . GLU A 1 402 ? -0.622 -23.014 -23.716 1.00 97.38 402 GLU A CA 1
ATOM 3078 C C . GLU A 1 402 ? -0.952 -22.092 -22.537 1.00 97.38 402 GLU A C 1
ATOM 3080 O O . GLU A 1 402 ? -1.787 -21.196 -22.650 1.00 97.38 402 GLU A O 1
ATOM 3085 N N . TYR A 1 403 ? -0.283 -22.323 -21.405 1.00 96.38 403 TYR A N 1
ATOM 3086 C CA . TYR A 1 403 ? -0.404 -21.510 -20.195 1.00 96.38 403 TYR A CA 1
ATOM 3087 C C . TYR A 1 403 ? 0.239 -20.128 -20.383 1.00 96.38 403 TYR A C 1
ATOM 3089 O O . TYR A 1 403 ? 1.407 -20.040 -20.777 1.00 96.38 403 TYR A O 1
ATOM 3097 N N . ASP A 1 404 ? -0.489 -19.059 -20.056 1.00 94.50 404 ASP A N 1
ATOM 3098 C CA . ASP A 1 404 ? -0.003 -17.678 -20.096 1.00 94.50 404 ASP A CA 1
ATOM 3099 C C . ASP A 1 404 ? 0.095 -17.068 -18.693 1.00 94.50 404 ASP A C 1
ATOM 3101 O O . ASP A 1 404 ? -0.783 -16.340 -18.230 1.00 94.50 404 ASP A O 1
ATOM 3105 N N . ALA A 1 405 ? 1.252 -17.285 -18.066 1.00 88.50 405 ALA A N 1
ATOM 3106 C CA . ALA A 1 405 ? 1.573 -16.780 -16.732 1.00 88.50 405 ALA A CA 1
ATOM 3107 C C . ALA A 1 405 ? 1.440 -15.254 -16.563 1.00 88.50 405 ALA A C 1
ATOM 3109 O O . ALA A 1 405 ? 1.406 -14.774 -15.438 1.00 88.50 405 ALA A O 1
ATOM 3110 N N . ARG A 1 406 ? 1.442 -14.464 -17.648 1.00 83.88 406 ARG A N 1
ATOM 3111 C CA . ARG A 1 406 ? 1.309 -12.996 -17.552 1.00 83.88 406 ARG A CA 1
ATOM 3112 C C . ARG A 1 406 ? -0.132 -12.539 -17.406 1.00 83.88 406 ARG A C 1
ATOM 3114 O O . ARG A 1 406 ? -0.356 -11.401 -17.003 1.00 83.88 406 ARG A O 1
ATOM 3121 N N . SER A 1 407 ? -1.059 -13.376 -17.847 1.00 89.75 407 SER A N 1
ATOM 3122 C CA . SER A 1 407 ? -2.485 -13.105 -17.795 1.00 89.75 407 SER A CA 1
ATOM 3123 C C . SER A 1 407 ? -3.126 -13.800 -16.594 1.00 89.75 407 SER A C 1
ATOM 3125 O O . SER A 1 407 ? -4.151 -13.317 -16.132 1.00 89.75 407 SER A O 1
ATOM 3127 N N . SER A 1 408 ? -2.522 -14.872 -16.069 1.00 91.00 408 SER A N 1
ATOM 3128 C CA . SER A 1 408 ? -2.932 -15.504 -14.809 1.00 91.00 408 SER A CA 1
ATOM 3129 C C . SER A 1 408 ? -2.747 -14.587 -13.595 1.00 91.00 408 SER A C 1
ATOM 3131 O O . SER A 1 408 ? -1.882 -13.706 -13.606 1.00 91.00 408 SER A O 1
ATOM 3133 N N . PHE A 1 409 ? -3.547 -14.790 -12.549 1.00 90.06 409 PHE A N 1
ATOM 3134 C CA . PHE A 1 409 ? -3.498 -14.003 -11.313 1.00 90.06 409 PHE A CA 1
ATOM 3135 C C . PHE A 1 409 ? -4.044 -14.787 -10.109 1.00 90.06 409 PHE A C 1
ATOM 3137 O O . PHE A 1 409 ? -4.914 -15.632 -10.282 1.00 90.06 409 PHE A O 1
ATOM 3144 N N . ASP A 1 410 ? -3.574 -14.439 -8.908 1.00 92.06 410 ASP A N 1
ATOM 3145 C CA . ASP A 1 410 ? -4.021 -14.984 -7.605 1.00 92.06 410 ASP A CA 1
ATOM 3146 C C . ASP A 1 410 ? -4.239 -13.857 -6.561 1.00 92.06 410 ASP A C 1
ATOM 3148 O O . ASP A 1 410 ? -4.496 -14.073 -5.382 1.00 92.06 410 ASP A O 1
ATOM 3152 N N . ASP A 1 411 ? -4.150 -12.590 -6.974 1.00 77.38 411 ASP A N 1
ATOM 3153 C CA . ASP A 1 411 ? -4.295 -11.479 -6.034 1.00 77.38 411 ASP A CA 1
ATOM 3154 C C . ASP A 1 411 ? -5.778 -11.187 -5.728 1.00 77.38 411 ASP A C 1
ATOM 3156 O O . ASP A 1 411 ? -6.616 -11.160 -6.642 1.00 77.38 411 ASP A O 1
ATOM 3160 N N . PRO A 1 412 ? -6.138 -10.887 -4.465 1.00 90.44 412 PRO A N 1
ATOM 3161 C CA . PRO A 1 412 ? -7.469 -10.405 -4.140 1.00 90.44 412 PRO A CA 1
ATOM 3162 C C . PRO A 1 412 ? -7.714 -9.022 -4.759 1.00 90.44 412 PRO A C 1
ATOM 3164 O O . PRO A 1 412 ? -6.830 -8.169 -4.814 1.00 90.44 412 PRO A O 1
ATOM 3167 N N . PHE A 1 413 ? -8.950 -8.762 -5.173 1.00 92.81 413 PHE A N 1
ATOM 3168 C CA . PHE A 1 413 ? -9.349 -7.504 -5.801 1.00 92.81 413 PHE A CA 1
ATOM 3169 C C . PHE A 1 413 ? -10.734 -7.054 -5.333 1.00 92.81 413 PHE A C 1
ATOM 3171 O O . PHE A 1 413 ? -11.546 -7.846 -4.849 1.00 92.81 413 PHE A O 1
ATOM 3178 N N . PHE A 1 414 ? -11.021 -5.762 -5.479 1.00 94.12 414 PHE A N 1
ATOM 3179 C CA . PHE A 1 414 ? -12.302 -5.180 -5.091 1.00 94.12 414 PHE A CA 1
ATOM 3180 C C . PHE A 1 414 ? -13.162 -4.912 -6.319 1.00 94.12 414 PHE A C 1
ATOM 3182 O O . PHE A 1 414 ? -12.684 -4.473 -7.365 1.00 94.12 414 PHE A O 1
ATOM 3189 N N . VAL A 1 415 ? -14.457 -5.193 -6.202 1.00 96.19 415 VAL A N 1
ATOM 3190 C CA . VAL A 1 415 ? -15.423 -5.009 -7.284 1.00 96.19 415 VAL A CA 1
ATOM 3191 C C . VAL A 1 415 ? -16.658 -4.305 -6.755 1.00 96.19 415 VAL A C 1
ATOM 3193 O O . VAL A 1 415 ? -17.257 -4.740 -5.770 1.00 96.19 415 VAL A O 1
ATOM 3196 N N . ARG A 1 416 ? -17.081 -3.267 -7.473 1.00 96.88 416 ARG A N 1
ATOM 3197 C CA . ARG A 1 416 ? -18.387 -2.632 -7.332 1.00 96.88 416 ARG A CA 1
ATOM 3198 C C . ARG A 1 416 ? -19.377 -3.272 -8.292 1.00 96.88 416 ARG A C 1
ATOM 3200 O O . ARG A 1 416 ? -19.221 -3.211 -9.513 1.00 96.88 416 ARG A O 1
ATOM 3207 N N . TYR A 1 417 ? -20.429 -3.863 -7.748 1.00 97.94 417 TYR A N 1
ATOM 3208 C CA . TYR A 1 417 ? -21.559 -4.403 -8.491 1.00 97.94 417 TYR A CA 1
ATOM 3209 C C . TYR A 1 417 ? -22.744 -3.450 -8.399 1.00 97.94 417 TYR A C 1
ATOM 3211 O O . TYR A 1 417 ? -23.088 -2.990 -7.316 1.00 97.94 417 TYR A O 1
ATOM 3219 N N . THR A 1 418 ? -23.442 -3.218 -9.508 1.00 97.12 418 THR A N 1
ATOM 3220 C CA . THR A 1 418 ? -24.845 -2.782 -9.434 1.00 97.12 418 THR A CA 1
ATOM 3221 C C . THR A 1 418 ? -25.719 -4.011 -9.615 1.00 97.12 418 THR A C 1
ATOM 3223 O O . THR A 1 418 ? -25.592 -4.726 -10.613 1.00 97.12 418 THR A O 1
ATOM 3226 N N . VAL A 1 419 ? -26.591 -4.281 -8.649 1.00 97.94 419 VAL A N 1
ATOM 3227 C CA . VAL A 1 419 ? -27.499 -5.429 -8.654 1.00 97.94 419 VAL A CA 1
ATOM 3228 C C . VAL A 1 419 ? -28.925 -4.905 -8.723 1.00 97.94 419 VAL A C 1
ATOM 3230 O O . VAL A 1 419 ? -29.369 -4.164 -7.849 1.00 97.94 419 VAL A O 1
ATOM 3233 N N . ILE A 1 420 ? -29.660 -5.303 -9.759 1.00 97.31 420 ILE A N 1
ATOM 3234 C CA . ILE A 1 420 ? -31.049 -4.893 -9.971 1.00 97.31 420 ILE A CA 1
ATOM 3235 C C . ILE A 1 420 ? -31.993 -6.081 -9.890 1.00 97.31 420 ILE A C 1
ATOM 3237 O O . ILE A 1 420 ? -31.650 -7.211 -10.243 1.00 97.31 420 ILE A O 1
ATOM 3241 N N . ARG A 1 421 ? -33.225 -5.826 -9.463 1.00 97.00 421 ARG A N 1
ATOM 3242 C CA . ARG A 1 421 ? -34.290 -6.817 -9.486 1.00 97.00 421 ARG A CA 1
ATOM 3243 C C . ARG A 1 421 ? -34.936 -6.838 -10.870 1.00 97.00 421 ARG A C 1
ATOM 3245 O O . ARG A 1 421 ? -35.564 -5.876 -11.300 1.00 97.00 421 ARG A O 1
ATOM 3252 N N . SER A 1 422 ? -34.818 -7.964 -11.566 1.00 93.88 422 SER A N 1
ATOM 3253 C CA . SER A 1 422 ? -35.389 -8.207 -12.891 1.00 93.88 422 SER A CA 1
ATOM 3254 C C . SER A 1 422 ? -36.214 -9.494 -12.863 1.00 93.88 422 SER A C 1
ATOM 3256 O O . SER A 1 422 ? -35.767 -10.516 -12.352 1.00 93.88 422 SER A O 1
ATOM 3258 N N . ASP A 1 423 ? -37.464 -9.438 -13.332 1.00 92.88 423 ASP A N 1
ATOM 3259 C CA . ASP A 1 423 ? -38.433 -10.549 -13.250 1.00 92.88 423 ASP A CA 1
ATOM 3260 C C . ASP A 1 423 ? -38.676 -11.080 -11.816 1.00 92.88 423 ASP A C 1
ATOM 3262 O O . ASP A 1 423 ? -39.130 -12.207 -11.588 1.00 92.88 423 ASP A O 1
ATOM 3266 N N . GLY A 1 424 ? -38.427 -10.221 -10.824 1.00 92.62 424 GLY A N 1
ATOM 3267 C CA . GLY A 1 424 ? -38.580 -10.510 -9.400 1.00 92.62 424 GLY A CA 1
ATOM 3268 C C . GLY A 1 424 ? -37.376 -11.190 -8.741 1.00 92.62 424 GLY A C 1
ATOM 3269 O O . GLY A 1 424 ? -37.463 -11.468 -7.546 1.00 92.62 424 GLY A O 1
ATOM 3270 N N . ASP A 1 425 ? -36.286 -11.414 -9.476 1.00 95.50 425 ASP A N 1
ATOM 3271 C CA . ASP A 1 425 ? -35.027 -11.963 -8.962 1.00 95.50 425 ASP A CA 1
ATOM 3272 C C . ASP A 1 425 ? -33.905 -10.924 -9.089 1.00 95.50 425 ASP A C 1
ATOM 3274 O O . ASP A 1 425 ? -33.914 -10.092 -9.995 1.00 95.50 425 ASP A O 1
ATOM 3278 N N . TRP A 1 426 ? -32.952 -10.938 -8.164 1.00 97.69 426 TRP A N 1
ATOM 3279 C CA . TRP A 1 426 ? -31.783 -10.059 -8.206 1.00 97.69 426 TRP A CA 1
ATOM 3280 C C . TRP A 1 426 ? -30.761 -10.568 -9.227 1.00 97.69 426 TRP A C 1
ATOM 3282 O O . TRP A 1 426 ? -30.491 -11.767 -9.287 1.00 97.69 426 TRP A O 1
ATOM 3292 N N . ARG A 1 427 ? -30.209 -9.660 -10.036 1.00 98.25 427 ARG A N 1
ATOM 3293 C CA . ARG A 1 427 ? -29.183 -9.938 -11.050 1.00 98.25 427 ARG A CA 1
ATOM 3294 C C . ARG A 1 427 ? -28.189 -8.785 -11.126 1.00 98.25 427 ARG A C 1
ATOM 3296 O O . ARG A 1 427 ? -28.579 -7.626 -10.998 1.00 98.25 427 ARG A O 1
ATOM 3303 N N . VAL A 1 428 ? -26.926 -9.086 -11.393 1.00 98.31 428 VAL A N 1
ATOM 3304 C CA . VAL A 1 428 ? -25.869 -8.091 -11.608 1.00 98.31 428 VAL A CA 1
ATOM 3305 C C . VAL A 1 428 ? -26.100 -7.394 -12.954 1.00 98.31 428 VAL A C 1
ATOM 3307 O O . VAL A 1 428 ? -26.111 -8.044 -14.001 1.00 98.31 428 VAL A O 1
ATOM 3310 N N . SER A 1 429 ? -26.308 -6.076 -12.949 1.00 97.50 429 SER A N 1
ATOM 3311 C CA . SER A 1 429 ? -26.484 -5.258 -14.158 1.00 97.50 429 SER A CA 1
ATOM 3312 C C . SER A 1 429 ? -25.197 -4.613 -14.655 1.00 97.50 429 SER A C 1
ATOM 3314 O O . SER A 1 429 ? -25.071 -4.377 -15.855 1.00 97.50 429 SER A O 1
ATOM 3316 N N . SER A 1 430 ? -24.253 -4.332 -13.758 1.00 96.00 430 SER A N 1
ATOM 3317 C CA . SER A 1 430 ? -22.912 -3.823 -14.069 1.00 96.00 430 SER A CA 1
ATOM 3318 C C . SER A 1 430 ? -21.908 -4.311 -13.021 1.00 96.00 430 SER A C 1
ATOM 3320 O O . SER A 1 430 ? -22.292 -4.652 -11.899 1.00 96.00 430 SER A O 1
ATOM 3322 N N . LYS A 1 431 ? -20.631 -4.369 -13.408 1.00 96.81 431 LYS A N 1
ATOM 3323 C CA . LYS A 1 431 ? -19.497 -4.688 -12.536 1.00 96.81 431 LYS A CA 1
ATOM 3324 C C . LYS A 1 431 ? -18.296 -3.825 -12.920 1.00 96.81 431 LYS A C 1
ATOM 3326 O O . LYS A 1 431 ? -18.044 -3.645 -14.112 1.00 96.81 431 LYS A O 1
ATOM 3331 N N . GLU A 1 432 ? -17.571 -3.323 -11.933 1.00 93.56 432 GLU A N 1
ATOM 3332 C CA . GLU A 1 432 ? -16.373 -2.498 -12.102 1.00 93.56 432 GLU A CA 1
ATOM 3333 C C . GLU A 1 432 ? -15.340 -2.889 -11.046 1.00 93.56 432 GLU A C 1
ATOM 3335 O O . GLU A 1 432 ? -15.682 -2.996 -9.873 1.00 93.56 432 GLU A O 1
ATOM 3340 N N . VAL A 1 433 ? -14.097 -3.140 -11.461 1.00 92.06 433 VAL A N 1
ATOM 3341 C CA . VAL A 1 433 ? -12.986 -3.344 -10.520 1.00 92.06 433 VAL A CA 1
ATOM 3342 C C . VAL A 1 433 ? -12.609 -1.977 -9.958 1.00 92.06 433 VAL A C 1
ATOM 3344 O O . VAL A 1 433 ? -12.382 -1.054 -10.740 1.00 92.06 433 VAL A O 1
ATOM 3347 N N . ILE A 1 434 ? -12.574 -1.854 -8.635 1.00 91.44 434 ILE A N 1
ATOM 3348 C CA . ILE A 1 434 ? -12.275 -0.609 -7.916 1.00 91.44 434 ILE A CA 1
ATOM 3349 C C . ILE A 1 434 ? -10.986 -0.768 -7.108 1.00 91.44 434 ILE A C 1
ATOM 3351 O O . ILE A 1 434 ? -10.614 -1.885 -6.743 1.00 91.44 434 ILE A O 1
ATOM 3355 N N . ASP A 1 435 ? -10.319 0.346 -6.819 1.00 86.56 435 ASP A N 1
ATOM 3356 C CA . ASP A 1 435 ? -9.171 0.357 -5.910 1.00 86.56 435 ASP A CA 1
ATOM 3357 C C . ASP A 1 435 ? -9.654 0.184 -4.454 1.00 86.56 435 ASP A C 1
ATOM 3359 O O . ASP A 1 435 ? -10.745 0.630 -4.094 1.00 86.56 435 ASP A O 1
ATOM 3363 N N . GLU A 1 436 ? -8.844 -0.441 -3.593 1.00 83.94 436 GLU A N 1
ATOM 3364 C CA . GLU A 1 436 ? -9.180 -0.672 -2.174 1.00 83.94 436 GLU A CA 1
ATOM 3365 C C . GLU A 1 436 ? -9.543 0.626 -1.432 1.00 83.94 436 GLU A C 1
ATOM 3367 O O . GLU A 1 436 ? -10.500 0.669 -0.657 1.00 83.94 436 GLU A O 1
ATOM 3372 N N . ASP A 1 437 ? -8.843 1.717 -1.748 1.00 78.38 437 ASP A N 1
ATOM 3373 C CA . ASP A 1 437 ? -9.087 3.045 -1.179 1.00 78.38 437 ASP A CA 1
ATOM 3374 C C . ASP A 1 437 ? -10.499 3.589 -1.506 1.00 78.38 437 ASP A C 1
ATOM 3376 O O . ASP A 1 437 ? -11.007 4.463 -0.800 1.00 78.38 437 ASP A O 1
ATOM 3380 N N . GLU A 1 438 ? -11.165 3.080 -2.552 1.00 79.88 438 GLU A N 1
ATOM 3381 C CA . GLU A 1 438 ? -12.530 3.478 -2.927 1.00 79.88 438 GLU A CA 1
ATOM 3382 C C . GLU A 1 438 ? -13.628 2.740 -2.146 1.00 79.88 438 GLU A C 1
ATOM 3384 O O . GLU A 1 438 ? -14.794 3.145 -2.197 1.00 79.88 438 GLU A O 1
ATOM 3389 N N . VAL A 1 439 ? -13.278 1.676 -1.415 1.00 77.50 439 VAL A N 1
ATOM 3390 C CA . VAL A 1 439 ? -14.210 0.845 -0.626 1.00 77.50 439 VAL A CA 1
ATOM 3391 C C . VAL A 1 439 ? -14.611 1.554 0.680 1.00 77.50 439 VAL A C 1
ATOM 3393 O O . VAL A 1 439 ? -15.629 1.241 1.299 1.00 77.50 439 VAL A O 1
ATOM 3396 N N . VAL A 1 440 ? -13.851 2.571 1.097 1.00 58.47 440 VAL A N 1
ATOM 3397 C CA . VAL A 1 440 ? -13.985 3.239 2.396 1.00 58.47 440 VAL A CA 1
ATOM 3398 C C . VAL A 1 440 ? -14.739 4.564 2.258 1.00 58.47 440 VAL A C 1
ATOM 3400 O O . VAL A 1 440 ? -14.111 5.618 2.241 1.00 58.47 440 VAL A O 1
ATOM 3403 N N . ASN A 1 441 ? -16.081 4.549 2.161 1.00 52.38 441 ASN A N 1
ATOM 3404 C CA . ASN A 1 441 ? -16.914 5.708 2.574 1.00 52.38 441 ASN A CA 1
ATOM 3405 C C . ASN A 1 441 ? -18.453 5.531 2.575 1.00 52.38 441 ASN A C 1
ATOM 3407 O O . ASN A 1 441 ? -19.185 6.525 2.536 1.00 52.38 441 ASN A O 1
ATOM 3411 N N . THR A 1 442 ? -19.014 4.321 2.654 1.00 51.03 442 THR A N 1
ATOM 3412 C CA . THR A 1 442 ? -20.487 4.172 2.610 1.00 51.03 442 THR A CA 1
ATOM 3413 C C . THR A 1 442 ? -21.217 4.573 3.895 1.00 51.03 442 THR A C 1
ATOM 3415 O O . THR A 1 442 ? -22.392 4.929 3.824 1.00 51.03 442 THR A O 1
ATOM 3418 N N . ASP A 1 443 ? -20.539 4.658 5.045 1.00 45.22 443 ASP A N 1
ATOM 3419 C CA . ASP A 1 443 ? -21.162 5.140 6.292 1.00 45.22 443 ASP A CA 1
ATOM 3420 C C . ASP A 1 443 ? -21.526 6.645 6.270 1.00 45.22 443 ASP A C 1
ATOM 3422 O O . ASP A 1 443 ? -22.182 7.139 7.189 1.00 45.22 443 ASP A O 1
ATOM 3426 N N . ASN A 1 444 ? -21.177 7.383 5.204 1.00 42.62 444 ASN A N 1
ATOM 3427 C CA . ASN A 1 444 ? -21.485 8.813 5.039 1.00 42.62 444 ASN A CA 1
ATOM 3428 C C . ASN A 1 444 ? -22.368 9.171 3.818 1.00 42.62 444 ASN A C 1
ATOM 3430 O O . ASN A 1 444 ? -22.584 10.357 3.539 1.00 42.62 444 ASN A O 1
ATOM 3434 N N . LEU A 1 445 ? -22.942 8.204 3.094 1.00 42.38 445 LEU A N 1
ATOM 3435 C CA . LEU A 1 445 ? -23.670 8.456 1.836 1.00 42.38 445 LEU A CA 1
ATOM 3436 C C . LEU A 1 445 ? -25.175 8.758 2.014 1.00 42.38 445 LEU A C 1
ATOM 3438 O O . LEU A 1 445 ? -26.051 8.100 1.472 1.00 42.38 445 LEU A O 1
ATOM 3442 N N . PHE A 1 446 ? -25.485 9.865 2.695 1.00 40.50 446 PHE A N 1
ATOM 3443 C CA . PHE A 1 446 ? -26.612 10.734 2.296 1.00 40.50 446 PHE A CA 1
ATOM 3444 C C . PHE A 1 446 ? -26.104 12.066 1.723 1.00 40.50 446 PHE A C 1
ATOM 3446 O O . PHE A 1 446 ? -26.805 13.080 1.746 1.00 40.50 446 PHE A O 1
ATOM 3453 N N . SER A 1 447 ? -24.877 12.089 1.204 1.00 35.41 447 SER A N 1
ATOM 3454 C CA . SER A 1 447 ? -24.347 13.244 0.491 1.00 35.41 447 SER A CA 1
ATOM 3455 C C . SER A 1 447 ? -24.446 12.978 -1.005 1.00 35.41 447 SER A C 1
ATOM 3457 O O . SER A 1 447 ? -23.650 12.242 -1.577 1.00 35.41 447 SER A O 1
ATOM 3459 N N . SER A 1 448 ? -25.472 13.556 -1.632 1.00 32.91 448 SER A N 1
ATOM 3460 C CA . SER A 1 448 ? -25.575 13.727 -3.083 1.00 32.91 448 SER A CA 1
ATOM 3461 C C . SER A 1 448 ? -24.201 14.019 -3.682 1.00 32.91 448 SER A C 1
ATOM 3463 O O . SER A 1 448 ? -23.564 14.954 -3.196 1.00 32.91 448 SER A O 1
ATOM 3465 N N . THR A 1 449 ? -23.782 13.287 -4.723 1.00 35.09 449 THR A N 1
ATOM 3466 C CA . THR A 1 449 ? -22.587 13.607 -5.524 1.00 35.09 449 THR A CA 1
ATOM 3467 C C . THR A 1 449 ? -22.526 15.120 -5.722 1.00 35.09 449 THR A C 1
ATOM 3469 O O . THR A 1 449 ? -23.392 15.665 -6.424 1.00 35.09 449 THR A O 1
ATOM 3472 N N . PRO A 1 450 ? -21.597 15.828 -5.054 1.00 39.88 450 PRO A N 1
ATOM 3473 C CA . PRO A 1 450 ? -21.517 17.257 -5.199 1.00 39.88 450 PRO A CA 1
ATOM 3474 C C . PRO A 1 450 ? -21.052 17.467 -6.626 1.00 39.88 450 PRO A C 1
ATOM 3476 O O . PRO A 1 450 ? -19.936 17.111 -6.984 1.00 39.88 450 PRO A O 1
ATOM 3479 N N . SER A 1 451 ? -21.924 18.019 -7.466 1.00 44.12 451 SER A N 1
ATOM 3480 C CA . SER A 1 451 ? -21.473 18.699 -8.671 1.00 44.12 451 SER A CA 1
ATOM 3481 C C . SER A 1 451 ? -20.339 19.614 -8.229 1.00 44.12 451 SER A C 1
ATOM 3483 O O . SER A 1 451 ? -20.619 20.529 -7.445 1.00 44.12 451 SER A O 1
ATOM 3485 N N . THR A 1 452 ? -19.102 19.314 -8.639 1.00 52.88 452 THR A N 1
ATOM 3486 C CA . THR A 1 452 ? -17.900 20.028 -8.206 1.00 52.88 452 THR A CA 1
ATOM 3487 C C . THR A 1 452 ? -18.216 21.516 -8.267 1.00 52.88 452 THR A C 1
ATOM 3489 O O . THR A 1 452 ? -18.539 22.014 -9.357 1.00 52.88 452 THR A O 1
ATOM 3492 N N . PRO A 1 453 ? -18.290 22.213 -7.118 1.00 60.78 453 PRO A N 1
ATOM 3493 C CA . PRO A 1 453 ? -18.697 23.602 -7.112 1.00 60.78 453 PRO A CA 1
ATOM 3494 C C . PRO A 1 453 ? -17.753 24.335 -8.053 1.00 60.78 453 PRO A C 1
ATOM 3496 O O . PRO A 1 453 ? -16.536 24.195 -7.949 1.00 60.78 453 PRO A O 1
ATOM 3499 N N . SER A 1 454 ? -18.311 25.057 -9.030 1.00 71.00 454 SER A N 1
ATOM 3500 C CA . SER A 1 454 ? -17.479 25.807 -9.966 1.00 71.00 454 SER A CA 1
ATOM 3501 C C . SER A 1 454 ? -16.492 26.659 -9.161 1.00 71.00 454 SER A C 1
ATOM 3503 O O . SER A 1 454 ? -16.936 27.329 -8.220 1.00 71.00 454 SER A O 1
ATOM 3505 N N . PRO A 1 455 ? -15.187 26.625 -9.493 1.00 80.56 455 PRO A N 1
ATOM 3506 C CA . PRO A 1 455 ? -14.153 27.241 -8.677 1.00 80.56 455 PRO A CA 1
ATOM 3507 C C . PRO A 1 455 ? -14.511 28.695 -8.399 1.00 80.56 455 PRO A C 1
ATOM 3509 O O . PRO A 1 455 ? -14.979 29.430 -9.281 1.00 80.56 455 PRO A O 1
ATOM 3512 N N . SER A 1 456 ? -14.331 29.123 -7.151 1.00 90.06 456 SER A N 1
ATOM 3513 C CA . SER A 1 456 ? -14.671 30.488 -6.785 1.00 90.06 456 SER A CA 1
ATOM 3514 C C . SER A 1 456 ? -13.796 31.472 -7.572 1.00 90.06 456 SER A C 1
ATOM 3516 O O . SER A 1 456 ? -12.686 31.166 -8.008 1.00 90.06 456 SER A O 1
ATOM 3518 N N . SER A 1 457 ? -14.242 32.723 -7.715 1.00 92.69 457 SER A N 1
ATOM 3519 C CA . SER A 1 457 ? -13.392 33.757 -8.334 1.00 92.69 457 SER A CA 1
ATOM 3520 C C . SER A 1 457 ? -12.048 33.958 -7.611 1.00 92.69 457 SER A C 1
ATOM 3522 O O . SER A 1 457 ? -11.116 34.511 -8.194 1.00 92.69 457 SER A O 1
ATOM 3524 N N . ALA A 1 458 ? -11.934 33.554 -6.339 1.00 94.06 458 ALA A N 1
ATOM 3525 C CA . ALA A 1 458 ? -10.671 33.564 -5.609 1.00 94.06 458 ALA A CA 1
ATOM 3526 C C . ALA A 1 458 ? -9.757 32.405 -6.030 1.00 94.06 458 ALA A C 1
ATOM 3528 O O . ALA A 1 458 ? -8.565 32.635 -6.221 1.00 94.06 458 ALA A O 1
ATOM 3529 N N . ASP A 1 459 ? -10.322 31.220 -6.246 1.00 95.12 459 ASP A N 1
ATOM 3530 C CA . ASP A 1 459 ? -9.613 30.018 -6.697 1.00 95.12 459 ASP A CA 1
ATOM 3531 C C . ASP A 1 459 ? -9.019 30.203 -8.084 1.00 95.12 459 ASP A C 1
ATOM 3533 O O . ASP A 1 459 ? -7.826 29.980 -8.283 1.00 95.12 459 ASP A O 1
ATOM 3537 N N . GLN A 1 460 ? -9.807 30.751 -9.013 1.00 96.31 460 GLN A N 1
ATOM 3538 C CA . GLN A 1 460 ? -9.311 31.052 -10.353 1.00 96.31 460 GLN A CA 1
ATOM 3539 C C . GLN A 1 460 ? -8.142 32.048 -10.318 1.00 96.31 460 GLN A C 1
ATOM 3541 O O . GLN A 1 460 ? -7.148 31.865 -11.015 1.00 96.31 460 GLN A O 1
ATOM 3546 N N . ARG A 1 461 ? -8.214 33.080 -9.464 1.00 97.44 461 ARG A N 1
ATOM 3547 C CA . ARG A 1 461 ? -7.103 34.032 -9.293 1.00 97.44 461 ARG A CA 1
ATOM 3548 C C . ARG A 1 461 ? -5.857 33.371 -8.709 1.00 97.44 461 ARG A C 1
ATOM 3550 O O . ARG A 1 461 ? -4.754 33.747 -9.095 1.00 97.44 461 ARG A O 1
ATOM 3557 N N . LEU A 1 462 ? -6.023 32.436 -7.774 1.00 97.69 462 LEU A N 1
ATOM 3558 C CA . LEU A 1 462 ? -4.908 31.703 -7.181 1.00 97.69 462 LEU A CA 1
ATOM 3559 C C . LEU A 1 462 ? -4.238 30.788 -8.214 1.00 97.69 462 LEU A C 1
ATOM 3561 O O . LEU A 1 462 ? -3.012 30.798 -8.311 1.00 97.69 462 LEU A O 1
ATOM 3565 N N . LYS A 1 463 ? -5.027 30.081 -9.031 1.00 97.50 463 LYS A N 1
ATOM 3566 C CA . LYS A 1 463 ? -4.530 29.303 -10.172 1.00 97.50 463 LYS A CA 1
ATOM 3567 C C . LYS A 1 463 ? -3.740 30.180 -11.144 1.00 97.50 463 LYS A C 1
ATOM 3569 O O . LYS A 1 463 ? -2.595 29.867 -11.463 1.00 97.50 463 LYS A O 1
ATOM 3574 N N . ASP A 1 464 ? -4.328 31.288 -11.593 1.00 97.75 464 ASP A N 1
ATOM 3575 C CA . ASP A 1 464 ? -3.696 32.189 -12.563 1.00 97.75 464 ASP A CA 1
ATOM 3576 C C . ASP A 1 464 ? -2.371 32.761 -12.023 1.00 97.75 464 ASP A C 1
ATOM 3578 O O . ASP A 1 464 ? -1.382 32.846 -12.755 1.00 97.75 464 ASP A O 1
ATOM 3582 N N . ASP A 1 465 ? -2.322 33.118 -10.733 1.00 98.12 465 ASP A N 1
ATOM 3583 C CA . ASP A 1 465 ? -1.102 33.577 -10.058 1.00 98.12 465 ASP A CA 1
ATOM 3584 C C . ASP A 1 465 ? -0.038 32.470 -9.966 1.00 98.12 465 ASP A C 1
ATOM 3586 O O . ASP A 1 465 ? 1.136 32.712 -10.263 1.00 98.12 465 ASP A O 1
ATOM 3590 N N . LEU A 1 466 ? -0.434 31.241 -9.623 1.00 98.06 466 LEU A N 1
ATOM 3591 C CA . LEU A 1 466 ? 0.472 30.095 -9.549 1.00 98.06 466 LEU A CA 1
ATOM 3592 C C . LEU A 1 466 ? 1.071 29.756 -10.923 1.00 98.06 466 LEU A C 1
ATOM 3594 O O . LEU A 1 466 ? 2.287 29.591 -11.042 1.00 98.06 466 LEU A O 1
ATOM 3598 N N . LEU A 1 467 ? 0.259 29.746 -11.982 1.00 98.06 467 LEU A N 1
ATOM 3599 C CA . LEU A 1 467 ? 0.730 29.518 -13.352 1.00 98.06 467 LEU A CA 1
ATOM 3600 C C . LEU A 1 467 ? 1.589 30.678 -13.869 1.00 98.06 467 LEU A C 1
ATOM 3602 O O . LEU A 1 467 ? 2.566 30.465 -14.592 1.00 98.06 467 LEU A O 1
ATOM 3606 N N . LEU A 1 468 ? 1.296 31.920 -13.479 1.00 97.88 468 LEU A N 1
ATOM 3607 C CA . LEU A 1 468 ? 2.169 33.055 -13.781 1.00 97.88 468 LEU A CA 1
ATOM 3608 C C . LEU A 1 468 ? 3.543 32.901 -13.110 1.00 97.88 468 LEU A C 1
ATOM 3610 O O . LEU A 1 468 ? 4.562 33.199 -13.739 1.00 97.88 468 LEU A O 1
ATOM 3614 N N . LYS A 1 469 ? 3.589 32.429 -11.860 1.00 98.12 469 LYS A N 1
ATOM 3615 C CA . LYS A 1 469 ? 4.839 32.131 -11.145 1.00 98.12 469 LYS A CA 1
ATOM 3616 C C . LYS A 1 469 ? 5.593 30.969 -11.780 1.00 98.12 469 LYS A C 1
ATOM 3618 O O . LYS A 1 469 ? 6.793 31.103 -11.985 1.00 98.12 469 LYS A O 1
ATOM 3623 N N . SER A 1 470 ? 4.906 29.891 -12.155 1.00 98.00 470 SER A N 1
ATOM 3624 C CA . SER A 1 470 ? 5.478 28.767 -12.912 1.00 98.00 470 SER A CA 1
ATOM 3625 C C . SER A 1 470 ? 6.155 29.243 -14.201 1.00 98.00 470 SER A C 1
ATOM 3627 O O . SER A 1 470 ? 7.309 28.911 -14.461 1.00 98.00 470 SER A O 1
ATOM 3629 N N . ASN A 1 471 ? 5.509 30.132 -14.960 1.00 97.38 471 ASN A N 1
ATOM 3630 C CA . ASN A 1 471 ? 6.083 30.701 -16.185 1.00 97.38 471 ASN A CA 1
ATOM 3631 C C . ASN A 1 471 ? 7.295 31.621 -15.946 1.00 97.38 471 ASN A C 1
ATOM 3633 O O . ASN A 1 471 ? 8.084 31.851 -16.862 1.00 97.38 471 ASN A O 1
ATOM 3637 N N . ARG A 1 472 ? 7.429 32.189 -14.743 1.00 97.19 472 ARG A N 1
ATOM 3638 C CA . ARG A 1 472 ? 8.558 33.047 -14.332 1.00 97.19 472 ARG A CA 1
ATOM 3639 C C . ARG A 1 472 ? 9.622 32.297 -13.532 1.00 97.19 472 ARG A C 1
ATOM 3641 O O . ARG A 1 472 ? 10.598 32.917 -13.109 1.00 97.19 472 ARG A O 1
ATOM 3648 N N . SER A 1 473 ? 9.403 31.010 -13.295 1.00 96.62 473 SER A N 1
ATOM 3649 C CA . SER A 1 473 ? 10.257 30.162 -12.482 1.00 96.62 473 SER A CA 1
ATOM 3650 C C . SER A 1 473 ? 11.674 30.079 -13.046 1.00 96.62 473 SER A C 1
ATOM 3652 O O . SER A 1 473 ? 11.897 30.171 -14.255 1.00 96.62 473 SER A O 1
ATOM 3654 N N . SER A 1 474 ? 12.640 29.874 -12.152 1.00 94.06 474 SER A N 1
ATOM 3655 C CA . SER A 1 474 ? 14.019 29.554 -12.524 1.00 94.06 474 SER A CA 1
ATOM 3656 C C . SER A 1 474 ? 14.232 28.071 -12.862 1.00 94.06 474 SER A C 1
ATOM 3658 O O . SER A 1 474 ? 15.297 27.708 -13.368 1.00 94.06 474 SER A O 1
ATOM 3660 N N . VAL A 1 475 ? 13.235 27.225 -12.586 1.00 94.12 475 VAL A N 1
ATOM 3661 C CA . VAL A 1 475 ? 13.206 25.795 -12.897 1.00 94.12 475 VAL A CA 1
ATOM 3662 C C . VAL A 1 475 ? 12.549 25.609 -14.263 1.00 94.12 475 VAL A C 1
ATOM 3664 O O . VAL A 1 475 ? 11.434 26.082 -14.503 1.00 94.12 475 VAL A O 1
ATOM 3667 N N . THR A 1 476 ? 13.254 24.938 -15.176 1.00 94.31 476 THR A N 1
ATOM 3668 C CA . THR A 1 476 ? 12.728 24.661 -16.521 1.00 94.31 476 THR A CA 1
ATOM 3669 C C . THR A 1 476 ? 11.593 23.648 -16.428 1.00 94.31 476 THR A C 1
ATOM 3671 O O . THR A 1 476 ? 11.711 22.669 -15.701 1.00 94.31 476 THR A O 1
ATOM 3674 N N . LEU A 1 477 ? 10.513 23.893 -17.173 1.00 96.38 477 LEU A N 1
ATOM 3675 C CA . LEU A 1 477 ? 9.350 23.016 -17.240 1.00 96.38 477 LEU A CA 1
ATOM 3676 C C . LEU A 1 477 ? 9.009 22.707 -18.702 1.00 96.38 477 LEU A C 1
ATOM 3678 O O . LEU A 1 477 ? 8.544 23.583 -19.444 1.00 96.38 477 LEU A O 1
ATOM 3682 N N . GLU A 1 478 ? 9.242 21.460 -19.097 1.00 97.56 478 GLU A N 1
ATOM 3683 C CA . GLU A 1 478 ? 8.848 20.878 -20.383 1.00 97.56 478 GLU A CA 1
ATOM 3684 C C . GLU A 1 478 ? 7.366 20.464 -20.363 1.00 97.56 478 GLU A C 1
ATOM 3686 O O . GLU A 1 478 ? 6.648 20.666 -21.344 1.00 97.56 478 GLU A O 1
ATOM 3691 N N . HIS A 1 479 ? 6.872 20.016 -19.204 1.00 97.12 479 HIS A N 1
ATOM 3692 C CA . HIS A 1 479 ? 5.509 19.508 -18.984 1.00 97.12 479 HIS A CA 1
ATOM 3693 C C . HIS A 1 479 ? 4.517 20.592 -18.552 1.00 97.12 479 HIS A C 1
ATOM 3695 O O . HIS A 1 479 ? 3.881 20.525 -17.500 1.00 97.12 479 HIS A O 1
ATOM 3701 N N . ARG A 1 480 ? 4.393 21.656 -19.355 1.00 97.75 480 ARG A N 1
ATOM 3702 C CA . ARG A 1 480 ? 3.546 22.816 -19.001 1.00 97.75 480 ARG A CA 1
ATOM 3703 C C . ARG A 1 480 ? 2.067 22.483 -18.864 1.00 97.75 480 ARG A C 1
ATOM 3705 O O . ARG A 1 480 ? 1.391 23.106 -18.053 1.00 97.75 480 ARG A O 1
ATOM 3712 N N . GLN A 1 481 ? 1.572 21.549 -19.673 1.00 97.12 481 GLN A N 1
ATOM 3713 C CA . GLN A 1 481 ? 0.180 21.118 -19.594 1.00 97.12 481 GLN A CA 1
ATOM 3714 C C . GLN A 1 481 ? -0.090 20.449 -18.243 1.00 97.12 481 GLN A C 1
ATOM 3716 O O . GLN A 1 481 ? -1.021 20.842 -17.550 1.00 97.12 481 GLN A O 1
ATOM 3721 N N . GLN A 1 482 ? 0.791 19.542 -17.830 1.00 98.38 482 GLN A N 1
ATOM 3722 C CA . GLN A 1 482 ? 0.673 18.787 -16.586 1.00 98.38 482 GLN A CA 1
ATOM 3723 C C . GLN A 1 482 ? 0.811 19.676 -15.360 1.00 98.38 482 GLN A C 1
ATOM 3725 O O . GLN A 1 482 ? 0.155 19.444 -14.355 1.00 98.38 482 GLN A O 1
ATOM 3730 N N . ALA A 1 483 ? 1.613 20.741 -15.431 1.00 98.31 483 ALA A N 1
ATOM 3731 C CA . ALA A 1 483 ? 1.633 21.728 -14.356 1.00 98.31 483 ALA A CA 1
ATOM 3732 C C . ALA A 1 483 ? 0.319 22.512 -14.262 1.00 98.31 483 ALA A C 1
ATOM 3734 O O . ALA A 1 483 ? -0.064 22.922 -13.170 1.00 98.31 483 ALA A O 1
ATOM 3735 N N . GLY A 1 484 ? -0.369 22.709 -15.392 1.00 98.00 484 GLY A N 1
ATOM 3736 C CA . GLY A 1 484 ? -1.735 23.225 -15.434 1.00 98.00 484 GLY A CA 1
ATOM 3737 C C . GLY A 1 484 ? -2.723 22.283 -14.753 1.00 98.00 484 GLY A C 1
ATOM 3738 O O . GLY A 1 484 ? -3.427 22.720 -13.851 1.00 98.00 484 GLY A O 1
ATOM 3739 N N . GLU A 1 485 ? -2.709 21.008 -15.143 1.00 97.62 485 GLU A N 1
ATOM 3740 C CA . GLU A 1 485 ? -3.567 19.946 -14.591 1.00 97.62 485 GLU A CA 1
ATOM 3741 C C . GLU A 1 485 ? -3.327 19.760 -13.083 1.00 97.62 485 GLU A C 1
ATOM 3743 O O . GLU A 1 485 ? -4.261 19.805 -12.288 1.00 97.62 485 GLU A O 1
ATOM 3748 N N . TYR A 1 486 ? -2.066 19.702 -12.654 1.00 98.31 486 TYR A N 1
ATOM 3749 C CA . TYR A 1 486 ? -1.711 19.623 -11.237 1.00 98.31 486 TYR A CA 1
ATOM 3750 C C . TYR A 1 486 ? -2.146 20.863 -10.445 1.00 98.31 486 TYR A C 1
ATOM 3752 O O . TYR A 1 486 ? -2.614 20.750 -9.314 1.00 98.31 486 TYR A O 1
ATOM 3760 N N . ALA A 1 487 ? -2.001 22.064 -11.019 1.00 98.19 487 ALA A N 1
ATOM 3761 C CA . ALA A 1 487 ? -2.483 23.287 -10.383 1.00 98.19 487 ALA A CA 1
ATOM 3762 C C . ALA A 1 487 ? -4.013 23.298 -10.269 1.00 98.19 487 ALA A C 1
ATOM 3764 O O . ALA A 1 487 ? -4.525 23.758 -9.255 1.00 98.19 487 ALA A O 1
ATOM 3765 N N . ASP A 1 488 ? -4.733 22.796 -11.272 1.00 96.69 488 ASP A N 1
ATOM 3766 C CA . ASP A 1 488 ? -6.186 22.628 -11.210 1.00 96.69 488 ASP A CA 1
ATOM 3767 C C . ASP A 1 488 ? -6.595 21.694 -10.071 1.00 96.69 488 ASP A C 1
ATOM 3769 O O . ASP A 1 488 ? -7.385 22.095 -9.214 1.00 96.69 488 ASP A O 1
ATOM 3773 N N . ALA A 1 489 ? -5.986 20.510 -10.002 1.00 96.94 489 ALA A N 1
ATOM 3774 C CA . ALA A 1 489 ? -6.273 19.529 -8.964 1.00 96.94 489 ALA A CA 1
ATOM 3775 C C . ALA A 1 489 ? -5.967 20.072 -7.556 1.00 96.94 489 ALA A C 1
ATOM 3777 O O . ALA A 1 489 ? -6.805 19.998 -6.660 1.00 96.94 489 ALA A O 1
ATOM 3778 N N . LEU A 1 490 ? -4.818 20.733 -7.356 1.00 97.50 490 LEU A N 1
ATOM 3779 C CA . LEU A 1 490 ? -4.487 21.367 -6.071 1.00 97.50 490 LEU A CA 1
ATOM 3780 C C . LEU A 1 490 ? -5.547 22.369 -5.608 1.00 97.50 490 LEU A C 1
ATOM 3782 O O . LEU A 1 490 ? -5.817 22.458 -4.414 1.00 97.50 490 LEU A O 1
ATOM 3786 N N . ILE A 1 491 ? -6.101 23.153 -6.536 1.00 97.75 491 ILE A N 1
ATOM 3787 C CA . ILE A 1 491 ? -7.129 24.150 -6.238 1.00 97.75 491 ILE A CA 1
ATOM 3788 C C . ILE A 1 491 ? -8.471 23.479 -5.934 1.00 97.75 491 ILE A C 1
ATOM 3790 O O . ILE A 1 491 ? -9.176 23.945 -5.039 1.00 97.75 491 ILE A O 1
ATOM 3794 N N . ALA A 1 492 ? -8.797 22.394 -6.641 1.00 94.81 492 ALA A N 1
ATOM 3795 C CA . ALA A 1 492 ? -10.017 21.621 -6.437 1.00 94.81 492 ALA A CA 1
ATOM 3796 C C . ALA A 1 492 ? -10.088 20.972 -5.045 1.00 94.81 492 ALA A C 1
ATOM 3798 O O . ALA A 1 492 ? -11.174 20.914 -4.484 1.00 94.81 492 ALA A O 1
ATOM 3799 N N . HIS A 1 493 ? -8.948 20.576 -4.467 1.00 96.50 493 HIS A N 1
ATOM 3800 C CA . HIS A 1 493 ? -8.879 19.947 -3.139 1.00 96.50 493 HIS A CA 1
ATOM 3801 C C . HIS A 1 493 ? -8.556 20.916 -1.985 1.00 96.50 493 HIS A C 1
ATOM 3803 O O . HIS A 1 493 ? -8.246 20.485 -0.873 1.00 96.50 493 HIS A O 1
ATOM 3809 N N . LEU A 1 494 ? -8.558 22.239 -2.201 1.00 97.56 494 LEU A N 1
ATOM 3810 C CA . LEU A 1 494 ? -8.145 23.191 -1.157 1.00 97.56 494 LEU A CA 1
ATOM 3811 C C . LEU A 1 494 ? -9.000 23.117 0.115 1.00 97.56 494 LEU A C 1
ATOM 3813 O O . LEU A 1 494 ? -8.473 23.319 1.211 1.00 97.56 494 LEU A O 1
ATOM 3817 N N . ASP A 1 495 ? -10.294 22.841 -0.017 1.00 96.12 495 ASP A N 1
ATOM 3818 C CA . ASP A 1 495 ? -11.237 22.754 1.097 1.00 96.12 495 ASP A CA 1
ATOM 3819 C C . ASP A 1 495 ? -11.113 21.450 1.902 1.00 96.12 495 ASP A C 1
ATOM 3821 O O . ASP A 1 495 ? -11.707 21.342 2.981 1.00 96.12 495 ASP A O 1
ATOM 3825 N N . GLU A 1 496 ? -10.328 20.484 1.424 1.00 96.12 496 GLU A N 1
ATOM 3826 C CA . GLU A 1 496 ? -10.055 19.220 2.112 1.00 96.12 496 GLU A CA 1
ATOM 3827 C C . GLU A 1 496 ? -8.954 19.346 3.167 1.00 96.12 496 GLU A C 1
ATOM 3829 O O . GLU A 1 496 ? -8.927 18.555 4.102 1.00 96.12 496 GLU A O 1
ATOM 3834 N N . PHE A 1 497 ? -8.100 20.377 3.097 1.00 96.50 497 PHE A N 1
ATOM 3835 C CA . PHE A 1 497 ? -7.031 20.610 4.076 1.00 96.50 497 PHE A CA 1
ATOM 3836 C C . PHE A 1 497 ? -7.613 20.971 5.454 1.00 96.50 497 PHE A C 1
ATOM 3838 O O . PHE A 1 497 ? -7.897 22.143 5.743 1.00 96.50 497 PHE A O 1
ATOM 3845 N N . ARG A 1 498 ? -7.791 19.962 6.318 1.00 94.69 498 ARG A N 1
ATOM 3846 C CA . ARG A 1 498 ? -8.576 20.039 7.566 1.00 94.69 498 ARG A CA 1
ATOM 3847 C C . ARG A 1 498 ? -7.875 19.427 8.781 1.00 94.69 498 ARG A C 1
ATOM 3849 O O . ARG A 1 498 ? -8.539 18.934 9.689 1.00 94.69 498 ARG A O 1
ATOM 3856 N N . MET A 1 499 ? -6.554 19.568 8.878 1.00 90.81 499 MET A N 1
ATOM 3857 C CA . MET A 1 499 ? -5.768 19.134 10.043 1.00 90.81 499 MET A CA 1
ATOM 3858 C C . MET A 1 499 ? -5.244 20.332 10.864 1.00 90.81 499 MET A C 1
ATOM 3860 O O . MET A 1 499 ? -4.032 20.585 10.947 1.00 90.81 499 MET A O 1
ATOM 3864 N N . PRO A 1 500 ? -6.134 21.103 11.523 1.00 84.00 500 PRO A N 1
ATOM 3865 C CA . PRO A 1 500 ? -5.743 22.299 12.263 1.00 84.00 500 PRO A CA 1
ATOM 3866 C C . PRO A 1 500 ? -4.818 21.992 13.448 1.00 84.00 500 PRO A C 1
ATOM 3868 O O . PRO A 1 500 ? -4.045 22.863 13.840 1.00 84.00 500 PRO A O 1
ATOM 3871 N N . GLY A 1 501 ? -4.854 20.766 13.989 1.00 82.75 501 GLY A N 1
ATOM 3872 C CA . GLY A 1 501 ? -3.987 20.331 15.091 1.00 82.75 501 GLY A CA 1
ATOM 3873 C C . GLY A 1 501 ? -2.491 20.430 14.778 1.00 82.75 501 GLY A C 1
ATOM 3874 O O . GLY A 1 501 ? -1.697 20.681 15.682 1.00 82.75 501 GLY A O 1
ATOM 3875 N N . ILE A 1 502 ? -2.120 20.328 13.500 1.00 88.25 502 ILE A N 1
ATOM 3876 C CA . ILE A 1 502 ? -0.740 20.475 13.013 1.00 88.25 502 ILE A CA 1
ATOM 3877 C C . ILE A 1 502 ? -0.562 21.699 12.100 1.00 88.25 502 ILE A C 1
ATOM 3879 O O . ILE A 1 502 ? 0.456 21.849 11.430 1.00 88.25 502 ILE A O 1
ATOM 3883 N N . GLY A 1 503 ? -1.546 22.604 12.076 1.00 92.50 503 GLY A N 1
ATOM 3884 C CA . GLY A 1 503 ? -1.495 23.837 11.289 1.00 92.50 503 GLY A CA 1
ATOM 3885 C C . GLY A 1 503 ? -1.672 23.647 9.780 1.00 92.50 503 GLY A C 1
ATOM 3886 O O . GLY A 1 503 ? -1.391 24.580 9.028 1.00 92.50 503 GLY A O 1
ATOM 3887 N N . VAL A 1 504 ? -2.150 22.482 9.333 1.00 96.00 504 VAL A N 1
ATOM 3888 C CA . VAL A 1 504 ? -2.464 22.209 7.927 1.00 96.00 504 VAL A CA 1
ATOM 3889 C C . VAL A 1 504 ? -3.946 22.506 7.699 1.00 96.00 504 VAL A C 1
ATOM 3891 O O . VAL A 1 504 ? -4.828 21.798 8.174 1.00 96.00 504 VAL A O 1
ATOM 3894 N N . THR A 1 505 ? -4.224 23.614 7.021 1.00 97.12 505 THR A N 1
ATOM 3895 C CA . THR A 1 505 ? -5.573 24.148 6.786 1.00 97.12 505 THR A CA 1
ATOM 3896 C C . THR A 1 505 ? -5.694 24.651 5.350 1.00 97.12 505 THR A C 1
ATOM 3898 O O . THR A 1 505 ? -4.679 24.996 4.741 1.00 97.12 505 THR A O 1
ATOM 3901 N N . GLU A 1 506 ? -6.916 24.811 4.837 1.00 97.12 506 GLU A N 1
ATOM 3902 C CA . GLU A 1 506 ? -7.161 25.472 3.543 1.00 97.12 506 GLU A CA 1
ATOM 3903 C C . GLU A 1 506 ? -6.381 26.796 3.433 1.00 97.12 506 GLU A C 1
ATOM 3905 O O . GLU A 1 506 ? -5.661 27.047 2.464 1.00 97.12 506 GLU A O 1
ATOM 3910 N N . GLN A 1 507 ? -6.465 27.649 4.460 1.00 97.62 507 GLN A N 1
ATOM 3911 C CA . GLN A 1 507 ? -5.803 28.951 4.445 1.00 97.62 507 GLN A CA 1
ATOM 3912 C C . GLN A 1 507 ? -4.273 28.832 4.464 1.00 97.62 507 GLN A C 1
ATOM 3914 O O . GLN A 1 507 ? -3.599 29.615 3.789 1.00 97.62 507 GLN A O 1
ATOM 3919 N N . SER A 1 508 ? -3.703 27.891 5.225 1.00 97.88 508 SER A N 1
ATOM 3920 C CA . SER A 1 508 ? -2.248 27.699 5.247 1.00 97.88 508 SER A CA 1
ATOM 3921 C C . SER A 1 508 ? -1.739 27.162 3.910 1.00 97.88 508 SER A C 1
ATOM 3923 O O . SER A 1 508 ? -0.717 27.648 3.421 1.00 97.88 508 SER A O 1
ATOM 3925 N N . MET A 1 509 ? -2.493 26.273 3.258 1.00 98.25 509 MET A N 1
ATOM 3926 C CA . MET A 1 509 ? -2.166 25.779 1.923 1.00 98.25 509 MET A CA 1
ATOM 3927 C C . MET A 1 509 ? -2.272 26.883 0.862 1.00 98.25 509 MET A C 1
ATOM 3929 O O . MET A 1 509 ? -1.337 27.087 0.087 1.00 98.25 509 MET A O 1
ATOM 3933 N N . ARG A 1 510 ? -3.337 27.699 0.881 1.00 98.25 510 ARG A N 1
ATOM 3934 C CA . ARG A 1 510 ? -3.450 28.894 0.020 1.00 98.25 510 ARG A CA 1
ATOM 3935 C C . ARG A 1 510 ? -2.261 29.834 0.200 1.00 98.25 510 ARG A C 1
ATOM 3937 O O . ARG A 1 510 ? -1.688 30.293 -0.787 1.00 98.25 510 ARG A O 1
ATOM 3944 N N . ASN A 1 511 ? -1.857 30.093 1.444 1.00 97.94 511 ASN A N 1
ATOM 3945 C CA . ASN A 1 511 ? -0.689 30.924 1.739 1.00 97.94 511 ASN A CA 1
ATOM 3946 C C . ASN A 1 511 ? 0.599 30.309 1.169 1.00 97.94 511 ASN A C 1
ATOM 3948 O O . ASN A 1 511 ? 1.432 31.039 0.632 1.00 97.94 511 ASN A O 1
ATOM 3952 N N . ALA A 1 512 ? 0.758 28.984 1.253 1.00 97.94 512 ALA A N 1
ATOM 3953 C CA . ALA A 1 512 ? 1.902 28.268 0.696 1.00 97.94 512 ALA A CA 1
ATOM 3954 C C . ALA A 1 512 ? 1.977 28.418 -0.834 1.00 97.94 512 ALA A C 1
ATOM 3956 O O . ALA A 1 512 ? 3.027 28.786 -1.364 1.00 97.94 512 ALA A O 1
ATOM 3957 N N . LEU A 1 513 ? 0.852 28.255 -1.536 1.00 98.12 513 LEU A N 1
ATOM 3958 C CA . LEU A 1 513 ? 0.757 28.447 -2.991 1.00 98.12 513 LEU A CA 1
ATOM 3959 C C . LEU A 1 513 ? 0.950 29.919 -3.413 1.00 98.12 513 LEU A C 1
ATOM 3961 O O . LEU A 1 513 ? 1.420 30.217 -4.513 1.00 98.12 513 LEU A O 1
ATOM 3965 N N . GLN A 1 514 ? 0.660 30.871 -2.523 1.00 98.00 514 GLN A N 1
ATOM 3966 C CA . GLN A 1 514 ? 0.888 32.300 -2.757 1.00 98.00 514 GLN A CA 1
ATOM 3967 C C . GLN A 1 514 ? 2.339 32.755 -2.553 1.00 98.00 514 GLN A C 1
ATOM 3969 O O . GLN A 1 514 ? 2.671 33.887 -2.926 1.00 98.00 514 GLN A O 1
ATOM 3974 N N . ARG A 1 515 ? 3.234 31.907 -2.036 1.00 97.31 515 ARG A N 1
ATOM 3975 C CA . ARG A 1 515 ? 4.649 32.263 -1.864 1.00 97.31 515 ARG A CA 1
ATOM 3976 C C . ARG A 1 515 ? 5.314 32.628 -3.193 1.00 97.31 515 ARG A C 1
ATOM 3978 O O . ARG A 1 515 ? 4.914 32.175 -4.267 1.00 97.31 515 ARG A O 1
ATOM 3985 N N . SER A 1 516 ? 6.362 33.447 -3.123 1.00 96.81 516 SER A N 1
ATOM 3986 C CA . SER A 1 516 ? 7.105 33.883 -4.313 1.00 96.81 516 SER A CA 1
ATOM 3987 C C . SER A 1 516 ? 7.833 32.739 -5.023 1.00 96.81 516 SER A C 1
ATOM 3989 O O . SER A 1 516 ? 8.046 32.825 -6.226 1.00 96.81 516 SER A O 1
ATOM 3991 N N . ASP A 1 517 ? 8.206 31.685 -4.292 1.00 96.38 517 ASP A N 1
ATOM 3992 C CA . ASP A 1 517 ? 8.911 30.499 -4.790 1.00 96.38 517 ASP A CA 1
ATOM 3993 C C . ASP A 1 517 ? 7.976 29.339 -5.176 1.00 96.38 517 ASP A C 1
ATOM 3995 O O . ASP A 1 517 ? 8.454 28.293 -5.606 1.00 96.38 517 ASP A O 1
ATOM 3999 N N . ALA A 1 518 ? 6.651 29.503 -5.073 1.00 97.31 518 ALA A N 1
ATOM 4000 C CA . ALA A 1 518 ? 5.695 28.434 -5.379 1.00 97.31 518 ALA A CA 1
ATOM 4001 C C . ALA A 1 518 ? 5.790 27.938 -6.836 1.00 97.31 518 ALA A C 1
ATOM 4003 O O . ALA A 1 518 ? 5.600 26.753 -7.092 1.00 97.31 518 ALA A O 1
ATOM 4004 N N . GLY A 1 519 ? 6.151 28.820 -7.777 1.00 97.62 519 GLY A N 1
ATOM 4005 C CA . GLY A 1 519 ? 6.391 28.444 -9.174 1.00 97.62 519 GLY A CA 1
ATOM 4006 C C . GLY A 1 519 ? 7.606 27.530 -9.362 1.00 97.62 519 GLY A C 1
ATOM 4007 O O . GLY A 1 519 ? 7.530 26.590 -10.144 1.00 97.62 519 GLY A O 1
ATOM 4008 N N . ASP A 1 520 ? 8.693 27.763 -8.616 1.00 96.69 520 ASP A N 1
ATOM 4009 C CA . ASP A 1 520 ? 9.882 26.897 -8.644 1.00 96.69 520 ASP A CA 1
ATOM 4010 C C . ASP A 1 520 ? 9.548 25.503 -8.104 1.00 96.69 520 ASP A C 1
ATOM 4012 O O . ASP A 1 520 ? 9.938 24.509 -8.707 1.00 96.69 520 ASP A O 1
ATOM 4016 N N . ARG A 1 521 ? 8.762 25.425 -7.024 1.00 97.50 521 ARG A N 1
ATOM 4017 C CA . ARG A 1 521 ? 8.309 24.155 -6.430 1.00 97.50 521 ARG A CA 1
ATOM 4018 C C . ARG A 1 521 ? 7.384 23.376 -7.355 1.00 97.50 521 ARG A C 1
ATOM 4020 O O . ARG A 1 521 ? 7.581 22.183 -7.544 1.00 97.50 521 ARG A O 1
ATOM 4027 N N . LEU A 1 522 ? 6.401 24.055 -7.948 1.00 98.00 522 LEU A N 1
ATOM 4028 C CA . LEU A 1 522 ? 5.476 23.449 -8.904 1.00 98.00 522 LEU A CA 1
ATOM 4029 C C . LEU A 1 522 ? 6.233 22.861 -10.101 1.00 98.00 522 LEU A C 1
ATOM 4031 O O . LEU A 1 522 ? 6.052 21.693 -10.430 1.00 98.00 522 LEU A O 1
ATOM 4035 N N . ASN A 1 523 ? 7.108 23.657 -10.723 1.00 97.94 523 ASN A N 1
ATOM 4036 C CA . ASN A 1 523 ? 7.876 23.215 -11.884 1.00 97.94 523 ASN A CA 1
ATOM 4037 C C . ASN A 1 523 ? 8.819 22.066 -11.532 1.00 97.94 523 ASN A C 1
ATOM 4039 O O . ASN A 1 523 ? 8.900 21.109 -12.289 1.00 97.94 523 ASN A O 1
ATOM 4043 N N . CYS A 1 524 ? 9.503 22.159 -10.390 1.00 97.25 524 CYS A N 1
ATOM 4044 C CA . CYS A 1 524 ? 10.378 21.117 -9.863 1.00 97.25 524 CYS A CA 1
ATOM 4045 C C . CYS A 1 524 ? 9.638 19.781 -9.722 1.00 97.25 524 CYS A C 1
ATOM 4047 O O . CYS A 1 524 ? 10.068 18.790 -10.304 1.00 97.25 524 CYS A O 1
ATOM 4049 N N . LEU A 1 525 ? 8.502 19.774 -9.015 1.00 97.94 525 LEU A N 1
ATOM 4050 C CA . LEU A 1 525 ? 7.730 18.559 -8.765 1.00 97.94 525 LEU A CA 1
ATOM 4051 C C . LEU A 1 525 ? 7.219 17.931 -10.059 1.00 97.94 525 LEU A C 1
ATOM 4053 O O . LEU A 1 525 ? 7.423 16.745 -10.301 1.00 97.94 525 LEU A O 1
ATOM 4057 N N . VAL A 1 526 ? 6.556 18.733 -10.894 1.00 98.25 526 VAL A N 1
ATOM 4058 C CA . VAL A 1 526 ? 5.917 18.236 -12.114 1.00 98.25 526 VAL A CA 1
ATOM 4059 C C . VAL A 1 526 ? 6.963 17.771 -13.115 1.00 98.25 526 VAL A C 1
ATOM 4061 O O . VAL A 1 526 ? 6.783 16.716 -13.716 1.00 98.25 526 VAL A O 1
ATOM 4064 N N . GLN A 1 527 ? 8.058 18.520 -13.285 1.00 97.75 527 GLN A N 1
ATOM 4065 C CA . GLN A 1 527 ? 9.129 18.115 -14.188 1.00 97.75 527 GLN A CA 1
ATOM 4066 C C . GLN A 1 527 ? 9.709 16.770 -13.753 1.00 97.75 527 GLN A C 1
ATOM 4068 O O . GLN A 1 527 ? 9.732 15.848 -14.558 1.00 97.75 527 GLN A O 1
ATOM 4073 N N . GLU A 1 528 ? 10.106 16.650 -12.486 1.00 97.31 528 GLU A N 1
ATOM 4074 C CA . GLU A 1 528 ? 10.755 15.458 -11.941 1.00 97.31 528 GLU A CA 1
ATOM 4075 C C . GLU A 1 528 ? 9.847 14.219 -11.995 1.00 97.31 528 GLU A C 1
ATOM 4077 O O . GLU A 1 528 ? 10.241 13.156 -12.478 1.00 97.31 528 GLU A O 1
ATOM 4082 N N . VAL A 1 529 ? 8.606 14.344 -11.521 1.00 97.94 529 VAL A N 1
ATOM 4083 C CA . VAL A 1 529 ? 7.692 13.200 -11.419 1.00 97.94 529 VAL A CA 1
ATOM 4084 C C . VAL A 1 529 ? 7.150 12.793 -12.787 1.00 97.94 529 VAL A C 1
ATOM 4086 O O . VAL A 1 529 ? 7.120 11.603 -13.112 1.00 97.94 529 VAL A O 1
ATOM 4089 N N . TRP A 1 530 ? 6.748 13.757 -13.619 1.00 98.12 530 TRP A N 1
ATOM 4090 C CA . TRP A 1 530 ? 6.144 13.442 -14.912 1.00 98.12 530 TRP A CA 1
ATOM 4091 C C . TRP A 1 530 ? 7.172 13.024 -15.972 1.00 98.12 530 TRP A C 1
ATOM 4093 O O . TRP A 1 530 ? 6.854 12.187 -16.824 1.00 98.12 530 TRP A O 1
ATOM 4103 N N . ASP A 1 531 ? 8.415 13.525 -15.925 1.00 97.50 531 ASP A N 1
ATOM 4104 C CA . ASP A 1 531 ? 9.496 13.005 -16.779 1.00 97.50 531 ASP A CA 1
ATOM 4105 C C . ASP A 1 531 ? 9.706 11.514 -16.541 1.00 97.50 531 ASP A C 1
ATOM 4107 O O . ASP A 1 531 ? 9.730 10.724 -17.493 1.00 97.50 531 ASP A O 1
ATOM 4111 N N . GLU A 1 532 ? 9.845 11.122 -15.273 1.00 97.06 532 GLU A N 1
ATOM 4112 C CA . GLU A 1 532 ? 10.066 9.730 -14.908 1.00 97.06 532 GLU A CA 1
ATOM 4113 C C . GLU A 1 532 ? 8.868 8.865 -15.317 1.00 97.06 532 GLU A C 1
ATOM 4115 O O . GLU A 1 532 ? 9.041 7.853 -16.006 1.00 97.06 532 GLU A O 1
ATOM 4120 N N . TRP A 1 533 ? 7.652 9.292 -14.968 1.00 97.31 533 TRP A N 1
ATOM 4121 C CA . TRP A 1 533 ? 6.422 8.567 -15.278 1.00 97.31 533 TRP A CA 1
ATOM 4122 C C . TRP A 1 533 ? 6.206 8.381 -16.780 1.00 97.31 533 TRP A C 1
ATOM 4124 O O . TRP A 1 533 ? 6.048 7.259 -17.264 1.00 97.31 533 TRP A O 1
ATOM 4134 N N . SER A 1 534 ? 6.280 9.462 -17.558 1.00 97.44 534 SER A N 1
ATOM 4135 C CA . SER A 1 534 ? 6.077 9.414 -19.010 1.00 97.44 534 SER A CA 1
ATOM 4136 C C . SER A 1 534 ? 7.165 8.615 -19.735 1.00 97.44 534 SER A C 1
ATOM 4138 O O . SER A 1 534 ? 6.927 8.038 -20.803 1.00 97.44 534 SER A O 1
ATOM 4140 N N . LYS A 1 535 ? 8.384 8.560 -19.188 1.00 97.31 535 LYS A N 1
ATOM 4141 C CA . LYS A 1 535 ? 9.450 7.689 -19.691 1.00 97.31 535 LYS A CA 1
ATOM 4142 C C . LYS A 1 535 ? 9.122 6.220 -19.436 1.00 97.31 535 LYS A C 1
ATOM 4144 O O . LYS A 1 535 ? 9.233 5.438 -20.379 1.00 97.31 535 LYS A O 1
ATOM 4149 N N . ARG A 1 536 ? 8.679 5.858 -18.226 1.00 95.44 536 ARG A N 1
ATOM 4150 C CA . ARG A 1 536 ? 8.251 4.484 -17.911 1.00 95.44 536 ARG A CA 1
ATOM 4151 C C . ARG A 1 536 ? 7.057 4.061 -18.759 1.00 95.44 536 ARG A C 1
ATOM 4153 O O . ARG A 1 536 ? 7.119 2.999 -19.362 1.00 95.44 536 ARG A O 1
ATOM 4160 N N . ALA A 1 537 ? 6.059 4.926 -18.931 1.00 93.81 537 ALA A N 1
ATOM 4161 C CA . ALA A 1 537 ? 4.907 4.670 -19.797 1.00 93.81 537 ALA A CA 1
ATOM 4162 C C . ALA A 1 537 ? 5.306 4.323 -21.234 1.00 93.81 537 ALA A C 1
ATOM 4164 O O . ALA A 1 537 ? 4.862 3.322 -21.793 1.00 93.81 537 ALA A O 1
ATOM 4165 N N . ARG A 1 538 ? 6.232 5.094 -21.816 1.00 96.88 538 ARG A N 1
ATOM 4166 C CA . ARG A 1 538 ? 6.771 4.812 -23.155 1.00 96.88 538 ARG A CA 1
ATOM 4167 C C . ARG A 1 538 ? 7.555 3.503 -23.224 1.00 96.88 538 ARG A C 1
ATOM 4169 O O . ARG A 1 538 ? 7.526 2.850 -24.260 1.00 96.88 538 ARG A O 1
ATOM 4176 N N . GLN A 1 539 ? 8.281 3.152 -22.166 1.00 93.94 539 GLN A N 1
ATOM 4177 C CA . GLN A 1 539 ? 9.082 1.928 -22.108 1.00 93.94 539 GLN A CA 1
ATOM 4178 C C . GLN A 1 539 ? 8.222 0.680 -21.875 1.00 93.94 539 GLN A C 1
ATOM 4180 O O . GLN A 1 539 ? 8.492 -0.348 -22.485 1.00 93.94 539 GLN A O 1
ATOM 4185 N N . GLY A 1 540 ? 7.193 0.784 -21.033 1.00 91.94 540 GLY A N 1
ATOM 4186 C CA . GLY A 1 540 ? 6.267 -0.299 -20.699 1.00 91.94 540 GLY A CA 1
ATOM 4187 C C . GLY A 1 540 ? 5.087 -0.440 -21.661 1.00 91.94 540 GLY A C 1
ATOM 4188 O O . GLY A 1 540 ? 4.362 -1.421 -21.581 1.00 91.94 540 GLY A O 1
ATOM 4189 N N . GLY A 1 541 ? 4.881 0.512 -22.576 1.00 94.06 541 GLY A N 1
ATOM 4190 C CA . GLY A 1 541 ? 3.800 0.446 -23.564 1.00 94.06 541 GLY A CA 1
ATOM 4191 C C . GLY A 1 541 ? 2.406 0.748 -23.005 1.00 94.06 541 GLY A C 1
ATOM 4192 O O . GLY A 1 541 ? 1.418 0.327 -23.598 1.00 94.06 541 GLY A O 1
ATOM 4193 N N . PHE A 1 542 ? 2.311 1.493 -21.901 1.00 92.44 542 PHE A N 1
ATOM 4194 C CA . PHE A 1 542 ? 1.038 1.892 -21.294 1.00 92.44 542 PHE A CA 1
ATOM 4195 C C . PHE A 1 542 ? 0.760 3.392 -21.460 1.00 92.44 542 PHE A C 1
ATOM 4197 O O . PHE A 1 542 ? 1.643 4.194 -21.776 1.00 92.44 542 PHE A O 1
ATOM 4204 N N . ASN A 1 543 ? -0.496 3.791 -21.258 1.00 93.75 543 ASN A N 1
ATOM 4205 C CA . ASN A 1 543 ? -0.906 5.187 -21.369 1.00 93.75 543 ASN A CA 1
ATOM 4206 C C . ASN A 1 543 ? -0.661 5.938 -20.051 1.00 93.75 543 ASN A C 1
ATOM 4208 O O . ASN A 1 543 ? -1.325 5.677 -19.052 1.00 93.75 543 ASN A O 1
ATOM 4212 N N . ALA A 1 544 ? 0.242 6.922 -20.074 1.00 95.81 544 ALA A N 1
ATOM 4213 C CA . ALA A 1 544 ? 0.595 7.738 -18.910 1.00 95.81 544 ALA A CA 1
ATOM 4214 C C . ALA A 1 544 ? -0.584 8.516 -18.292 1.00 95.81 544 ALA A C 1
ATOM 4216 O O . ALA A 1 544 ? -0.489 8.924 -17.141 1.00 95.81 544 ALA A O 1
ATOM 4217 N N . TYR A 1 545 ? -1.678 8.747 -19.020 1.00 93.88 545 TYR A N 1
ATOM 4218 C CA . TYR A 1 545 ? -2.832 9.490 -18.497 1.00 93.88 545 TYR A CA 1
ATOM 4219 C C . TYR A 1 545 ? -3.886 8.607 -17.83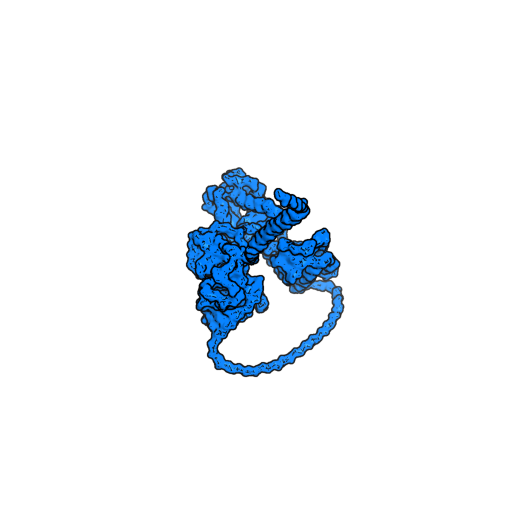0 1.00 93.88 545 TYR A C 1
ATOM 4221 O O . TYR A 1 545 ? -4.734 9.121 -17.116 1.00 93.88 545 TYR A O 1
ATOM 4229 N N . THR A 1 546 ? -3.857 7.296 -18.070 1.00 89.50 546 THR A N 1
ATOM 4230 C CA . THR A 1 546 ? -4.907 6.383 -17.591 1.00 89.50 546 THR A CA 1
ATOM 4231 C C . THR A 1 546 ? -4.365 5.212 -16.786 1.00 89.50 546 THR A C 1
ATOM 4233 O O . THR A 1 546 ? -5.131 4.570 -16.082 1.00 89.50 546 THR A O 1
ATOM 4236 N N . ALA A 1 547 ? -3.072 4.900 -16.887 1.00 89.88 547 ALA A N 1
ATOM 4237 C CA . ALA A 1 547 ? -2.457 3.865 -16.068 1.00 89.88 547 ALA A CA 1
ATOM 4238 C C . ALA A 1 547 ? -2.333 4.331 -14.612 1.00 89.88 547 ALA A C 1
ATOM 4240 O O . ALA A 1 547 ? -2.042 5.503 -14.358 1.00 89.88 547 ALA A O 1
ATOM 4241 N N . ASP A 1 548 ? -2.548 3.414 -13.670 1.00 89.38 548 ASP A N 1
ATOM 4242 C CA . ASP A 1 548 ? -2.355 3.681 -12.248 1.00 89.38 548 ASP A CA 1
ATOM 4243 C C . ASP A 1 548 ? -0.862 3.596 -11.861 1.00 89.38 548 ASP A C 1
ATOM 4245 O O . ASP A 1 548 ? -0.218 2.574 -12.123 1.00 89.38 548 ASP A O 1
ATOM 4249 N N . PRO A 1 549 ? -0.281 4.646 -11.247 1.00 90.94 549 PRO A N 1
ATOM 4250 C CA . PRO A 1 549 ? 1.103 4.619 -10.774 1.00 90.94 549 PRO A CA 1
ATOM 4251 C C . PRO A 1 549 ? 1.364 3.679 -9.582 1.00 90.94 549 PRO A C 1
ATOM 4253 O O . PRO A 1 549 ? 2.540 3.426 -9.300 1.00 90.94 549 PRO A O 1
ATOM 4256 N N . GLY A 1 550 ? 0.331 3.174 -8.891 1.00 79.19 550 GLY A N 1
ATOM 4257 C CA . GLY A 1 550 ? 0.462 2.256 -7.749 1.00 79.19 550 GLY A CA 1
ATOM 4258 C C . GLY A 1 550 ? 1.179 0.957 -8.114 1.00 79.19 550 GLY A C 1
ATOM 4259 O O . GLY A 1 550 ? 2.172 0.592 -7.489 1.00 79.19 550 GLY A O 1
ATOM 4260 N N . SER A 1 551 ? 0.783 0.356 -9.236 1.00 75.75 551 SER A N 1
ATOM 4261 C CA . SER A 1 551 ? 1.384 -0.869 -9.800 1.00 75.75 551 SER A CA 1
ATOM 4262 C C . SER A 1 551 ? 2.841 -0.736 -10.281 1.00 75.75 551 SER A C 1
ATOM 4264 O O . SER A 1 551 ? 3.443 -1.698 -10.750 1.00 75.75 551 SER A O 1
ATOM 4266 N N . MET A 1 552 ? 3.430 0.463 -10.215 1.00 82.62 552 MET A N 1
ATOM 4267 C CA . MET A 1 552 ? 4.684 0.790 -10.906 1.00 82.62 552 MET A CA 1
ATOM 4268 C C . MET A 1 552 ? 5.838 1.114 -9.947 1.00 82.62 552 MET A C 1
ATOM 4270 O O . MET A 1 552 ? 6.867 1.644 -10.380 1.00 82.62 552 MET A O 1
ATOM 4274 N N . GLY A 1 553 ? 5.682 0.827 -8.650 1.00 79.06 553 GLY A N 1
ATOM 4275 C CA . GLY A 1 553 ? 6.738 0.978 -7.641 1.00 79.06 553 GLY A CA 1
ATOM 4276 C C . GLY A 1 553 ? 7.170 2.429 -7.396 1.00 79.06 553 GLY A C 1
ATOM 4277 O O . GLY A 1 553 ? 8.321 2.693 -7.041 1.00 79.06 553 GLY A O 1
ATOM 4278 N N . PHE A 1 554 ? 6.290 3.402 -7.649 1.00 87.19 554 PHE A N 1
ATOM 4279 C CA . PHE A 1 554 ? 6.540 4.799 -7.289 1.00 87.19 554 PHE A CA 1
ATOM 4280 C C . PHE A 1 554 ? 6.335 5.015 -5.791 1.00 87.19 554 PHE A C 1
ATOM 4282 O O . PHE A 1 554 ? 5.460 4.409 -5.188 1.00 87.19 554 PHE A O 1
ATOM 4289 N N . SER A 1 555 ? 7.086 5.940 -5.186 1.00 88.44 555 SER A N 1
ATOM 4290 C CA . SER A 1 555 ? 6.822 6.341 -3.797 1.00 88.44 555 SER A CA 1
ATOM 4291 C C . SER A 1 555 ? 5.428 6.982 -3.659 1.00 88.44 555 SER A C 1
ATOM 4293 O O . SER A 1 555 ? 5.031 7.683 -4.599 1.00 88.44 555 SER A O 1
ATOM 4295 N N . PRO A 1 556 ? 4.756 6.895 -2.497 1.00 90.31 556 PRO A N 1
ATOM 4296 C CA . PRO A 1 556 ? 3.404 7.431 -2.297 1.00 90.31 556 PRO A CA 1
ATOM 4297 C C . PRO A 1 556 ? 3.209 8.883 -2.763 1.00 90.31 556 PRO A C 1
ATOM 4299 O O . PRO A 1 556 ? 2.257 9.188 -3.477 1.00 90.31 556 PRO A O 1
ATOM 4302 N N . PHE A 1 557 ? 4.153 9.788 -2.474 1.00 97.19 557 PHE A N 1
ATOM 4303 C CA . PHE A 1 557 ? 4.039 11.186 -2.910 1.00 97.19 557 PHE A CA 1
ATOM 4304 C C . PHE A 1 557 ? 4.111 11.367 -4.438 1.00 97.19 557 PHE A C 1
ATOM 4306 O O . PHE A 1 557 ? 3.455 12.248 -5.002 1.00 97.19 557 PHE A O 1
ATOM 4313 N N . ARG A 1 558 ? 4.886 10.520 -5.130 1.00 97.81 558 ARG A N 1
ATOM 4314 C CA . ARG A 1 558 ? 4.955 10.507 -6.602 1.00 97.81 558 ARG A CA 1
ATOM 4315 C C . ARG A 1 558 ? 3.649 9.971 -7.192 1.00 97.81 558 ARG A C 1
ATOM 4317 O O . ARG A 1 558 ? 3.136 10.579 -8.126 1.00 97.81 558 ARG A O 1
ATOM 4324 N N . GLN A 1 559 ? 3.089 8.905 -6.614 1.00 95.94 559 GLN A N 1
ATOM 4325 C CA . GLN A 1 559 ? 1.784 8.367 -7.018 1.00 95.94 559 GLN A CA 1
ATOM 4326 C C . GLN A 1 559 ? 0.679 9.424 -6.877 1.00 95.94 559 GLN A C 1
ATOM 4328 O O . GLN A 1 559 ? -0.020 9.697 -7.849 1.00 95.94 559 GLN A O 1
ATOM 4333 N N . LEU A 1 560 ? 0.604 10.098 -5.721 1.00 97.56 560 LEU A N 1
ATOM 4334 C CA . LEU A 1 560 ? -0.321 11.211 -5.475 1.00 97.56 560 LEU A CA 1
ATOM 4335 C C . LEU A 1 560 ? -0.182 12.310 -6.537 1.00 97.56 560 LEU A C 1
ATOM 4337 O O . LEU A 1 560 ? -1.168 12.762 -7.110 1.00 97.56 560 LEU A O 1
ATOM 4341 N N . THR A 1 561 ? 1.052 12.724 -6.834 1.00 98.25 561 THR A N 1
ATOM 4342 C CA . THR A 1 561 ? 1.318 13.766 -7.838 1.00 98.25 561 THR A CA 1
ATOM 4343 C C . THR A 1 561 ? 0.823 13.354 -9.228 1.00 98.25 561 THR A C 1
ATOM 4345 O O . THR A 1 561 ? 0.200 14.156 -9.921 1.00 98.25 561 THR A O 1
ATOM 4348 N N . ILE A 1 562 ? 1.072 12.105 -9.635 1.00 98.12 562 ILE A N 1
ATOM 4349 C CA . ILE A 1 562 ? 0.620 11.561 -10.924 1.00 98.12 562 ILE A CA 1
ATOM 4350 C C . ILE A 1 562 ? -0.910 11.501 -10.973 1.00 98.12 562 ILE A C 1
ATOM 4352 O O . ILE A 1 562 ? -1.486 11.982 -11.944 1.00 98.12 562 ILE A O 1
ATOM 4356 N N . ARG A 1 563 ? -1.570 10.983 -9.929 1.00 96.75 563 ARG A N 1
ATOM 4357 C CA . ARG A 1 563 ? -3.039 10.895 -9.856 1.00 96.75 563 ARG A CA 1
ATOM 4358 C C . ARG A 1 563 ? -3.701 12.279 -9.878 1.00 96.75 563 ARG A C 1
ATOM 4360 O O . ARG A 1 563 ? -4.710 12.444 -10.556 1.00 96.75 563 ARG A O 1
ATOM 4367 N N . LEU A 1 564 ? -3.098 13.287 -9.238 1.00 97.75 564 LEU A N 1
ATOM 4368 C CA . LEU A 1 564 ? -3.545 14.686 -9.322 1.00 97.75 564 LEU A CA 1
ATOM 4369 C C . LEU A 1 564 ? -3.408 15.255 -10.746 1.00 97.75 564 LEU A C 1
ATOM 4371 O O . LEU A 1 564 ? -4.319 15.919 -11.222 1.00 97.75 564 LEU A O 1
ATOM 4375 N N . ILE A 1 565 ? -2.306 14.979 -11.456 1.00 98.19 565 ILE A N 1
ATOM 4376 C CA . ILE A 1 565 ? -2.154 15.380 -12.871 1.00 98.19 565 ILE A CA 1
ATOM 4377 C C . ILE A 1 565 ? -3.190 14.677 -13.763 1.00 98.19 565 ILE A C 1
ATOM 4379 O O . ILE A 1 565 ? -3.715 15.276 -14.695 1.00 98.19 565 ILE A O 1
ATOM 4383 N N . GLN A 1 566 ? -3.485 13.406 -13.487 1.00 97.06 566 GLN A N 1
ATOM 4384 C CA . GLN A 1 566 ? -4.446 12.604 -14.247 1.00 97.06 566 GLN A CA 1
ATOM 4385 C C . GLN A 1 566 ? -5.915 12.951 -13.958 1.00 97.06 566 GLN A C 1
ATOM 4387 O O . GLN A 1 566 ? -6.780 12.392 -14.627 1.00 97.06 566 GLN A O 1
ATOM 4392 N N . ASP A 1 567 ? -6.197 13.818 -12.977 1.00 95.94 567 ASP A N 1
ATOM 4393 C CA . ASP A 1 567 ? -7.553 14.068 -12.457 1.00 95.94 567 ASP A CA 1
ATOM 4394 C C . ASP A 1 567 ? -8.238 12.778 -11.954 1.00 95.94 567 ASP A C 1
ATOM 4396 O O . ASP A 1 567 ? -9.430 12.549 -12.139 1.00 95.94 567 ASP A O 1
ATOM 4400 N N . ARG A 1 568 ? -7.440 11.880 -11.360 1.00 93.12 568 ARG A N 1
ATOM 4401 C CA . ARG A 1 568 ? -7.874 10.583 -10.808 1.00 93.12 568 ARG A CA 1
ATOM 4402 C C . ARG A 1 568 ? -7.738 10.496 -9.293 1.00 93.12 568 ARG A C 1
ATOM 4404 O O . ARG A 1 568 ? -8.070 9.474 -8.707 1.00 93.12 568 ARG A O 1
ATOM 4411 N N . GLN A 1 569 ? -7.194 11.527 -8.656 1.00 95.75 569 GLN A N 1
ATOM 4412 C CA . GLN A 1 569 ? -7.094 11.558 -7.205 1.00 95.75 569 GLN A CA 1
ATOM 4413 C C . GLN A 1 569 ? -8.481 11.841 -6.615 1.00 95.75 569 GLN A C 1
ATOM 4415 O O . GLN A 1 569 ? -9.063 12.890 -6.880 1.00 95.75 569 GLN A O 1
ATOM 4420 N N . GLY A 1 570 ? -9.001 10.900 -5.823 1.00 89.25 570 GLY A N 1
ATOM 4421 C CA . GLY A 1 570 ? -10.189 11.117 -4.996 1.00 89.25 570 GLY A CA 1
ATOM 4422 C C . GLY A 1 570 ? -9.901 12.060 -3.824 1.00 89.25 570 GLY A C 1
ATOM 4423 O O . GLY A 1 570 ? -8.953 12.844 -3.855 1.00 89.25 570 GLY A O 1
ATOM 4424 N N . SER A 1 571 ? -10.689 11.968 -2.753 1.00 91.44 571 SER A N 1
ATOM 4425 C CA . SER A 1 571 ? -10.416 12.748 -1.540 1.00 91.44 571 SER A CA 1
ATOM 4426 C C . SER A 1 571 ? -9.012 12.477 -0.987 1.00 91.44 571 SER A C 1
ATOM 4428 O O . SER A 1 571 ? -8.502 11.357 -1.033 1.00 91.44 571 SER A O 1
ATOM 4430 N N . LEU A 1 572 ? -8.382 13.523 -0.466 1.00 93.81 572 LEU A N 1
ATOM 4431 C CA . LEU A 1 572 ? -7.059 13.498 0.122 1.00 93.81 572 LEU A CA 1
ATOM 4432 C C . LEU A 1 572 ? -7.125 12.950 1.545 1.00 93.81 572 LEU A C 1
ATOM 4434 O O . LEU A 1 572 ? -7.736 13.552 2.435 1.00 93.81 572 LEU A O 1
ATOM 4438 N N . SER A 1 573 ? -6.401 11.863 1.792 1.00 89.94 573 SER A N 1
ATOM 4439 C CA . SER A 1 573 ? -6.153 11.400 3.156 1.00 89.94 573 SER A CA 1
ATOM 4440 C C . SER A 1 573 ? -5.341 12.428 3.950 1.00 89.94 573 SER A C 1
ATOM 4442 O O . SER A 1 573 ? -4.652 13.287 3.388 1.00 89.94 573 SER A O 1
ATOM 4444 N N . ASP A 1 574 ? -5.371 12.325 5.276 1.00 89.62 574 ASP A N 1
ATOM 4445 C CA . ASP A 1 574 ? -4.609 13.207 6.164 1.00 89.62 574 ASP A CA 1
ATOM 4446 C C . ASP A 1 574 ? -3.099 13.195 5.840 1.00 89.62 574 ASP A C 1
ATOM 4448 O O . ASP A 1 574 ? -2.460 14.246 5.726 1.00 89.62 574 ASP A O 1
ATOM 4452 N N . ALA A 1 575 ? -2.530 12.018 5.559 1.00 87.69 575 ALA A N 1
ATOM 4453 C CA . ALA A 1 575 ? -1.138 11.876 5.127 1.00 87.69 575 ALA A CA 1
ATOM 4454 C C . ALA A 1 575 ? -0.851 12.621 3.807 1.00 87.69 575 ALA A C 1
ATOM 4456 O O . ALA A 1 575 ? 0.177 13.294 3.675 1.00 87.69 575 ALA A O 1
ATOM 4457 N N . GLN A 1 576 ? -1.772 12.558 2.840 1.00 95.88 576 GLN A N 1
ATOM 4458 C CA . GLN A 1 576 ? -1.646 13.233 1.543 1.00 95.88 576 GLN A CA 1
ATOM 4459 C C . GLN A 1 576 ? -1.774 14.756 1.680 1.00 95.88 576 GLN A C 1
ATOM 4461 O O . GLN A 1 576 ? -0.950 15.494 1.130 1.00 95.88 576 GLN A O 1
ATOM 4466 N N . GLN A 1 577 ? -2.739 15.241 2.469 1.00 97.12 577 GLN A N 1
ATOM 4467 C CA . GLN A 1 577 ? -2.861 16.662 2.813 1.00 97.12 577 GLN A CA 1
ATOM 4468 C C . GLN A 1 577 ? -1.569 17.168 3.475 1.00 97.12 577 GLN A C 1
ATOM 4470 O O . GLN A 1 577 ? -1.038 18.224 3.111 1.00 97.12 577 GLN A O 1
ATOM 4475 N N . HIS A 1 578 ? -1.022 16.402 4.424 1.00 95.81 578 HIS A N 1
ATOM 4476 C CA . HIS A 1 578 ? 0.200 16.767 5.133 1.00 95.81 578 HIS A CA 1
ATOM 4477 C C . HIS A 1 578 ? 1.387 16.787 4.169 1.00 95.81 578 HIS A C 1
ATOM 4479 O O . HIS A 1 578 ? 2.173 17.730 4.212 1.00 95.81 578 HIS A O 1
ATOM 4485 N N . ALA A 1 579 ? 1.484 15.820 3.254 1.00 96.50 579 ALA A N 1
ATOM 4486 C CA . ALA A 1 579 ? 2.553 15.730 2.265 1.00 96.50 579 ALA A CA 1
ATOM 4487 C C . ALA A 1 579 ? 2.568 16.916 1.297 1.00 96.50 579 ALA A C 1
ATOM 4489 O O . ALA A 1 579 ? 3.613 17.547 1.106 1.00 96.50 579 ALA A O 1
ATOM 4490 N N . LEU A 1 580 ? 1.411 17.267 0.728 1.00 98.06 580 LEU A N 1
ATOM 4491 C CA . LEU A 1 580 ? 1.274 18.418 -0.165 1.00 98.06 580 LEU A CA 1
ATOM 4492 C C . LEU A 1 580 ? 1.619 19.716 0.568 1.00 98.06 580 LEU A C 1
ATOM 4494 O O . LEU A 1 580 ? 2.431 20.512 0.087 1.00 98.06 580 LEU A O 1
ATOM 4498 N N . HIS A 1 581 ? 1.065 19.913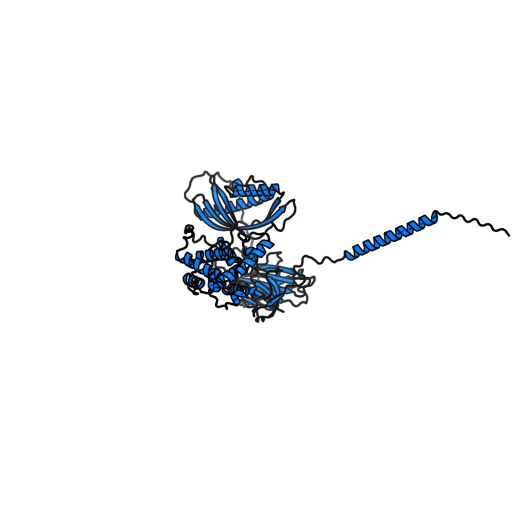 1.766 1.00 97.94 581 HIS A N 1
ATOM 4499 C CA . HIS A 1 581 ? 1.359 21.096 2.566 1.00 97.94 581 HIS A CA 1
ATOM 4500 C C . HIS A 1 581 ? 2.840 21.169 2.946 1.00 97.94 581 HIS A C 1
ATOM 4502 O O . HIS A 1 581 ? 3.454 22.230 2.806 1.00 97.94 581 HIS A O 1
ATOM 4508 N N . ASN A 1 582 ? 3.436 20.057 3.386 1.00 97.19 582 ASN A N 1
ATOM 4509 C CA . ASN A 1 582 ? 4.854 19.957 3.709 1.00 97.19 582 ASN A CA 1
ATOM 4510 C C . ASN A 1 582 ? 5.673 20.382 2.484 1.00 97.19 582 ASN A C 1
ATOM 4512 O O . ASN A 1 582 ? 6.338 21.415 2.541 1.00 97.19 582 ASN A O 1
ATOM 4516 N N . TYR A 1 583 ? 5.510 19.729 1.330 1.00 98.06 583 TYR A N 1
ATOM 4517 C CA . TYR A 1 583 ? 6.241 20.058 0.099 1.00 98.06 583 TYR A CA 1
ATOM 4518 C C . TYR A 1 583 ? 6.218 21.562 -0.245 1.00 98.06 583 TYR A C 1
ATOM 4520 O O . TYR A 1 583 ? 7.266 22.177 -0.477 1.00 98.06 583 TYR A O 1
ATOM 4528 N N . PHE A 1 584 ? 5.049 22.207 -0.201 1.00 98.06 584 PHE A N 1
ATOM 4529 C CA . PHE A 1 584 ? 4.923 23.635 -0.523 1.00 98.06 584 PHE A CA 1
ATOM 4530 C C . PHE A 1 584 ? 5.365 24.591 0.597 1.00 98.06 584 PHE A C 1
ATOM 4532 O O . PHE A 1 584 ? 5.631 25.769 0.331 1.00 98.06 584 PHE A O 1
ATOM 4539 N N . THR A 1 585 ? 5.510 24.119 1.835 1.00 97.25 585 THR A N 1
ATOM 4540 C CA . THR A 1 585 ? 5.949 24.950 2.968 1.00 97.25 585 THR A CA 1
ATOM 4541 C C . THR A 1 585 ? 7.409 24.754 3.371 1.00 97.25 585 THR A C 1
ATOM 4543 O O . THR A 1 585 ? 7.988 25.691 3.933 1.00 97.25 585 THR A O 1
ATOM 4546 N N . ARG A 1 586 ? 8.050 23.634 3.001 1.00 95.62 586 ARG A N 1
ATOM 4547 C CA . ARG A 1 586 ? 9.452 23.308 3.333 1.00 95.62 586 ARG A CA 1
ATOM 4548 C C . ARG A 1 586 ? 10.415 24.457 3.089 1.00 95.62 586 ARG A C 1
ATOM 4550 O O . ARG A 1 586 ? 10.360 25.103 2.045 1.00 95.62 586 ARG A O 1
ATOM 4557 N N . ASN A 1 587 ? 11.341 24.697 4.007 1.00 94.75 587 ASN A N 1
ATOM 4558 C CA . ASN A 1 587 ? 12.330 25.762 3.865 1.00 94.75 587 ASN A CA 1
ATOM 4559 C C . ASN A 1 587 ? 13.639 25.246 3.250 1.00 94.75 587 ASN A C 1
ATOM 4561 O O . ASN A 1 587 ? 14.656 25.162 3.931 1.00 94.75 587 ASN A O 1
ATOM 4565 N N . GLU A 1 588 ? 13.599 24.907 1.964 1.00 93.25 588 GLU A N 1
ATOM 4566 C CA . GLU A 1 588 ? 14.783 24.482 1.213 1.00 93.25 588 GLU A CA 1
ATOM 4567 C C . GLU A 1 588 ? 15.383 25.647 0.420 1.00 93.25 588 GLU A C 1
ATOM 4569 O O . GLU A 1 588 ? 14.686 26.583 0.011 1.00 93.25 588 GLU A O 1
ATOM 4574 N N . SER A 1 589 ? 16.689 25.584 0.156 1.00 91.00 589 SER A N 1
ATOM 4575 C CA . SER A 1 589 ? 17.343 26.574 -0.704 1.00 91.00 589 SER A CA 1
ATOM 4576 C C . SER A 1 589 ? 16.799 26.511 -2.139 1.00 91.00 589 SER A C 1
ATOM 4578 O O . SER A 1 589 ? 16.484 25.437 -2.644 1.00 91.00 589 SER A O 1
ATOM 4580 N N . SER A 1 590 ? 16.769 27.640 -2.856 1.00 84.94 590 SER A N 1
ATOM 4581 C CA . SER A 1 590 ? 16.378 27.676 -4.282 1.00 84.94 590 SER A CA 1
ATOM 4582 C C . SER A 1 590 ? 17.249 26.789 -5.184 1.00 84.94 590 SER A C 1
ATOM 4584 O O . SER A 1 590 ? 16.872 26.446 -6.302 1.00 84.94 590 SER A O 1
ATOM 4586 N N . THR A 1 591 ? 18.443 26.421 -4.723 1.00 88.44 591 THR A N 1
ATOM 4587 C CA . THR A 1 591 ? 19.327 25.478 -5.411 1.00 88.44 591 THR A CA 1
ATOM 4588 C C . THR A 1 591 ? 18.912 24.026 -5.175 1.00 88.44 591 THR A C 1
ATOM 4590 O O . THR A 1 591 ? 19.033 23.227 -6.096 1.00 88.44 591 THR A O 1
ATOM 4593 N N . ALA A 1 592 ? 18.376 23.686 -3.999 1.00 88.69 592 ALA A N 1
ATOM 4594 C CA . ALA A 1 592 ? 17.904 22.332 -3.699 1.00 88.69 592 ALA A CA 1
ATOM 4595 C C . ALA A 1 592 ? 16.746 21.929 -4.625 1.00 88.69 592 ALA A C 1
ATOM 4597 O O . ALA A 1 592 ? 16.828 20.897 -5.274 1.00 88.69 592 ALA A O 1
ATOM 4598 N N . TRP A 1 593 ? 15.765 22.815 -4.831 1.00 89.25 593 TRP A N 1
ATOM 4599 C CA . TRP A 1 593 ? 14.664 22.597 -5.788 1.00 89.25 593 TRP A CA 1
ATOM 4600 C C . TRP A 1 593 ? 15.120 22.369 -7.238 1.00 89.25 593 TRP A C 1
ATOM 4602 O O . TRP A 1 593 ? 14.360 21.869 -8.056 1.00 89.25 593 TRP A O 1
ATOM 4612 N N . ARG A 1 594 ? 16.349 22.761 -7.587 1.00 88.69 594 ARG A N 1
ATOM 4613 C CA . ARG A 1 594 ? 16.903 22.576 -8.937 1.00 88.69 594 ARG A CA 1
ATOM 4614 C C . ARG A 1 594 ? 17.787 21.349 -9.062 1.00 88.69 594 ARG A C 1
ATOM 4616 O O . ARG A 1 594 ? 17.838 20.755 -10.130 1.00 88.69 594 ARG A O 1
ATOM 4623 N N . ASN A 1 595 ? 18.518 21.029 -8.002 1.00 91.50 595 ASN A N 1
ATOM 4624 C CA . ASN A 1 595 ? 19.607 20.064 -8.065 1.00 91.50 595 ASN A CA 1
ATOM 4625 C C . ASN A 1 595 ? 19.299 18.760 -7.331 1.00 91.50 595 ASN A C 1
ATOM 4627 O O . ASN A 1 595 ? 20.005 17.785 -7.559 1.00 91.50 595 ASN A O 1
ATOM 4631 N N . ASP A 1 596 ? 18.315 18.760 -6.434 1.00 93.44 596 ASP A N 1
ATOM 4632 C CA . ASP A 1 596 ? 17.968 17.607 -5.606 1.00 93.44 596 ASP A CA 1
ATOM 4633 C C . ASP A 1 596 ? 16.448 17.516 -5.350 1.00 93.44 596 ASP A C 1
ATOM 4635 O O . ASP A 1 596 ? 15.992 17.547 -4.202 1.00 93.44 596 ASP A O 1
ATOM 4639 N N . PRO A 1 597 ? 15.623 17.459 -6.413 1.00 92.44 597 PRO A N 1
ATOM 4640 C CA . PRO A 1 597 ? 14.181 17.279 -6.259 1.00 92.44 597 PRO A CA 1
ATOM 4641 C C . PRO A 1 597 ? 13.845 15.930 -5.598 1.00 92.44 597 PRO A C 1
ATOM 4643 O O . PRO A 1 597 ? 12.934 15.859 -4.771 1.00 92.44 597 PRO A O 1
ATOM 4646 N N . ASP A 1 598 ? 14.630 14.891 -5.892 1.00 89.75 598 ASP A N 1
ATOM 4647 C CA . ASP A 1 598 ? 14.523 13.555 -5.304 1.00 89.75 598 ASP A CA 1
ATOM 4648 C C . ASP A 1 598 ? 14.702 13.552 -3.788 1.00 89.75 598 ASP A C 1
ATOM 4650 O O . ASP A 1 598 ? 13.878 12.979 -3.072 1.00 89.75 598 ASP A O 1
ATOM 4654 N N . GLY A 1 599 ? 15.740 14.217 -3.272 1.00 84.94 599 GLY A N 1
ATOM 4655 C CA . GLY A 1 599 ? 15.980 14.314 -1.835 1.00 84.94 599 GLY A CA 1
ATOM 4656 C C . GLY A 1 599 ? 14.815 14.975 -1.098 1.00 84.94 599 GLY A C 1
ATOM 4657 O O . GLY A 1 599 ? 14.437 14.533 -0.007 1.00 84.94 599 GLY A O 1
ATOM 4658 N N . ILE A 1 600 ? 14.189 15.981 -1.717 1.00 94.69 600 ILE A N 1
ATOM 4659 C CA . ILE A 1 600 ? 13.019 16.672 -1.163 1.00 94.69 600 ILE A CA 1
ATOM 4660 C C . ILE A 1 600 ? 11.781 15.769 -1.188 1.00 94.69 600 ILE A C 1
ATOM 4662 O O . ILE A 1 600 ? 11.099 15.653 -0.169 1.00 94.69 600 ILE A O 1
ATOM 4666 N N . ILE A 1 601 ? 11.498 15.103 -2.312 1.00 94.19 601 ILE A N 1
ATOM 4667 C CA . ILE A 1 601 ? 10.395 14.134 -2.429 1.00 94.19 601 ILE A CA 1
ATOM 4668 C C . ILE A 1 601 ? 10.576 13.003 -1.409 1.00 94.19 601 ILE A C 1
ATOM 4670 O O . ILE A 1 601 ? 9.636 12.639 -0.703 1.00 94.19 601 ILE A O 1
ATOM 4674 N N . GLY A 1 602 ? 11.796 12.482 -1.276 1.00 82.12 602 GLY A N 1
ATOM 4675 C CA . GLY A 1 602 ? 12.151 11.489 -0.271 1.00 82.12 602 GLY A CA 1
ATOM 4676 C C . GLY A 1 602 ? 11.868 11.985 1.145 1.00 82.12 602 GLY A C 1
ATOM 4677 O O . GLY A 1 602 ? 11.250 11.268 1.926 1.00 82.12 602 GLY A O 1
ATOM 4678 N N . ALA A 1 603 ? 12.249 13.221 1.478 1.00 84.88 603 ALA A N 1
ATOM 4679 C CA . ALA A 1 603 ? 11.959 13.808 2.786 1.00 84.88 603 ALA A CA 1
ATOM 4680 C C . ALA A 1 603 ? 10.455 13.940 3.062 1.00 84.88 603 ALA A C 1
ATOM 4682 O O . ALA A 1 603 ? 10.010 13.566 4.145 1.00 84.88 603 ALA A O 1
ATOM 4683 N N . VAL A 1 604 ? 9.665 14.381 2.080 1.00 92.88 604 VAL A N 1
ATOM 4684 C CA . VAL A 1 604 ? 8.201 14.455 2.210 1.00 92.88 604 VAL A CA 1
ATOM 4685 C C . VAL A 1 604 ? 7.589 13.073 2.430 1.00 92.88 604 VAL A C 1
ATOM 4687 O O . VAL A 1 604 ? 6.775 12.914 3.336 1.00 92.88 604 VAL A O 1
ATOM 4690 N N . ASN A 1 605 ? 8.025 12.053 1.683 1.00 85.12 605 ASN A N 1
ATOM 4691 C CA . ASN A 1 605 ? 7.574 10.677 1.908 1.00 85.12 605 ASN A CA 1
ATOM 4692 C C . ASN A 1 605 ? 7.841 10.219 3.351 1.00 85.12 605 ASN A C 1
ATOM 4694 O O . ASN A 1 605 ? 6.953 9.666 3.997 1.00 85.12 605 ASN A O 1
ATOM 4698 N N . ARG A 1 606 ? 9.041 10.491 3.882 1.00 80.06 606 ARG A N 1
ATOM 4699 C CA . ARG A 1 606 ? 9.403 10.119 5.260 1.00 80.06 606 ARG A CA 1
ATOM 4700 C C . ARG A 1 606 ? 8.572 10.834 6.316 1.00 80.06 606 ARG A C 1
ATOM 4702 O O . ARG A 1 606 ? 8.254 10.232 7.331 1.00 80.06 606 ARG A O 1
ATOM 4709 N N . GLU A 1 607 ? 8.301 12.117 6.117 1.00 84.88 607 GLU A N 1
ATOM 4710 C CA . GLU A 1 607 ? 7.687 12.967 7.140 1.00 84.88 607 GLU A CA 1
ATOM 4711 C C . GLU A 1 607 ? 6.159 12.916 7.125 1.00 84.88 607 GLU A C 1
ATOM 4713 O O . GLU A 1 607 ? 5.537 13.151 8.158 1.00 84.88 607 GLU A O 1
ATOM 4718 N N . SER A 1 608 ? 5.553 12.635 5.970 1.00 87.81 608 SER A N 1
ATOM 4719 C CA . SER A 1 608 ? 4.106 12.777 5.798 1.00 87.81 608 SER A CA 1
ATOM 4720 C C . SER A 1 608 ? 3.362 11.464 5.605 1.00 87.81 608 SER A C 1
ATOM 4722 O O . SER A 1 608 ? 2.243 11.361 6.087 1.00 87.81 608 SER A O 1
ATOM 4724 N N . PHE A 1 609 ? 3.979 10.447 5.000 1.00 73.06 609 PHE A N 1
ATOM 4725 C CA . PHE A 1 609 ? 3.357 9.123 4.831 1.00 73.06 609 PHE A CA 1
ATOM 4726 C C . PHE A 1 609 ? 3.750 8.120 5.926 1.00 73.06 609 PHE A C 1
ATOM 4728 O O . PHE A 1 609 ? 3.342 6.969 5.889 1.00 73.06 609 PHE A O 1
ATOM 4735 N N . ARG A 1 610 ? 4.539 8.560 6.913 1.00 65.00 610 ARG A N 1
ATOM 4736 C CA . ARG A 1 610 ? 4.804 7.834 8.172 1.00 65.00 610 ARG A CA 1
ATOM 4737 C C . ARG A 1 610 ? 4.179 8.522 9.378 1.00 65.00 610 ARG A C 1
ATOM 4739 O O . ARG A 1 610 ? 4.543 8.236 10.517 1.00 65.00 610 ARG A O 1
ATOM 4746 N N . TRP A 1 611 ? 3.352 9.523 9.108 1.00 57.44 611 TRP A N 1
ATOM 4747 C CA . TRP A 1 611 ? 2.663 10.257 10.144 1.00 57.44 611 TRP A CA 1
ATOM 4748 C C . TRP A 1 611 ? 1.516 9.367 10.656 1.00 57.44 611 TRP A C 1
ATOM 4750 O O . TRP A 1 611 ? 0.767 8.871 9.815 1.00 57.44 611 TRP A O 1
ATOM 4760 N N . PRO A 1 612 ? 1.467 9.078 11.970 1.00 50.53 612 PRO A N 1
ATOM 4761 C CA . PRO A 1 612 ? 0.505 8.151 12.564 1.00 50.53 612 PRO A CA 1
ATOM 4762 C C . PRO A 1 612 ? -0.924 8.687 12.582 1.00 50.53 612 PRO A C 1
ATOM 4764 O O . PRO A 1 612 ? -1.090 9.930 12.560 1.00 50.53 612 PRO A O 1
#

Radius of gyration: 34.02 Å; chains: 1; bounding box: 120×101×107 Å

Foldseek 3Di:
DDDDDDDDDDPPVVVVVVVVVVVVVVVVVVVVVVVVVVVVVPPPPPPPPAPDQDFDKFFFQAWDFFAAFPLCRVRGDDDIDHGRQIWGFQFAEPLNQWTFTDDDLATGIDGPLRTPDDPLPDPHLDHFHTFHSQFKAWDHKDWAQPDKDFDQDWWKKKKKKKKKFQFQDPCNVVKAKEKEKDADKDFPDKFWDWGRNHPGIIMIIMMTMIGGDDGGIIMGMDIPPSPPGDITMMMIMIDGDHDPPPPPDVVVVNVSIRPPDDGDDHHYDYPYPDDDDDDDDDDDDDDDDDDDDDDDDDDDDPDDQDDPVVVVVLVLVLQVVVLVVVQVCQAVLDLVCQVVAADAPVSVVVNVVSVVCVVQVKGKHWPDWDRWAWLDWADPDSFKIKTKTKTFTQIWIDTPNDTDPVPTDGDIWIKIFIWGQDPNGIHTNDIDTDDPVVSPDPVPPVDDPPPQPDQDPVLVVLLVLLLVLLVVEPADAPPSLLLSLLSVLLSSQLCLQPCVVVPRHSVLLSVLSNDSCVSLLSRLLCRVLVVVQVVVCVVVVHDLLPDQCSVVSDQPQSSQSSCSSSVNDDHADQLRSQLSSCSSPPDDDSVCSHPPSPVSNSVSSVPRVPDD